Protein 7SHW (pdb70)

Organism: Mycolicibacterium smegmatis (strain ATCC 700084 / mc(2)155) (NCBI:txid246196)

Nearest PDB structures (foldseek):
  7shw-assembly2_B  TM=1.004E+00  e=7.095E-50  Mycolicibacterium smegmatis
  7n3v-assembly2_B  TM=9.682E-01  e=3.057E-43  Mycolicibacterium smegmatis
  7n3v-assembly1_A  TM=9.687E-01  e=3.057E-43  Mycolicibacterium smegmatis
  7shw-assembly1_A  TM=9.792E-01  e=4.813E-43  Mycolicibacterium smegmatis
  2odj-assembly1_A  TM=2.103E-01  e=4.768E-01  Pseudomonas aeruginosa PAO1

Radius of gyration: 28.03 Å; Cα contacts (8 Å, |Δi|>4): 1312; chains: 2; bounding box: 42×74×100 Å

Sequence (513 aa):
IAKIPLDIDTSLVSDGTATAFDPDSLVAERFKIDRDVPVALQQQMSVEAPSNADVVTFQVGTTLRRTDRQQDAGLLLALVDTVTMNRNTAEAVLPHEGLTYRFPFDTEKKTYPFFDPIAQKAFDANYDGEEDVNGLTTYRFVQNVGYDADGKLADPIKYSASVTARAEVWGVPGEPDESITMDRFYAASRTFWVDPVSGTIVKSEEHGYQYYAREALKPEVTYVDFKVTTNEESVESQVAAASSDERDRIALWTRIAKIPLDIDTSLVSDGTTATAFDPDSLVAERFKIDRDVPVALQQQMSVEAPSNADVVTFQVGTTLRRTDRQQDAGLLLALVDTVTMNRNTAEAVNIALPHEGLTYRFPFDTEKKTYPFFDPIAQKAFDANYDGEEDVNGLTTYRFVQNVGYDADGKLADPIKYSADASVTARAEVWGVPGEPDESITMDRFYAASRTFWVDPVSGTIVKSEEHGYQYYAREALKPEVTYVDFKVTTNEESVESQVAAASSDERDRIALWTR

Secondary structure (DSSP, 8-state):
-----S--EEEEEEEEEEEEE-GGGTTSSS--EEEEEEEEEEEEEEEESS-SSSEEEEEEEEEEEESSS-TTS-EEEEEEEEEEEETTT--B-----SBSS-PPSS--SS-EEEEETTTTEEEEEEEEEEEEETTEEEEEEEEEESB-TTS-B-SPEEP---EEEEHHHHTS--STT-EEEEEEEEEEEEEEEE-TTT--EEEEEEEEEEEEESSTTS--EEEEEEEEEE-HHHHHHHHHHHHHHHHHHHTT--/-----TT-EEEEEEEEEEEEE-TTS-TTT---EEEEEEEEEEEEEEEESS-SSSEEEEEEEEEEEETTS-TTS-EEEEEEEEEEEETTT--B----PPP-SBSS-PPSS--SS-EEEEETTTTEEEEEEEEEEEEETTEEEEEEEEEESB-TTS-B-SPEE----SEEEEEHHHHT-SS-TT-EEEEEEEEEEEEEEEE-TTT--EEEEEEEEEEEEESBTTB--EEEEEEEEEE-HHHHHHHHHHHHHHHHHHHHHH-

InterPro domains:
  IPR021424 Porin PorA/Polar growth factor A [PF11271] (11-342)

Foldseek 3Di:
DFFADQFDWDKFKWKWFKFAFAVVCLPPLATDIHGGFIKMKIKTWHWDPPDDPFKTKIKIKIWIAGPVDPPVGGTQDIDIQMFIATGQQCATPVHWGWHEQFGHAQADQAWTFYTDVQLRGTFTFHFDDWDAQPNAIWTKTKTWFQADPVRARHGWRWGPAKDKAFCSHHVHDDDVRHIDIWTKTKIKMKMFTARSHHRHRLKMKIFIWIATDNDRNPGRHTRMTIIIITDPVSSVVRVVVVVVVNVVVVVPDD/DAFADQFDWDKFKWKWFKFAFFPPDDLQVARDTHGRFIKMKIKTWHWDPPDDPFKTKIWIWIWIAGPVDDPVGGTQDIDIDIFIATGAQCFTDVDDQHWGWHEAFGGAQADQAWTFYTDVFVSGTFTFHFDAWDAQPNAIWTKTKGWFQADPVRARHGWDFCDVDQKDWDFCVSQVHDDDRRHIDIWGKTKIKMKMFTARSHHRHRLKMKMWIWIATHNDRNPGDHTHMTIIIMTDPVSSVVRVVVVVVSVVVVVVVVD

GO terms:
  GO:0042597 periplasmic space (C, EXP)
  GO:0051286 cell tip (C, EXP)
  GO:0016020 membrane (C, EXP)
  GO:0030428 cell septum (C, EXP)

Structure (mmCIF, N/CA/C/O backbone):
data_7SHW
#
_entry.id   7SHW
#
_cell.length_a   34.120
_cell.length_b   56.989
_cell.length_c   73.573
_cell.angle_alpha   78.420
_cell.angle_beta   89.210
_cell.angle_gamma   78.920
#
_symmetry.space_group_name_H-M   'P 1'
#
loop_
_entity.id
_entity.type
_entity.pdbx_description
1 polymer LmcA
2 non-polymer XENON
3 non-polymer GLYCEROL
4 water water
#
loop_
_atom_site.group_PDB
_atom_site.id
_atom_site.type_symbol
_atom_site.label_atom_id
_atom_site.label_alt_id
_atom_site.label_comp_id
_atom_site.label_asym_id
_atom_site.label_entity_id
_atom_site.label_seq_id
_atom_site.pdbx_PDB_ins_code
_atom_site.Cartn_x
_atom_site.Cartn_y
_atom_site.Cartn_z
_atom_site.occupancy
_atom_site.B_iso_or_equiv
_atom_site.auth_seq_id
_atom_site.auth_comp_id
_atom_site.auth_asym_id
_atom_site.auth_atom_id
_atom_site.pdbx_PDB_model_num
ATOM 1 N N . ILE A 1 15 ? -9.037 34.951 -46.980 1.00 24.94 36 ILE A N 1
ATOM 2 C CA . ILE A 1 15 ? -7.849 34.971 -46.136 1.00 24.51 36 ILE A CA 1
ATOM 3 C C . ILE A 1 15 ? -6.631 35.444 -46.883 1.00 26.97 36 ILE A C 1
ATOM 4 O O . ILE A 1 15 ? -5.697 35.942 -46.262 1.00 26.89 36 ILE A O 1
ATOM 9 N N . ALA A 1 16 ? -6.595 35.234 -48.222 1.00 23.02 37 ALA A N 1
ATOM 10 C CA . ALA A 1 16 ? -5.407 35.604 -48.980 1.00 22.38 37 ALA A CA 1
ATOM 11 C C . ALA A 1 16 ? -5.707 35.665 -50.454 1.00 24.05 37 ALA A C 1
ATOM 12 O O . ALA A 1 16 ? -6.732 35.164 -50.904 1.00 24.60 37 ALA A O 1
ATOM 14 N N . LYS A 1 17 ? -4.783 36.233 -51.212 1.00 20.04 38 LYS A N 1
ATOM 15 C CA . LYS A 1 17 ? -4.857 36.328 -52.673 1.00 20.58 38 LYS A CA 1
ATOM 16 C C . LYS A 1 17 ? -3.605 35.725 -53.283 1.00 23.73 38 LYS A C 1
ATOM 17 O O . LYS A 1 17 ? -2.515 35.844 -52.719 1.00 23.09 38 LYS A O 1
ATOM 23 N N . ILE A 1 18 ? -3.749 35.086 -54.457 1.00 21.20 39 ILE A N 1
ATOM 24 C CA . ILE A 1 18 ? -2.576 34.585 -55.196 1.00 20.04 39 ILE A CA 1
ATOM 25 C C . ILE A 1 18 ? -1.696 35.816 -55.518 1.00 24.80 39 ILE A C 1
ATOM 26 O O . ILE A 1 18 ? -2.222 36.800 -56.046 1.00 25.52 39 ILE A O 1
ATOM 31 N N . PRO A 1 19 ? -0.371 35.771 -55.191 1.00 25.37 40 PRO A N 1
ATOM 32 C CA . PRO A 1 19 ? 0.512 36.920 -55.497 1.00 26.60 40 PRO A CA 1
ATOM 33 C C . PRO A 1 19 ? 0.655 37.213 -56.997 1.00 31.42 40 PRO A C 1
ATOM 34 O O . PRO A 1 19 ? 0.525 36.296 -57.809 1.00 30.51 40 PRO A O 1
ATOM 38 N N . LEU A 1 20 ? 0.937 38.481 -57.369 1.00 28.01 41 LEU A N 1
ATOM 39 C CA . LEU A 1 20 ? 1.110 38.845 -58.787 1.00 28.08 41 LEU A CA 1
ATOM 40 C C . LEU A 1 20 ? 2.561 38.725 -59.249 1.00 35.50 41 LEU A C 1
ATOM 41 O O . LEU A 1 20 ? 2.881 39.088 -60.391 1.00 36.46 41 LEU A O 1
ATOM 46 N N . ASP A 1 21 ? 3.439 38.242 -58.381 1.00 34.43 42 ASP A N 1
ATOM 47 C CA . ASP A 1 21 ? 4.860 38.156 -58.728 1.00 37.32 42 ASP A CA 1
ATOM 48 C C . ASP A 1 21 ? 5.355 36.717 -58.944 1.00 45.69 42 ASP A C 1
ATOM 49 O O . ASP A 1 21 ? 6.549 36.429 -58.780 1.00 45.73 42 ASP A O 1
ATOM 54 N N . ILE A 1 22 ? 4.453 35.825 -59.364 1.00 44.19 43 ILE A N 1
ATOM 55 C CA . ILE A 1 22 ? 4.840 34.447 -59.672 1.00 45.13 43 ILE A CA 1
ATOM 56 C C . ILE A 1 22 ? 5.564 34.401 -61.027 1.00 49.55 43 ILE A C 1
ATOM 57 O O . ILE A 1 22 ? 5.091 34.938 -62.029 1.00 50.39 43 ILE A O 1
ATOM 62 N N . ASP A 1 23 ? 6.742 33.801 -61.031 1.00 46.62 44 ASP A N 1
ATOM 63 C CA . ASP A 1 23 ? 7.569 33.666 -62.215 1.00 46.24 44 ASP A CA 1
ATOM 64 C C . ASP A 1 23 ? 8.403 32.448 -61.909 1.00 47.16 44 ASP A C 1
ATOM 65 O O . ASP A 1 23 ? 9.419 32.555 -61.221 1.00 49.27 44 ASP A O 1
ATOM 70 N N . THR A 1 24 ? 7.909 31.259 -62.316 1.00 37.04 45 THR A N 1
ATOM 71 C CA . THR A 1 24 ? 8.604 30.014 -62.024 1.00 35.10 45 THR A CA 1
ATOM 72 C C . THR A 1 24 ? 8.992 29.276 -63.303 1.00 33.63 45 THR A C 1
ATOM 73 O O . THR A 1 24 ? 8.360 29.453 -64.344 1.00 31.50 45 THR A O 1
ATOM 77 N N . SER A 1 25 ? 10.034 28.447 -63.209 1.00 30.25 46 SER A N 1
ATOM 78 C CA . SER A 1 25 ? 10.484 27.573 -64.270 1.00 30.12 46 SER A CA 1
ATOM 79 C C . SER A 1 25 ? 10.704 26.253 -63.528 1.00 33.78 46 SER A C 1
ATOM 80 O O . SER A 1 25 ? 11.558 26.169 -62.640 1.00 35.80 46 SER A O 1
ATOM 83 N N . LEU A 1 26 ? 9.878 25.267 -63.822 1.00 27.41 47 LEU A N 1
ATOM 84 C CA . LEU A 1 26 ? 9.898 23.977 -63.152 1.00 26.94 47 LEU A CA 1
ATOM 85 C C . LEU A 1 26 ? 10.212 22.885 -64.145 1.00 28.67 47 LEU A C 1
ATOM 86 O O . LEU A 1 26 ? 9.748 22.939 -65.276 1.00 28.83 47 LEU A O 1
ATOM 91 N N . VAL A 1 27 ? 11.000 21.901 -63.733 1.00 23.91 48 VAL A N 1
ATOM 92 C CA . VAL A 1 27 ? 11.404 20.802 -64.624 1.00 22.86 48 VAL A CA 1
ATOM 93 C C . VAL A 1 27 ? 11.058 19.464 -64.017 1.00 25.06 48 VAL A C 1
ATOM 94 O O . VAL A 1 27 ? 11.350 19.231 -62.844 1.00 26.11 48 VAL A O 1
ATOM 98 N N . SER A 1 28 ? 10.532 18.550 -64.846 1.00 22.58 49 SER A N 1
ATOM 99 C CA . SER A 1 28 ? 10.183 17.187 -64.454 1.00 22.56 49 SER A CA 1
ATOM 100 C C . SER A 1 28 ? 10.946 16.220 -65.358 1.00 29.27 49 SER A C 1
ATOM 101 O O . SER A 1 28 ? 10.866 16.350 -66.575 1.00 30.85 49 SER A O 1
ATOM 104 N N . ASP A 1 29 ? 11.678 15.265 -64.785 1.00 25.37 50 ASP A N 1
ATOM 105 C CA . ASP A 1 29 ? 12.450 14.310 -65.601 1.00 24.44 50 ASP A CA 1
ATOM 106 C C . ASP A 1 29 ? 11.761 12.978 -65.659 1.00 23.94 50 ASP A C 1
ATOM 107 O O . ASP A 1 29 ? 11.054 12.591 -64.727 1.00 21.66 50 ASP A O 1
ATOM 112 N N . GLY A 1 30 ? 12.046 12.220 -66.710 1.00 20.01 51 GLY A N 1
ATOM 113 C CA . GLY A 1 30 ? 11.485 10.889 -66.825 1.00 19.12 51 GLY A CA 1
ATOM 114 C C . GLY A 1 30 ? 11.897 10.192 -68.103 1.00 23.15 51 GLY A C 1
ATOM 115 O O . GLY A 1 30 ? 12.994 10.435 -68.625 1.00 22.19 51 GLY A O 1
ATOM 116 N N . THR A 1 31 ? 11.029 9.293 -68.581 1.00 22.49 52 THR A N 1
ATOM 117 C CA . THR A 1 31 ? 11.320 8.486 -69.783 1.00 22.00 52 THR A CA 1
ATOM 118 C C . THR A 1 31 ? 10.119 8.488 -70.723 1.00 26.98 52 THR A C 1
ATOM 119 O O . THR A 1 31 ? 8.980 8.744 -70.296 1.00 26.10 52 THR A O 1
ATOM 123 N N . ALA A 1 32 ? 10.362 8.205 -72.013 1.00 23.53 53 ALA A N 1
ATOM 124 C CA . ALA A 1 32 ? 9.268 8.184 -72.982 1.00 22.12 53 ALA A CA 1
ATOM 125 C C . ALA A 1 32 ? 9.559 7.203 -74.110 1.00 27.45 53 ALA A C 1
ATOM 126 O O . ALA A 1 32 ? 10.708 6.810 -74.348 1.00 25.59 53 ALA A O 1
ATOM 128 N N . THR A 1 33 ? 8.488 6.800 -74.783 1.00 24.53 54 THR A N 1
ATOM 129 C CA . THR A 1 33 ? 8.520 6.126 -76.069 1.00 23.66 54 THR A CA 1
ATOM 130 C C . THR A 1 33 ? 8.041 7.265 -76.943 1.00 27.11 54 THR A C 1
ATOM 131 O O . THR A 1 33 ? 6.994 7.874 -76.667 1.00 26.49 54 THR A O 1
ATOM 135 N N . ALA A 1 34 ? 8.806 7.608 -77.969 1.00 25.51 55 ALA A N 1
ATOM 136 C CA . ALA A 1 34 ? 8.384 8.745 -78.780 1.00 26.39 55 ALA A CA 1
ATOM 137 C C . ALA A 1 34 ? 8.675 8.614 -80.253 1.00 30.11 55 ALA A C 1
ATOM 138 O O . ALA A 1 34 ? 9.773 8.155 -80.603 1.00 28.87 55 ALA A O 1
ATOM 140 N N . PHE A 1 35 ? 7.733 9.096 -81.103 1.00 26.00 56 PHE A N 1
ATOM 141 C CA . PHE A 1 35 ? 7.885 9.220 -82.561 1.00 26.31 56 PHE A CA 1
ATOM 142 C C . PHE A 1 35 ? 8.964 10.293 -82.784 1.00 28.34 56 PHE A C 1
ATOM 143 O O . PHE A 1 35 ? 9.023 11.282 -82.035 1.00 26.47 56 PHE A O 1
ATOM 151 N N . ASP A 1 36 ? 9.831 10.069 -83.777 1.00 22.90 57 ASP A N 1
ATOM 152 C CA . ASP A 1 36 ? 10.874 11.020 -84.101 1.00 21.63 57 ASP A CA 1
ATOM 153 C C . ASP A 1 36 ? 10.235 11.984 -85.122 1.00 26.55 57 ASP A C 1
ATOM 154 O O . ASP A 1 36 ? 9.951 11.578 -86.261 1.00 26.14 57 ASP A O 1
ATOM 159 N N . PRO A 1 37 ? 9.995 13.262 -84.759 1.00 25.92 58 PRO A N 1
ATOM 160 C CA . PRO A 1 37 ? 9.365 14.183 -85.722 1.00 25.46 58 PRO A CA 1
ATOM 161 C C . PRO A 1 37 ? 10.156 14.364 -87.017 1.00 27.94 58 PRO A C 1
ATOM 162 O O . PRO A 1 37 ? 9.564 14.716 -88.045 1.00 29.54 58 PRO A O 1
ATOM 166 N N . ASP A 1 38 ? 11.482 14.129 -86.983 1.00 24.42 59 ASP A N 1
ATOM 167 C CA . ASP A 1 38 ? 12.308 14.249 -88.182 1.00 24.98 59 ASP A CA 1
ATOM 168 C C . ASP A 1 38 ? 12.135 13.063 -89.153 1.00 30.01 59 ASP A C 1
ATOM 169 O O . ASP A 1 38 ? 12.779 13.046 -90.195 1.00 30.82 59 ASP A O 1
ATOM 174 N N . SER A 1 39 ? 11.224 12.107 -88.862 1.00 25.91 60 SER A N 1
ATOM 175 C CA . SER A 1 39 ? 10.972 10.959 -89.748 1.00 25.06 60 SER A CA 1
ATOM 176 C C . SER A 1 39 ? 9.619 11.119 -90.492 1.00 29.70 60 SER A C 1
ATOM 177 O O . SER A 1 39 ? 9.171 10.201 -91.186 1.00 26.98 60 SER A O 1
ATOM 180 N N . LEU A 1 40 ? 8.982 12.298 -90.357 1.00 28.30 61 LEU A N 1
ATOM 181 C CA . LEU A 1 40 ? 7.692 12.608 -90.980 1.00 29.90 61 LEU A CA 1
ATOM 182 C C . LEU A 1 40 ? 7.655 12.300 -92.481 1.00 32.23 61 LEU A C 1
ATOM 183 O O . LEU A 1 40 ? 6.609 11.880 -92.972 1.00 29.79 61 LEU A O 1
ATOM 188 N N . VAL A 1 41 ? 8.774 12.505 -93.208 1.00 30.27 62 VAL A N 1
ATOM 189 C CA . VAL A 1 41 ? 8.753 12.245 -94.651 1.00 32.53 62 VAL A CA 1
ATOM 190 C C . VAL A 1 41 ? 9.708 11.080 -95.029 1.00 36.15 62 VAL A C 1
ATOM 191 O O . VAL A 1 41 ? 10.050 10.894 -96.206 1.00 39.76 62 VAL A O 1
ATOM 195 N N . ALA A 1 42 ? 10.056 10.236 -94.037 1.00 28.76 63 ALA A N 1
ATOM 196 C CA . ALA A 1 42 ? 10.909 9.080 -94.261 1.00 27.85 63 ALA A CA 1
ATOM 197 C C . ALA A 1 42 ? 10.100 7.873 -94.834 1.00 32.87 63 ALA A C 1
ATOM 198 O O . ALA A 1 42 ? 8.883 7.946 -94.956 1.00 31.95 63 ALA A O 1
ATOM 200 N N . GLU A 1 43 ? 10.792 6.796 -95.235 1.00 30.32 64 GLU A N 1
ATOM 201 C CA . GLU A 1 43 ? 10.180 5.571 -95.782 1.00 30.11 64 GLU A CA 1
ATOM 202 C C . GLU A 1 43 ? 9.396 4.829 -94.680 1.00 29.21 64 GLU A C 1
ATOM 203 O O . GLU A 1 43 ? 8.481 4.054 -94.979 1.00 27.36 64 GLU A O 1
ATOM 209 N N . ARG A 1 44 ? 9.776 5.060 -93.409 1.00 26.30 65 ARG A N 1
ATOM 210 C CA . ARG A 1 44 ? 9.145 4.445 -92.237 1.00 26.06 65 ARG A CA 1
ATOM 211 C C . ARG A 1 44 ? 9.172 5.440 -91.062 1.00 28.18 65 ARG A C 1
ATOM 212 O O . ARG A 1 44 ? 10.234 6.002 -90.756 1.00 26.74 65 ARG A O 1
ATOM 220 N N . PHE A 1 45 ? 8.013 5.640 -90.411 1.00 23.66 66 PHE A N 1
ATOM 221 C CA . PHE A 1 45 ? 7.914 6.459 -89.211 1.00 23.35 66 PHE A CA 1
ATOM 222 C C . PHE A 1 45 ? 8.752 5.773 -88.125 1.00 28.72 66 PHE A C 1
ATOM 223 O O . PHE A 1 45 ? 8.619 4.570 -87.887 1.00 31.09 66 PHE A O 1
ATOM 231 N N . LYS A 1 46 ? 9.671 6.518 -87.531 1.00 24.37 67 LYS A N 1
ATOM 232 C CA . LYS A 1 46 ? 10.618 6.013 -86.534 1.00 23.76 67 LYS A CA 1
ATOM 233 C C . LYS A 1 46 ? 10.100 6.289 -85.120 1.00 28.14 67 LYS A C 1
ATOM 234 O O . LYS A 1 46 ? 9.799 7.435 -84.780 1.00 27.72 67 LYS A O 1
ATOM 240 N N . ILE A 1 47 ? 9.993 5.240 -84.309 1.00 26.38 68 ILE A N 1
ATOM 241 C CA . ILE A 1 47 ? 9.533 5.354 -82.915 1.00 25.83 68 ILE A CA 1
ATOM 242 C C . ILE A 1 47 ? 10.655 4.881 -82.015 1.00 30.07 68 ILE A C 1
ATOM 243 O O . ILE A 1 47 ? 11.104 3.741 -82.127 1.00 31.07 68 ILE A O 1
ATOM 248 N N . ASP A 1 48 ? 11.174 5.777 -81.168 1.00 27.21 69 ASP A N 1
ATOM 249 C CA . ASP A 1 48 ? 12.274 5.426 -80.267 1.00 28.04 69 ASP A CA 1
ATOM 250 C C . ASP A 1 48 ? 11.754 5.071 -78.876 1.00 30.85 69 ASP A C 1
ATOM 251 O O . ASP A 1 48 ? 10.875 5.764 -78.374 1.00 30.06 69 ASP A O 1
ATOM 256 N N . ARG A 1 49 ? 12.242 3.971 -78.295 1.00 30.15 70 ARG A N 1
ATOM 257 C CA . ARG A 1 49 ? 11.821 3.501 -76.964 1.00 31.54 70 ARG A CA 1
ATOM 258 C C . ARG A 1 49 ? 12.838 3.843 -75.875 1.00 37.19 70 ARG A C 1
ATOM 259 O O . ARG A 1 49 ? 14.031 3.965 -76.165 1.00 35.38 70 ARG A O 1
ATOM 267 N N . ASP A 1 50 ? 12.357 3.990 -74.622 1.00 35.30 71 ASP A N 1
ATOM 268 C CA . ASP A 1 50 ? 13.138 4.263 -73.403 1.00 36.83 71 ASP A CA 1
ATOM 269 C C . ASP A 1 50 ? 14.064 5.456 -73.559 1.00 34.83 71 ASP A C 1
ATOM 270 O O . ASP A 1 50 ? 15.258 5.390 -73.259 1.00 36.39 71 ASP A O 1
ATOM 275 N N . VAL A 1 51 ? 13.499 6.550 -74.055 1.00 27.01 72 VAL A N 1
ATOM 276 C CA . VAL A 1 51 ? 14.191 7.817 -74.309 1.00 25.44 72 VAL A CA 1
ATOM 277 C C . VAL A 1 51 ? 14.130 8.707 -73.067 1.00 27.01 72 VAL A C 1
ATOM 278 O O . VAL A 1 51 ? 13.029 8.941 -72.560 1.00 25.84 72 VAL A O 1
ATOM 282 N N . PRO A 1 52 ? 15.275 9.248 -72.574 1.00 21.06 73 PRO A N 1
ATOM 283 C CA . PRO A 1 52 ? 15.203 10.150 -71.423 1.00 19.74 73 PRO A CA 1
ATOM 284 C C . PRO A 1 52 ? 14.610 11.471 -71.877 1.00 21.86 73 PRO A C 1
ATOM 285 O O . PRO A 1 52 ? 14.970 11.984 -72.943 1.00 20.99 73 PRO A O 1
ATOM 289 N N . VAL A 1 53 ? 13.681 12.015 -71.079 1.00 19.77 74 VAL A N 1
ATOM 290 C CA . VAL A 1 53 ? 13.027 13.274 -71.413 1.00 19.04 74 VAL A CA 1
ATOM 291 C C . VAL A 1 53 ? 12.972 14.219 -70.218 1.00 22.48 74 VAL A C 1
ATOM 292 O O . VAL A 1 53 ? 13.111 13.796 -69.063 1.00 19.62 74 VAL A O 1
ATOM 296 N N . ALA A 1 54 ? 12.728 15.495 -70.508 1.00 20.97 75 ALA A N 1
ATOM 297 C CA . ALA A 1 54 ? 12.534 16.532 -69.495 1.00 22.68 75 ALA A CA 1
ATOM 298 C C . ALA A 1 54 ? 11.329 17.359 -69.936 1.00 25.49 75 ALA A C 1
ATOM 299 O O . ALA A 1 54 ? 11.261 17.797 -71.092 1.00 25.38 75 ALA A O 1
ATOM 301 N N . LEU A 1 55 ? 10.388 17.574 -69.007 1.00 22.28 76 LEU A N 1
ATOM 302 C CA . LEU A 1 55 ? 9.208 18.412 -69.258 1.00 22.50 76 LEU A CA 1
ATOM 303 C C . LEU A 1 55 ? 9.460 19.708 -68.484 1.00 27.17 76 LEU A C 1
ATOM 304 O O . LEU A 1 55 ? 9.628 19.674 -67.259 1.00 26.77 76 LEU A O 1
ATOM 309 N N . GLN A 1 56 ? 9.605 20.823 -69.207 1.00 24.34 77 GLN A N 1
ATOM 310 C CA . GLN A 1 56 ? 9.849 22.120 -68.580 1.00 25.08 77 GLN A CA 1
ATOM 311 C C . GLN A 1 56 ? 8.606 22.990 -68.646 1.00 29.90 77 GLN A C 1
ATOM 312 O O . GLN A 1 56 ? 8.039 23.150 -69.718 1.00 29.11 77 GLN A O 1
ATOM 318 N N . GLN A 1 57 ? 8.202 23.568 -67.517 1.00 26.38 78 GLN A N 1
ATOM 319 C CA . GLN A 1 57 ? 7.027 24.440 -67.488 1.00 26.82 78 GLN A CA 1
ATOM 320 C C . GLN A 1 57 ? 7.465 25.811 -67.009 1.00 30.97 78 GLN A C 1
ATOM 321 O O . GLN A 1 57 ? 8.038 25.919 -65.920 1.00 31.29 78 GLN A O 1
ATOM 327 N N . GLN A 1 58 ? 7.253 26.838 -67.831 1.00 27.27 79 GLN A N 1
ATOM 328 C CA . GLN A 1 58 ? 7.595 28.207 -67.477 1.00 27.34 79 GLN A CA 1
ATOM 329 C C . GLN A 1 58 ? 6.280 28.957 -67.296 1.00 31.63 79 GLN A C 1
ATOM 330 O O . GLN A 1 58 ? 5.454 28.967 -68.203 1.00 29.81 79 GLN A O 1
ATOM 336 N N . MET A 1 59 ? 6.101 29.576 -66.139 1.00 30.05 80 MET A N 1
ATOM 337 C CA . MET A 1 59 ? 4.885 30.286 -65.786 1.00 31.29 80 MET A CA 1
ATOM 338 C C . MET A 1 59 ? 5.223 31.739 -65.457 1.00 32.74 80 MET A C 1
ATOM 339 O O . MET A 1 59 ? 6.181 32.003 -64.731 1.00 31.78 80 MET A O 1
ATOM 344 N N . SER A 1 60 ? 4.464 32.675 -66.010 1.00 29.36 81 SER A N 1
ATOM 345 C CA . SER A 1 60 ? 4.679 34.084 -65.706 1.00 30.42 81 SER A CA 1
ATOM 346 C C . SER A 1 60 ? 3.347 34.785 -65.633 1.00 32.11 81 SER A C 1
ATOM 347 O O . SER A 1 60 ? 2.376 34.309 -66.218 1.00 30.44 81 SER A O 1
ATOM 350 N N . VAL A 1 61 ? 3.289 35.873 -64.879 1.00 29.46 82 VAL A N 1
ATOM 351 C CA . VAL A 1 61 ? 2.060 36.651 -64.717 1.00 28.56 82 VAL A CA 1
ATOM 352 C C . VAL A 1 61 ? 2.022 37.678 -65.865 1.00 33.94 82 VAL A C 1
ATOM 353 O O . VAL A 1 61 ? 3.037 38.314 -66.173 1.00 33.80 82 VAL A O 1
ATOM 357 N N . GLU A 1 62 ? 0.851 37.829 -66.488 1.00 29.41 83 GLU A N 1
ATOM 358 C CA . GLU A 1 62 ? 0.606 38.738 -67.605 1.00 30.38 83 GLU A CA 1
ATOM 359 C C . GLU A 1 62 ? -0.681 39.502 -67.348 1.00 33.64 83 GLU A C 1
ATOM 360 O O . GLU A 1 62 ? -1.407 39.179 -66.416 1.00 30.67 83 GLU A O 1
ATOM 366 N N . ALA A 1 63 ? -0.977 40.487 -68.202 1.00 32.23 84 ALA A N 1
ATOM 367 C CA . ALA A 1 63 ? -2.210 41.255 -68.167 1.00 32.23 84 ALA A CA 1
ATOM 368 C C . ALA A 1 63 ? -3.314 40.362 -68.786 1.00 36.77 84 ALA A C 1
ATOM 369 O O . ALA A 1 63 ? -3.021 39.603 -69.716 1.00 37.73 84 ALA A O 1
ATOM 371 N N . PRO A 1 64 ? -4.576 40.407 -68.311 1.00 32.38 85 PRO A N 1
ATOM 372 C CA . PRO A 1 64 ? -5.093 41.219 -67.200 1.00 31.34 85 PRO A CA 1
ATOM 373 C C . PRO A 1 64 ? -4.858 40.603 -65.812 1.00 31.85 85 PRO A C 1
ATOM 374 O O . PRO A 1 64 ? -5.214 39.449 -65.554 1.00 28.66 85 PRO A O 1
ATOM 378 N N . SER A 1 65 ? -4.252 41.385 -64.907 1.00 26.98 86 SER A N 1
ATOM 379 C CA . SER A 1 65 ? -4.079 40.999 -63.506 1.00 25.45 86 SER A CA 1
ATOM 380 C C . SER A 1 65 ? -4.369 42.256 -62.717 1.00 31.51 86 SER A C 1
ATOM 381 O O . SER A 1 65 ? -3.942 43.345 -63.120 1.00 30.92 86 SER A O 1
ATOM 384 N N . ASN A 1 66 ? -5.147 42.131 -61.647 1.00 28.18 87 ASN A N 1
ATOM 385 C CA . ASN A 1 66 ? -5.563 43.281 -60.840 1.00 28.37 87 ASN A CA 1
ATOM 386 C C . ASN A 1 66 ? -5.949 42.797 -59.451 1.00 30.44 87 ASN A C 1
ATOM 387 O O . ASN A 1 66 ? -5.462 41.746 -59.027 1.00 27.40 87 ASN A O 1
ATOM 392 N N . ALA A 1 67 ? -6.802 43.550 -58.725 1.00 28.26 88 ALA A N 1
ATOM 393 C CA . ALA A 1 67 ? -7.192 43.158 -57.366 1.00 28.21 88 ALA A CA 1
ATOM 394 C C . ALA A 1 67 ? -7.980 41.838 -57.326 1.00 28.44 88 ALA A C 1
ATOM 395 O O . ALA A 1 67 ? -7.933 41.122 -56.328 1.00 28.07 88 ALA A O 1
ATOM 397 N N . ASP A 1 68 ? -8.704 41.522 -58.411 1.00 23.79 89 ASP A N 1
ATOM 398 C CA . ASP A 1 68 ? -9.611 40.373 -58.451 1.00 22.83 89 ASP A CA 1
ATOM 399 C C . ASP A 1 68 ? -9.052 39.155 -59.167 1.00 23.54 89 ASP A C 1
ATOM 400 O O . ASP A 1 68 ? -9.359 38.034 -58.757 1.00 21.12 89 ASP A O 1
ATOM 405 N N . VAL A 1 69 ? -8.353 39.378 -60.296 1.00 21.11 90 VAL A N 1
ATOM 406 C CA . VAL A 1 69 ? -7.895 38.291 -61.160 1.00 21.04 90 VAL A CA 1
ATOM 407 C C . VAL A 1 69 ? -6.379 38.284 -61.395 1.00 24.42 90 VAL A C 1
ATOM 408 O O . VAL A 1 69 ? -5.692 39.301 -61.225 1.00 22.00 90 VAL A O 1
ATOM 412 N N . VAL A 1 70 ? -5.867 37.122 -61.808 1.00 20.14 91 VAL A N 1
ATOM 413 C CA . VAL A 1 70 ? -4.457 36.975 -62.162 1.00 20.41 91 VAL A CA 1
ATOM 414 C C . VAL A 1 70 ? -4.384 36.112 -63.419 1.00 22.20 91 VAL A C 1
ATOM 415 O O . VAL A 1 70 ? -5.077 35.089 -63.492 1.00 21.90 91 VAL A O 1
ATOM 419 N N . THR A 1 71 ? -3.585 36.539 -64.401 1.00 20.07 92 THR A N 1
ATOM 420 C CA . THR A 1 71 ? -3.435 35.791 -65.657 1.00 20.77 92 THR A CA 1
ATOM 421 C C . THR A 1 71 ? -2.069 35.160 -65.694 1.00 26.72 92 THR A C 1
ATOM 422 O O . THR A 1 71 ? -1.065 35.843 -65.479 1.00 25.93 92 THR A O 1
ATOM 426 N N . PHE A 1 72 ? -2.024 33.858 -65.982 1.00 25.97 93 PHE A N 1
ATOM 427 C CA . PHE A 1 72 ? -0.749 33.167 -66.142 1.00 26.85 93 PHE A CA 1
ATOM 428 C C . PHE A 1 72 ? -0.591 32.764 -67.585 1.00 29.32 93 PHE A C 1
ATOM 429 O O . PHE A 1 72 ? -1.545 32.287 -68.197 1.00 28.30 93 PHE A O 1
ATOM 437 N N . GLN A 1 73 ? 0.608 32.940 -68.123 1.00 25.94 94 GLN A N 1
ATOM 438 C CA . GLN A 1 73 ? 0.964 32.439 -69.442 1.00 25.68 94 GLN A CA 1
ATOM 439 C C . GLN A 1 73 ? 1.906 31.302 -69.103 1.00 27.32 94 GLN A C 1
ATOM 440 O O . GLN A 1 73 ? 2.847 31.503 -68.332 1.00 26.54 94 GLN A O 1
ATOM 446 N N . VAL A 1 74 ? 1.598 30.090 -69.586 1.00 23.65 95 VAL A N 1
ATOM 447 C CA . VAL A 1 74 ? 2.371 28.898 -69.260 1.00 22.90 95 VAL A CA 1
ATOM 448 C C . VAL A 1 74 ? 2.886 28.265 -70.548 1.00 27.46 95 VAL A C 1
ATOM 449 O O . VAL A 1 74 ? 2.096 27.909 -71.414 1.00 28.70 95 VAL A O 1
ATOM 453 N N . GLY A 1 75 ? 4.201 28.146 -70.642 1.00 23.94 96 GLY A N 1
ATOM 454 C CA . GLY A 1 75 ? 4.843 27.530 -71.796 1.00 24.07 96 GLY A CA 1
ATOM 455 C C . GLY A 1 75 ? 5.420 26.219 -71.339 1.00 28.21 96 GLY A C 1
ATOM 456 O O . GLY A 1 75 ? 6.143 26.185 -70.342 1.00 28.10 96 GLY A O 1
ATOM 457 N N . THR A 1 76 ? 5.050 25.130 -72.022 1.00 24.17 97 THR A N 1
ATOM 458 C CA . THR A 1 76 ? 5.477 23.785 -71.619 1.00 23.41 97 THR A CA 1
ATOM 459 C C . THR A 1 76 ? 6.145 23.112 -72.808 1.00 25.74 97 THR A C 1
ATOM 460 O O . THR A 1 76 ? 5.625 23.198 -73.916 1.00 25.16 97 THR A O 1
ATOM 464 N N . THR A 1 77 ? 7.295 22.465 -72.577 1.00 21.71 98 THR A N 1
ATOM 465 C CA . THR A 1 77 ? 8.002 21.729 -73.620 1.00 20.48 98 THR A CA 1
ATOM 466 C C . THR A 1 77 ? 8.440 20.370 -73.080 1.00 25.07 98 THR A C 1
ATOM 467 O O . THR A 1 77 ? 8.795 20.260 -71.912 1.00 24.69 98 THR A O 1
ATOM 471 N N . LEU A 1 78 ? 8.431 19.343 -73.950 1.00 22.26 99 LEU A N 1
ATOM 472 C CA . LEU A 1 78 ? 8.951 18.029 -73.616 1.00 21.43 99 LEU A CA 1
ATOM 473 C C . LEU A 1 78 ? 10.086 17.808 -74.600 1.00 26.38 99 LEU A C 1
ATOM 474 O O . LEU A 1 78 ? 9.880 17.909 -75.810 1.00 25.37 99 LEU A O 1
ATOM 479 N N . ARG A 1 79 ? 11.279 17.541 -74.093 1.00 25.23 100 ARG A N 1
ATOM 480 C CA . ARG A 1 79 ? 12.420 17.299 -74.967 1.00 26.04 100 ARG A CA 1
ATOM 481 C C . ARG A 1 79 ? 13.224 16.103 -74.552 1.00 27.80 100 ARG A C 1
ATOM 482 O O . ARG A 1 79 ? 13.261 15.773 -73.376 1.00 26.25 100 ARG A O 1
ATOM 490 N N . ARG A 1 80 ? 13.903 15.474 -75.523 1.00 24.04 101 ARG A N 1
ATOM 491 C CA . ARG A 1 80 ? 14.810 14.352 -75.268 1.00 24.54 101 ARG A CA 1
ATOM 492 C C . ARG A 1 80 ? 16.073 14.934 -74.663 1.00 27.90 101 ARG A C 1
ATOM 493 O O . ARG A 1 80 ? 16.601 15.925 -75.166 1.00 30.75 101 ARG A O 1
ATOM 501 N N . THR A 1 81 ? 16.591 14.301 -73.624 1.00 22.88 102 THR A N 1
ATOM 502 C CA . THR A 1 81 ? 17.823 14.776 -72.981 1.00 23.63 102 THR A CA 1
ATOM 503 C C . THR A 1 81 ? 19.068 13.992 -73.461 1.00 26.28 102 THR A C 1
ATOM 504 O O . THR A 1 81 ? 20.126 14.079 -72.842 1.00 27.51 102 THR A O 1
ATOM 508 N N . ASP A 1 82 ? 18.925 13.190 -74.532 1.00 22.79 103 ASP A N 1
ATOM 509 C CA . ASP A 1 82 ? 20.065 12.493 -75.162 1.00 22.38 103 ASP A CA 1
ATOM 510 C C . ASP A 1 82 ? 20.346 13.208 -76.502 1.00 25.60 103 ASP A C 1
ATOM 511 O O . ASP A 1 82 ? 20.894 12.630 -77.444 1.00 24.30 103 ASP A O 1
ATOM 516 N N . ARG A 1 83 ? 19.963 14.494 -76.569 1.00 24.24 104 ARG A N 1
ATOM 517 C CA . ARG A 1 83 ? 20.174 15.332 -77.737 1.00 23.43 104 ARG A CA 1
ATOM 518 C C . ARG A 1 83 ? 20.620 16.677 -77.230 1.00 28.00 104 ARG A C 1
ATOM 519 O O . ARG A 1 83 ? 20.347 17.017 -76.070 1.00 28.12 104 ARG A O 1
ATOM 527 N N . GLN A 1 84 ? 21.295 17.452 -78.098 1.00 23.14 105 GLN A N 1
ATOM 528 C CA . GLN A 1 84 ? 21.701 18.811 -77.767 1.00 22.23 105 GLN A CA 1
ATOM 529 C C . GLN A 1 84 ? 20.458 19.715 -77.923 1.00 28.97 105 GLN A C 1
ATOM 530 O O . GLN A 1 84 ? 19.419 19.224 -78.366 1.00 28.42 105 GLN A O 1
ATOM 536 N N . GLN A 1 85 ? 20.560 21.002 -77.530 1.00 30.41 106 GLN A N 1
ATOM 537 C CA . GLN A 1 85 ? 19.443 21.976 -77.480 1.00 29.69 106 GLN A CA 1
ATOM 538 C C . GLN A 1 85 ? 18.674 22.220 -78.802 1.00 36.73 106 GLN A C 1
ATOM 539 O O . GLN A 1 85 ? 17.484 22.554 -78.739 1.00 37.53 106 GLN A O 1
ATOM 545 N N . ASP A 1 86 ? 19.308 22.038 -79.974 1.00 32.57 107 ASP A N 1
ATOM 546 C CA . ASP A 1 86 ? 18.649 22.258 -81.278 1.00 32.67 107 ASP A CA 1
ATOM 547 C C . ASP A 1 86 ? 17.892 21.018 -81.788 1.00 36.33 107 ASP A C 1
ATOM 548 O O . ASP A 1 86 ? 17.253 21.066 -82.841 1.00 37.47 107 ASP A O 1
ATOM 553 N N . ALA A 1 87 ? 17.998 19.899 -81.067 1.00 31.49 108 ALA A N 1
ATOM 554 C CA . ALA A 1 87 ? 17.356 18.662 -81.459 1.00 30.81 108 ALA A CA 1
ATOM 555 C C . ALA A 1 87 ? 16.547 18.065 -80.304 1.00 37.27 108 ALA A C 1
ATOM 556 O O . ALA A 1 87 ? 16.605 18.544 -79.171 1.00 38.24 108 ALA A O 1
ATOM 558 N N . GLY A 1 88 ? 15.744 17.066 -80.623 1.00 36.00 109 GLY A N 1
ATOM 559 C CA . GLY A 1 88 ? 14.965 16.356 -79.623 1.00 36.16 109 GLY A CA 1
ATOM 560 C C . GLY A 1 88 ? 13.730 17.034 -79.046 1.00 41.09 109 GLY A C 1
ATOM 561 O O . GLY A 1 88 ? 13.237 16.550 -78.034 1.00 41.05 109 GLY A O 1
ATOM 562 N N . LEU A 1 89 ? 13.165 18.102 -79.679 1.00 37.50 110 LEU A N 1
ATOM 563 C CA . LEU A 1 89 ? 11.905 18.684 -79.158 1.00 36.69 110 LEU A CA 1
ATOM 564 C C . LEU A 1 89 ? 10.757 17.758 -79.542 1.00 36.13 110 LEU A C 1
ATOM 565 O O . LEU A 1 89 ? 10.609 17.429 -80.721 1.00 37.83 110 LEU A O 1
ATOM 570 N N . LEU A 1 90 ? 9.974 17.302 -78.563 1.00 27.05 111 LEU A N 1
ATOM 571 C CA . LEU A 1 90 ? 8.890 16.364 -78.844 1.00 25.57 111 LEU A CA 1
ATOM 572 C C . LEU A 1 90 ? 7.516 16.988 -78.807 1.00 31.11 111 LEU A C 1
ATOM 573 O O . LEU A 1 90 ? 6.659 16.601 -79.608 1.00 32.09 111 LEU A O 1
ATOM 578 N N . LEU A 1 91 ? 7.275 17.858 -77.825 1.00 27.65 112 LEU A N 1
ATOM 579 C CA . LEU A 1 91 ? 5.972 18.506 -77.637 1.00 26.87 112 LEU A CA 1
ATOM 580 C C . LEU A 1 91 ? 6.188 19.911 -77.137 1.00 27.35 112 LEU A C 1
ATOM 581 O O . LEU A 1 91 ? 7.115 20.162 -76.369 1.00 25.18 112 LEU A O 1
ATOM 586 N N . ALA A 1 92 ? 5.286 20.818 -77.514 1.00 25.73 113 ALA A N 1
ATOM 587 C CA . ALA A 1 92 ? 5.334 22.194 -77.058 1.00 25.79 113 ALA A CA 1
ATOM 588 C C . ALA A 1 92 ? 3.895 22.712 -76.961 1.00 30.81 113 ALA A C 1
ATOM 589 O O . ALA A 1 92 ? 3.081 22.448 -77.847 1.00 32.16 113 ALA A O 1
ATOM 591 N N . LEU A 1 93 ? 3.573 23.359 -75.842 1.00 26.43 114 LEU A N 1
ATOM 592 C CA . LEU A 1 93 ? 2.228 23.869 -75.607 1.00 26.13 114 LEU A CA 1
ATOM 593 C C . LEU A 1 93 ? 2.329 25.245 -74.957 1.00 28.47 114 LEU A C 1
ATOM 594 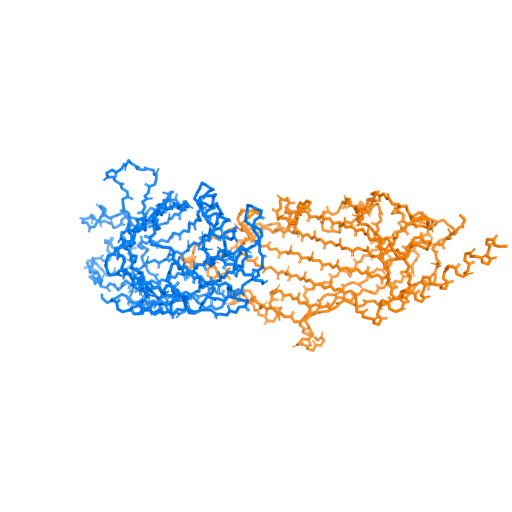O O . LEU A 1 93 ? 3.184 25.452 -74.115 1.00 25.46 114 LEU A O 1
ATOM 599 N N . VAL A 1 94 ? 1.456 26.178 -75.344 1.00 26.27 115 VAL A N 1
ATOM 600 C CA . VAL A 1 94 ? 1.385 27.477 -74.694 1.00 27.33 115 VAL A CA 1
ATOM 601 C C . VAL A 1 94 ? -0.062 27.552 -74.211 1.00 30.28 115 VAL A C 1
ATOM 602 O O . VAL A 1 94 ? -0.973 27.142 -74.936 1.00 29.96 115 VAL A O 1
ATOM 606 N N . ASP A 1 95 ? -0.263 27.946 -72.963 1.00 25.81 116 ASP A N 1
ATOM 607 C CA . ASP A 1 95 ? -1.605 28.064 -72.395 1.00 26.89 116 ASP A CA 1
ATOM 608 C C . ASP A 1 95 ? -1.703 29.418 -71.659 1.00 29.80 116 ASP A C 1
ATOM 609 O O . ASP A 1 95 ? -0.722 29.875 -71.098 1.00 30.61 116 ASP A O 1
ATOM 614 N N . THR A 1 96 ? -2.860 30.065 -71.704 1.00 27.08 117 THR A N 1
ATOM 615 C CA . THR A 1 96 ? -3.056 31.337 -71.001 1.00 26.50 117 THR A CA 1
ATOM 616 C C . THR A 1 96 ? -4.349 31.217 -70.260 1.00 28.69 117 THR A C 1
ATOM 617 O O . THR A 1 96 ? -5.352 30.840 -70.869 1.00 28.75 117 THR A O 1
ATOM 621 N N . VAL A 1 97 ? -4.352 31.512 -68.940 1.00 23.50 118 VAL A N 1
ATOM 622 C CA . VAL A 1 97 ? -5.576 31.416 -68.160 1.00 22.09 118 VAL A CA 1
ATOM 623 C C . VAL A 1 97 ? -5.687 32.576 -67.187 1.00 23.38 118 VAL A C 1
ATOM 624 O O . VAL A 1 97 ? -4.707 32.923 -66.566 1.00 22.74 118 VAL A O 1
ATOM 628 N N . THR A 1 98 ? -6.899 33.118 -67.029 1.00 19.67 119 THR A N 1
ATOM 629 C CA . THR A 1 98 ? -7.163 34.151 -66.022 1.00 19.94 119 THR A CA 1
ATOM 630 C C . THR A 1 98 ? -7.927 33.428 -64.899 1.00 25.07 119 THR A C 1
ATOM 631 O O . THR A 1 98 ? -8.917 32.739 -65.172 1.00 24.91 119 THR A O 1
ATOM 635 N N . MET A 1 99 ? -7.491 33.597 -63.658 1.00 21.39 120 MET A N 1
ATOM 636 C CA . MET A 1 99 ? -8.161 32.956 -62.533 1.00 22.00 120 MET A CA 1
ATOM 637 C C . MET A 1 99 ? -8.474 33.956 -61.429 1.00 25.66 120 MET A C 1
ATOM 638 O O . MET A 1 99 ? -7.796 34.978 -61.305 1.00 23.43 120 MET A O 1
ATOM 643 N N . ASN A 1 100 ? -9.460 33.621 -60.615 1.00 21.96 121 ASN A N 1
ATOM 644 C CA . ASN A 1 100 ? -9.855 34.428 -59.461 1.00 21.23 121 ASN A CA 1
ATOM 645 C C . ASN A 1 100 ? -8.731 34.308 -58.437 1.00 24.04 121 ASN A C 1
ATOM 646 O O . ASN A 1 100 ? -8.288 33.203 -58.115 1.00 20.94 121 ASN A O 1
ATOM 651 N N . ARG A 1 101 ? -8.236 35.459 -57.942 1.00 21.78 122 ARG A N 1
ATOM 652 C CA . ARG A 1 101 ? -7.100 35.456 -57.014 1.00 20.87 122 ARG A CA 1
ATOM 653 C C . ARG A 1 101 ? -7.383 34.852 -55.643 1.00 24.10 122 ARG A C 1
ATOM 654 O O . ARG A 1 101 ? -6.456 34.439 -54.940 1.00 23.73 122 ARG A O 1
ATOM 662 N N . ASN A 1 102 ? -8.673 34.839 -55.245 1.00 22.76 123 ASN A N 1
ATOM 663 C CA . ASN A 1 102 ? -9.079 34.286 -53.953 1.00 22.01 123 ASN A CA 1
ATOM 664 C C . ASN A 1 102 ? -9.341 32.772 -53.996 1.00 27.06 123 ASN A C 1
ATOM 665 O O . ASN A 1 102 ? -9.021 32.100 -53.016 1.00 28.04 123 ASN A O 1
ATOM 670 N N . THR A 1 103 ? -9.938 32.242 -55.101 1.00 23.68 124 THR A N 1
ATOM 671 C CA . THR A 1 103 ? -10.378 30.834 -55.214 1.00 23.13 124 THR A CA 1
ATOM 672 C C . THR A 1 103 ? -9.496 29.921 -56.082 1.00 24.90 124 THR A C 1
ATOM 673 O O . THR A 1 103 ? -9.656 28.707 -56.035 1.00 24.61 124 THR A O 1
ATOM 677 N N . ALA A 1 104 ? -8.656 30.533 -56.944 1.00 23.47 125 ALA A N 1
ATOM 678 C CA . ALA A 1 104 ? -7.799 29.877 -57.967 1.00 23.82 125 ALA A CA 1
ATOM 679 C C . ALA A 1 104 ? -8.609 29.295 -59.126 1.00 25.61 125 ALA A C 1
ATOM 680 O O . ALA A 1 104 ? -8.027 28.630 -59.993 1.00 23.30 125 ALA A O 1
ATOM 682 N N . GLU A 1 105 ? -9.941 29.559 -59.159 1.00 24.04 126 GLU A N 1
ATOM 683 C CA . GLU A 1 105 ? -10.808 29.013 -60.226 1.00 23.97 126 GLU A CA 1
ATOM 684 C C . GLU A 1 105 ? -10.732 29.872 -61.473 1.00 25.61 126 GLU A C 1
ATOM 685 O O . GLU A 1 105 ? -10.677 31.099 -61.367 1.00 25.04 126 GLU A O 1
ATOM 691 N N . ALA A 1 106 ? -10.742 29.246 -62.666 1.00 21.72 127 ALA A N 1
ATOM 692 C CA . ALA A 1 106 ? -10.668 29.978 -63.925 1.00 21.00 127 ALA A CA 1
ATOM 693 C C . ALA A 1 106 ? -11.885 30.893 -64.083 1.00 23.92 127 ALA A C 1
ATOM 694 O O . ALA A 1 106 ? -12.990 30.531 -63.679 1.00 22.55 127 ALA A O 1
ATOM 696 N N . VAL A 1 107 ? -11.672 32.078 -64.658 1.00 21.93 128 VAL A N 1
ATOM 697 C CA . VAL A 1 107 ? -12.787 33.013 -64.868 1.00 37.10 128 VAL A CA 1
ATOM 698 C C . VAL A 1 107 ? -12.882 33.459 -66.326 1.00 75.28 128 VAL A C 1
ATOM 699 O O . VAL A 1 107 ? -12.057 33.070 -67.148 1.00 44.13 128 VAL A O 1
ATOM 703 N N . LEU A 1 134 ? -9.928 27.827 -75.653 1.00 49.03 155 LEU A N 1
ATOM 704 C CA . LEU A 1 134 ? -9.565 29.003 -74.864 1.00 47.59 155 LEU A CA 1
ATOM 705 C C . LEU A 1 134 ? -10.357 29.119 -73.539 1.00 47.82 155 LEU A C 1
ATOM 706 O O . LEU A 1 134 ? -9.713 29.430 -72.553 1.00 47.09 155 LEU A O 1
ATOM 711 N N . PRO A 1 135 ? -11.696 28.912 -73.426 1.00 43.27 156 PRO A N 1
ATOM 712 C CA . PRO A 1 135 ? -12.325 29.031 -72.096 1.00 41.37 156 PRO A CA 1
ATOM 713 C C . PRO A 1 135 ? -11.923 27.871 -71.176 1.00 40.04 156 PRO A C 1
ATOM 714 O O . PRO A 1 135 ? -12.089 26.691 -71.512 1.00 39.48 156 PRO A O 1
ATOM 718 N N . HIS A 1 136 ? -11.372 28.223 -70.019 1.00 30.96 157 HIS A N 1
ATOM 719 C CA . HIS A 1 136 ? -10.901 27.264 -69.020 1.00 27.99 157 HIS A CA 1
ATOM 720 C C . HIS A 1 136 ? -11.963 27.122 -67.962 1.00 30.20 157 HIS A C 1
ATOM 721 O O . HIS A 1 136 ? -12.831 27.976 -67.864 1.00 30.50 157 HIS A O 1
ATOM 728 N N . GLU A 1 137 ? -11.896 26.064 -67.167 1.00 25.51 158 GLU A N 1
ATOM 729 C CA . GLU A 1 137 ? -12.824 25.842 -66.066 1.00 25.86 158 GLU A CA 1
ATOM 730 C C . GLU A 1 137 ? -12.129 25.106 -64.938 1.00 29.64 158 GLU A C 1
ATOM 731 O O . GLU A 1 137 ? -11.261 24.257 -65.173 1.00 29.91 158 GLU A O 1
ATOM 737 N N . GLY A 1 138 ? -12.481 25.490 -63.715 1.00 23.72 159 GLY A N 1
ATOM 738 C CA . GLY A 1 138 ? -11.932 24.873 -62.516 1.00 21.93 159 GLY A CA 1
ATOM 739 C C . GLY A 1 138 ? -10.492 25.285 -62.254 1.00 21.87 159 GLY A C 1
ATOM 740 O O . GLY A 1 138 ? -10.032 26.339 -62.717 1.00 20.49 159 GLY A O 1
ATOM 741 N N . LEU A 1 139 ? -9.780 24.449 -61.506 1.00 20.87 160 LEU A N 1
ATOM 742 C CA . LEU A 1 139 ? -8.363 24.683 -61.200 1.00 20.32 160 LEU A CA 1
ATOM 743 C C . LEU A 1 139 ? -7.500 24.402 -62.418 1.00 23.60 160 LEU A C 1
ATOM 744 O O . LEU A 1 139 ? -7.868 23.567 -63.238 1.00 22.77 160 LEU A O 1
ATOM 749 N N . THR A 1 140 ? -6.359 25.104 -62.538 1.00 19.95 161 THR A N 1
ATOM 750 C CA . THR A 1 140 ? -5.457 24.932 -63.675 1.00 19.20 161 THR A CA 1
ATOM 751 C C . THR A 1 140 ? -4.014 24.733 -63.254 1.00 22.96 161 THR A C 1
ATOM 752 O O . THR A 1 140 ? -3.356 23.824 -63.775 1.00 22.41 161 THR A O 1
ATOM 756 N N . TYR A 1 141 ? -3.493 25.606 -62.360 1.00 20.31 162 TYR A N 1
ATOM 757 C CA . TYR A 1 141 ? -2.071 25.549 -61.963 1.00 20.37 162 TYR A CA 1
ATOM 758 C C . TYR A 1 141 ? -1.832 25.697 -60.479 1.00 24.47 162 TYR A C 1
ATOM 759 O O . TYR A 1 141 ? -0.675 25.735 -60.044 1.00 23.77 162 TYR A O 1
ATOM 768 N N . ARG A 1 142 ? -2.930 25.811 -59.697 1.00 22.09 163 ARG A N 1
ATOM 769 C CA . ARG A 1 142 ? -2.843 25.997 -58.260 1.00 21.53 163 ARG A CA 1
ATOM 770 C C . ARG A 1 142 ? -4.133 25.541 -57.612 1.00 24.20 163 ARG A C 1
ATOM 771 O O . ARG A 1 142 ? -5.188 25.590 -58.243 1.00 24.85 163 ARG A O 1
ATOM 779 N N . PHE A 1 143 ? -4.061 25.124 -56.351 1.00 19.95 164 PHE A N 1
ATOM 780 C CA . PHE A 1 143 ? -5.275 24.738 -55.626 1.00 18.72 164 PHE A CA 1
ATOM 781 C C . PHE A 1 143 ? -5.698 25.957 -54.784 1.00 22.60 164 PHE A C 1
ATOM 782 O O . PHE A 1 143 ? -4.896 26.867 -54.629 1.00 21.00 164 PHE A O 1
ATOM 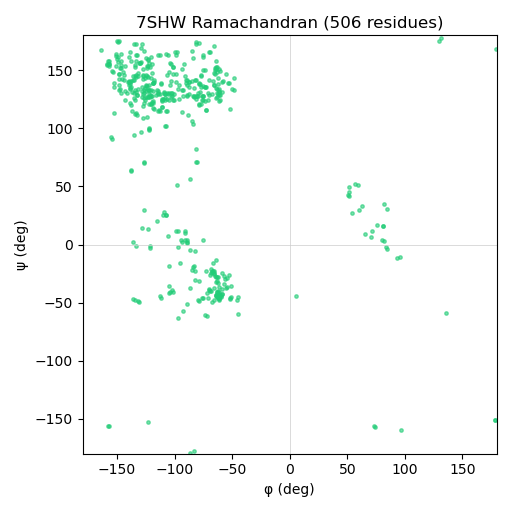790 N N . PRO A 1 144 ? -6.933 26.016 -54.240 1.00 21.86 165 PRO A N 1
ATOM 791 C CA . PRO A 1 144 ? -7.316 27.200 -53.435 1.00 21.68 165 PRO A CA 1
ATOM 792 C C . PRO A 1 144 ? -6.581 27.271 -52.102 1.00 25.35 165 PRO A C 1
ATOM 793 O O . PRO A 1 144 ? -6.019 26.279 -51.635 1.00 22.11 165 PRO A O 1
ATOM 797 N N . PHE A 1 145 ? -6.632 28.434 -51.438 1.00 22.45 166 PHE A N 1
ATOM 798 C CA . PHE A 1 145 ? -6.072 28.536 -50.092 1.00 21.97 166 PHE A CA 1
ATOM 799 C C . PHE A 1 145 ? -6.930 27.647 -49.196 1.00 25.24 166 PHE A C 1
ATOM 800 O O . PHE A 1 145 ? -8.138 27.524 -49.426 1.00 25.77 166 PHE A O 1
ATOM 808 N N . ASP A 1 146 ? -6.319 27.032 -48.167 1.00 22.64 167 ASP A N 1
ATOM 809 C CA . ASP A 1 146 ? -7.043 26.148 -47.236 1.00 23.07 167 ASP A CA 1
ATOM 810 C C . ASP A 1 146 ? -7.741 25.003 -48.009 1.00 26.87 167 ASP A C 1
ATOM 811 O O . ASP A 1 146 ? -8.962 24.806 -47.915 1.00 26.20 167 ASP A O 1
ATOM 816 N N . THR A 1 147 ? -6.955 24.304 -48.847 1.00 23.91 168 THR A N 1
ATOM 817 C CA . THR A 1 147 ? -7.427 23.173 -49.653 1.00 23.88 168 THR A CA 1
ATOM 818 C C . THR A 1 147 ? -7.990 22.123 -48.695 1.00 29.14 168 THR A C 1
ATOM 819 O O . THR A 1 147 ? -7.438 21.918 -47.612 1.00 29.37 168 THR A O 1
ATOM 823 N N . GLU A 1 148 ? -9.097 21.496 -49.094 1.00 26.59 169 GLU A N 1
ATOM 824 C CA . GLU A 1 148 ? -9.794 20.473 -48.300 1.00 27.05 169 GLU A CA 1
ATOM 825 C C . GLU A 1 148 ? -9.547 19.079 -48.863 1.00 33.59 169 GLU A C 1
ATOM 826 O O . GLU A 1 148 ? -9.150 18.931 -50.029 1.00 31.92 169 GLU A O 1
ATOM 832 N N . LYS A 1 149 ? -9.832 18.052 -48.049 1.00 30.34 170 LYS A N 1
ATOM 833 C CA . LYS A 1 149 ? -9.722 16.656 -48.456 1.00 31.10 170 LYS A CA 1
ATOM 834 C C . LYS A 1 149 ? -10.979 16.261 -49.249 1.00 34.36 170 LYS A C 1
ATOM 835 O O . LYS A 1 149 ? -11.832 15.515 -48.764 1.00 34.61 170 LYS A O 1
ATOM 841 N N . LYS A 1 150 ? -11.098 16.784 -50.475 1.00 29.59 171 LYS A N 1
ATOM 842 C CA . LYS A 1 150 ? -12.262 16.529 -51.320 1.00 29.00 171 LYS A CA 1
ATOM 843 C C . LYS A 1 150 ? -11.860 16.575 -52.794 1.00 33.22 171 LYS A C 1
ATOM 844 O O . LYS A 1 150 ? -10.722 16.937 -53.115 1.00 32.93 171 LYS A O 1
ATOM 850 N N . THR A 1 151 ? -12.799 16.255 -53.678 1.00 28.71 172 THR A N 1
ATOM 851 C CA . THR A 1 151 ? -12.576 16.287 -55.127 1.00 27.46 172 THR A CA 1
ATOM 852 C C . THR A 1 151 ? -12.640 17.714 -55.618 1.00 28.61 172 THR A C 1
ATOM 853 O O . THR A 1 151 ? -13.522 18.472 -55.196 1.00 29.31 172 THR A O 1
ATOM 857 N N . TYR A 1 152 ? -11.716 18.088 -56.527 1.00 23.15 173 TYR A N 1
ATOM 858 C CA . TYR A 1 152 ? -11.723 19.398 -57.170 1.00 22.26 173 TYR A CA 1
ATOM 859 C C . TYR A 1 152 ? -11.760 19.225 -58.686 1.00 26.54 173 TYR A C 1
ATOM 860 O O . TYR A 1 152 ? -11.082 18.326 -59.192 1.00 25.64 173 TYR A O 1
ATOM 869 N N . PRO A 1 153 ? -12.453 20.115 -59.435 1.00 26.46 174 PRO A N 1
ATOM 870 C CA . PRO A 1 153 ? -12.388 20.035 -60.914 1.00 25.96 174 PRO A CA 1
ATOM 871 C C . PRO A 1 153 ? -11.039 20.593 -61.347 1.00 26.76 174 PRO A C 1
ATOM 872 O O . PRO A 1 153 ? -10.658 21.702 -60.928 1.00 24.96 174 PRO A O 1
ATOM 876 N N . PHE A 1 154 ? -10.298 19.824 -62.152 1.00 20.28 175 PHE A N 1
ATOM 877 C CA . PHE A 1 154 ? -8.967 20.264 -62.567 1.00 20.69 175 PHE A CA 1
ATOM 878 C C . PHE A 1 154 ? -8.874 20.193 -64.092 1.00 22.73 175 PHE A C 1
ATOM 879 O O . PHE A 1 154 ? -9.097 19.146 -64.699 1.00 23.78 175 PHE A O 1
ATOM 887 N N . PHE A 1 155 ? -8.628 21.341 -64.715 1.00 19.92 176 PHE A N 1
ATOM 888 C CA . PHE A 1 155 ? -8.613 21.490 -66.159 1.00 19.93 176 PHE A CA 1
ATOM 889 C C . PHE A 1 155 ? -7.498 20.738 -66.840 1.00 24.30 176 PHE A C 1
ATOM 890 O O . PHE A 1 155 ? -6.356 20.743 -66.361 1.00 23.93 176 PHE A O 1
ATOM 898 N N . ASP A 1 156 ? -7.820 20.085 -67.952 1.00 22.22 177 ASP A N 1
ATOM 899 C CA . ASP A 1 156 ? -6.813 19.425 -68.795 1.00 22.72 177 ASP A CA 1
ATOM 900 C C . ASP A 1 156 ? -6.818 20.238 -70.108 1.00 26.61 177 ASP A C 1
ATOM 901 O O . ASP A 1 156 ? -7.843 20.271 -70.781 1.00 26.28 177 ASP A O 1
ATOM 906 N N . PRO A 1 157 ? -5.708 20.933 -70.442 1.00 24.76 178 PRO A N 1
ATOM 907 C CA . PRO A 1 157 ? -5.721 21.821 -71.624 1.00 26.28 178 PRO A CA 1
ATOM 908 C C . PRO A 1 157 ? -5.823 21.103 -72.975 1.00 30.80 178 PRO A C 1
ATOM 909 O O . PRO A 1 157 ? -6.284 21.744 -73.929 1.00 30.65 178 PRO A O 1
ATOM 913 N N . ILE A 1 158 ? -5.461 19.805 -73.061 1.00 28.15 179 ILE A N 1
ATOM 914 C CA . ILE A 1 158 ? -5.625 19.081 -74.327 1.00 27.99 179 ILE A CA 1
ATOM 915 C C . ILE A 1 158 ? -7.074 18.682 -74.483 1.00 31.3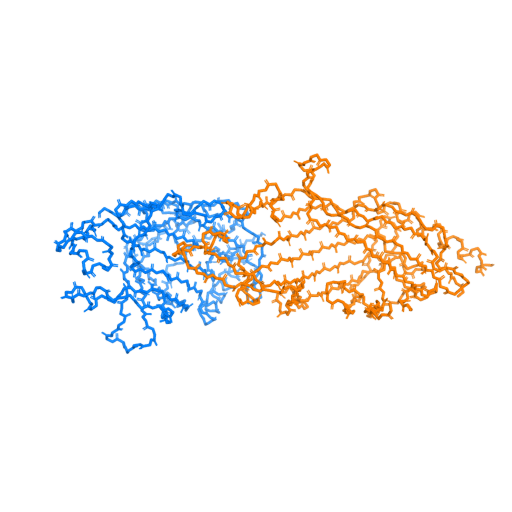1 179 ILE A C 1
ATOM 916 O O . ILE A 1 158 ? -7.651 18.970 -75.527 1.00 31.37 179 ILE A O 1
ATOM 921 N N . ALA A 1 159 ? -7.688 18.084 -73.423 1.00 28.38 180 ALA A N 1
ATOM 922 C CA . ALA A 1 159 ? -9.094 17.686 -73.431 1.00 28.80 180 ALA A CA 1
ATOM 923 C C . ALA A 1 159 ? -9.991 18.920 -73.509 1.00 33.50 180 ALA A C 1
ATOM 924 O O . ALA A 1 159 ? -11.117 18.813 -73.981 1.00 32.61 180 ALA A O 1
ATOM 926 N N . GLN A 1 160 ? -9.490 20.087 -73.040 1.00 30.72 181 GLN A N 1
ATOM 927 C CA . GLN A 1 160 ? -10.243 21.353 -73.007 1.00 29.78 181 GLN A CA 1
ATOM 928 C C . GLN A 1 160 ? -11.482 21.237 -72.088 1.00 32.20 181 GLN A C 1
ATOM 929 O O . GLN A 1 160 ? -12.508 21.889 -72.310 1.00 33.14 181 GLN A O 1
ATOM 935 N N . LYS A 1 161 ? -11.343 20.440 -71.021 1.00 27.04 182 LYS A N 1
ATOM 936 C CA . LYS A 1 161 ? -12.391 20.158 -70.048 1.00 26.17 182 LYS A CA 1
ATOM 937 C C . LYS A 1 161 ? -11.757 19.870 -68.667 1.00 29.13 182 LYS A C 1
ATOM 938 O O . LYS A 1 161 ? -10.602 19.389 -68.601 1.00 26.89 182 LYS A O 1
ATOM 944 N N . ALA A 1 162 ? -12.519 20.137 -67.565 1.00 25.27 183 ALA A N 1
ATOM 945 C CA . ALA A 1 162 ? -12.052 19.771 -66.218 1.00 24.52 183 ALA A CA 1
ATOM 946 C C . ALA A 1 162 ? -12.412 18.333 -65.955 1.00 29.30 183 ALA A C 1
ATOM 947 O O . ALA A 1 162 ? -13.487 17.882 -66.354 1.00 30.17 183 ALA A O 1
ATOM 949 N N . PHE A 1 163 ? -11.503 17.615 -65.296 1.00 22.59 184 PHE A N 1
ATOM 950 C CA . PHE A 1 163 ? -11.675 16.227 -64.857 1.00 23.16 184 PHE A CA 1
ATOM 951 C C . PHE A 1 163 ? -11.433 16.205 -63.370 1.00 28.26 184 PHE A C 1
ATOM 952 O O . PHE A 1 163 ? -10.728 17.070 -62.847 1.00 26.99 184 PHE A O 1
ATOM 960 N N . ASP A 1 164 ? -12.032 15.250 -62.666 1.00 25.79 185 ASP A N 1
ATOM 961 C CA . ASP A 1 164 ? -11.888 15.166 -61.217 1.00 26.47 185 ASP A CA 1
ATOM 962 C C . ASP A 1 164 ? -10.458 14.949 -60.754 1.00 27.08 185 ASP A C 1
ATOM 963 O O . ASP A 1 164 ? -9.811 14.016 -61.213 1.00 26.58 185 ASP A O 1
ATOM 968 N N . ALA A 1 165 ? -9.998 15.749 -59.775 1.00 22.52 186 ALA A N 1
ATOM 969 C CA . ALA A 1 165 ? -8.726 15.513 -59.107 1.00 23.06 186 ALA A CA 1
ATOM 970 C C . ALA A 1 165 ? -9.170 15.040 -57.708 1.00 27.86 186 ALA A C 1
ATOM 971 O O . ALA A 1 165 ? -9.643 15.848 -56.895 1.00 26.79 186 ALA A O 1
ATOM 973 N N . ASN A 1 166 ? -9.110 13.725 -57.469 1.00 23.76 187 ASN A N 1
ATOM 974 C CA . ASN A 1 166 ? -9.596 13.126 -56.231 1.00 23.77 187 ASN A CA 1
ATOM 975 C C . ASN A 1 166 ? -8.557 13.101 -55.150 1.00 25.90 187 ASN A C 1
ATOM 976 O O . ASN A 1 166 ? -7.405 12.760 -55.403 1.00 25.11 187 ASN A O 1
ATOM 981 N N . TYR A 1 167 ? -8.986 13.390 -53.909 1.00 23.19 188 TYR A N 1
ATOM 982 C CA . TYR A 1 167 ? -8.118 13.323 -52.755 1.00 24.01 188 TYR A CA 1
ATOM 983 C C . TYR A 1 167 ? -7.615 11.895 -52.542 1.00 30.75 188 TYR A C 1
ATOM 984 O O . TYR A 1 167 ? -8.405 10.951 -52.505 1.00 32.32 188 TYR A O 1
ATOM 993 N N . ASP A 1 168 ? -6.311 11.741 -52.384 1.00 28.49 189 ASP A N 1
ATOM 994 C CA . ASP A 1 168 ? -5.691 10.417 -52.290 1.00 29.75 189 ASP A CA 1
ATOM 995 C C . ASP A 1 168 ? -4.892 10.127 -51.001 1.00 38.37 189 ASP A C 1
ATOM 996 O O . ASP A 1 168 ? -4.353 9.022 -50.858 1.00 40.52 189 ASP A O 1
ATOM 1001 N N . GLY A 1 169 ? -4.800 11.093 -50.093 1.00 34.16 190 GLY A N 1
ATOM 1002 C CA . GLY A 1 169 ? -4.073 10.918 -48.838 1.00 34.10 190 GLY A CA 1
ATOM 1003 C C . GLY A 1 169 ? -3.078 12.023 -48.552 1.00 36.57 190 GLY A C 1
ATOM 1004 O O . GLY A 1 169 ? -2.897 12.922 -49.377 1.00 32.57 190 GLY A O 1
ATOM 1005 N N . GLU A 1 170 ? -2.441 11.967 -47.360 1.00 33.79 191 GLU A N 1
ATOM 1006 C CA . GLU A 1 170 ? -1.436 12.931 -46.924 1.00 32.85 191 GLU A CA 1
ATOM 1007 C C . GLU A 1 170 ? -0.058 12.350 -47.158 1.00 37.24 191 GLU A C 1
ATOM 1008 O O . GLU A 1 170 ? 0.134 11.142 -46.992 1.00 37.49 191 GLU A O 1
ATOM 1014 N N . GLU A 1 171 ? 0.916 13.206 -47.486 1.00 33.25 192 GLU A N 1
ATOM 1015 C CA . GLU A 1 171 ? 2.288 12.763 -47.693 1.00 33.52 192 GLU A CA 1
ATOM 1016 C C . GLU A 1 171 ? 3.254 13.881 -47.392 1.00 36.78 192 GLU A C 1
ATOM 1017 O O . GLU A 1 171 ? 3.012 15.016 -47.797 1.00 35.93 192 GLU A O 1
ATOM 1023 N N . ASP A 1 172 ? 4.376 13.560 -46.720 1.00 33.29 193 ASP A N 1
ATOM 1024 C CA . ASP A 1 172 ? 5.402 14.557 -46.432 1.00 34.55 193 ASP A CA 1
ATOM 1025 C C . ASP A 1 172 ? 6.232 14.790 -47.689 1.00 36.74 193 ASP A C 1
ATOM 1026 O O . ASP A 1 172 ? 6.659 13.837 -48.344 1.00 36.50 193 ASP A O 1
ATOM 1031 N N . VAL A 1 173 ? 6.439 16.053 -48.043 1.00 31.80 194 VAL A N 1
ATOM 1032 C CA . VAL A 1 173 ? 7.278 16.410 -49.185 1.00 30.15 194 VAL A CA 1
ATOM 1033 C C . VAL A 1 173 ? 8.281 17.410 -48.633 1.00 35.37 194 VAL A C 1
ATOM 1034 O O . VAL A 1 173 ? 7.899 18.523 -48.273 1.00 35.25 194 VAL A O 1
ATOM 1038 N N . ASN A 1 174 ? 9.555 17.003 -48.506 1.00 33.03 195 ASN A N 1
ATOM 1039 C CA . ASN A 1 174 ? 10.618 17.861 -47.975 1.00 33.53 195 ASN A CA 1
ATOM 1040 C C . ASN A 1 174 ? 10.275 18.526 -46.624 1.00 39.06 195 ASN A C 1
ATOM 1041 O O . ASN A 1 174 ? 10.499 19.720 -46.449 1.00 39.74 195 ASN A O 1
ATOM 1046 N N . GLY A 1 175 ? 9.665 17.767 -45.723 1.00 37.74 196 GLY A N 1
ATOM 1047 C CA . GLY A 1 175 ? 9.271 18.260 -44.405 1.00 37.92 196 GLY A CA 1
ATOM 1048 C C . GLY A 1 175 ? 7.936 18.972 -44.323 1.00 42.31 196 GLY A C 1
ATOM 1049 O O . GLY A 1 175 ? 7.504 19.336 -43.227 1.00 43.53 196 GLY A O 1
ATOM 1050 N N . LEU A 1 176 ? 7.254 19.160 -45.469 1.00 37.08 197 LEU A N 1
ATOM 1051 C CA . LEU A 1 176 ? 5.952 19.817 -45.537 1.00 34.94 197 LEU A CA 1
ATOM 1052 C C . LEU A 1 176 ? 4.857 18.747 -45.702 1.00 35.83 197 LEU A C 1
ATOM 1053 O O . LEU A 1 176 ? 4.956 17.924 -46.612 1.00 34.43 197 LEU A O 1
ATOM 1058 N N . THR A 1 177 ? 3.815 18.748 -44.846 1.00 30.26 198 THR A N 1
ATOM 1059 C CA . THR A 1 177 ? 2.734 17.774 -45.012 1.00 29.73 198 THR A CA 1
ATOM 1060 C C . THR A 1 177 ? 1.849 18.257 -46.158 1.00 32.77 198 THR A C 1
ATOM 1061 O O . THR A 1 177 ? 1.320 19.367 -46.109 1.00 31.33 198 THR A O 1
ATOM 1065 N N . THR A 1 178 ? 1.722 17.435 -47.194 1.00 27.58 199 THR A N 1
ATOM 1066 C CA . THR A 1 178 ? 0.929 17.806 -48.370 1.00 26.46 199 THR A CA 1
ATOM 1067 C C . THR A 1 178 ? -0.284 16.923 -48.527 1.00 29.28 199 THR A C 1
ATOM 1068 O O . THR A 1 178 ? -0.331 15.842 -47.935 1.00 30.43 199 THR A O 1
ATOM 1072 N N . TYR A 1 179 ? -1.265 17.370 -49.340 1.00 24.02 200 TYR A N 1
ATOM 1073 C CA . TYR A 1 179 ? -2.418 16.540 -49.700 1.00 22.76 200 TYR A CA 1
ATOM 1074 C C . TYR A 1 179 ? -2.147 16.052 -51.128 1.00 26.52 200 TYR A C 1
ATOM 1075 O O . TYR A 1 179 ? -1.815 16.851 -52.017 1.00 23.14 200 TYR A O 1
ATOM 1084 N N . ARG A 1 180 ? -2.291 14.755 -51.337 1.00 22.64 201 ARG A N 1
ATOM 1085 C CA . ARG A 1 180 ? -2.068 14.139 -52.647 1.00 23.68 201 ARG A CA 1
ATOM 1086 C C . ARG A 1 180 ? -3.415 14.062 -53.384 1.00 25.56 201 ARG A C 1
ATOM 1087 O O . ARG A 1 180 ? -4.411 13.680 -52.781 1.00 26.58 201 ARG A O 1
ATOM 1095 N N . PHE A 1 181 ? -3.462 14.470 -54.669 1.00 21.61 202 PHE A N 1
ATOM 1096 C CA . PHE A 1 181 ? -4.662 14.381 -55.516 1.00 18.66 202 PHE A CA 1
ATOM 1097 C C . PHE A 1 181 ? -4.328 13.628 -56.802 1.00 23.94 202 PHE A C 1
ATOM 1098 O O . PHE A 1 181 ? -3.219 13.776 -57.306 1.00 20.98 202 PHE A O 1
ATOM 1106 N N . VAL A 1 182 ? -5.266 12.825 -57.302 1.00 21.76 203 VAL A N 1
ATOM 1107 C CA . VAL A 1 182 ? -5.079 12.017 -58.520 1.00 23.03 203 VAL A CA 1
ATOM 1108 C C . VAL A 1 182 ? -6.141 12.360 -59.551 1.00 26.74 203 VAL A C 1
ATOM 1109 O O . VAL A 1 182 ? -7.339 12.352 -59.247 1.00 27.56 203 VAL A O 1
ATOM 1113 N N . GLN A 1 183 ? -5.702 12.642 -60.788 1.00 20.98 204 GLN A N 1
ATOM 1114 C CA . GLN A 1 183 ? -6.585 13.005 -61.892 1.00 21.27 204 GLN A CA 1
ATOM 1115 C C . GLN A 1 183 ? -6.349 12.014 -63.039 1.00 26.33 204 GLN A C 1
ATOM 1116 O O . GLN A 1 183 ? -5.203 11.845 -63.471 1.00 24.75 204 GLN A O 1
ATOM 1122 N N . ASN A 1 184 ? -7.422 11.379 -63.536 1.00 22.44 205 ASN A N 1
ATOM 1123 C CA . ASN A 1 184 ? -7.367 10.493 -64.725 1.00 22.47 205 ASN A CA 1
ATOM 1124 C C . ASN A 1 184 ? -8.133 11.123 -65.868 1.00 24.20 205 ASN A C 1
ATOM 1125 O O . ASN A 1 184 ? -9.287 11.524 -65.688 1.00 22.55 205 ASN A O 1
ATOM 1130 N N . VAL A 1 185 ? -7.509 11.202 -67.047 1.00 19.06 206 VAL A N 1
ATOM 1131 C CA . VAL A 1 185 ? -8.122 11.786 -68.236 1.00 19.84 206 VAL A CA 1
ATOM 1132 C C . VAL A 1 185 ? -8.130 10.720 -69.345 1.00 24.90 206 VAL A C 1
ATOM 1133 O O . VAL A 1 185 ? -7.089 10.433 -69.948 1.00 22.62 206 VAL A O 1
ATOM 1137 N N . GLY A 1 186 ? -9.272 10.066 -69.543 1.00 22.83 207 GLY A N 1
ATOM 1138 C CA . GLY A 1 186 ? -9.375 9.036 -70.560 1.00 22.61 207 GLY A CA 1
ATOM 1139 C C . GLY A 1 186 ? -9.164 7.639 -70.016 1.00 29.47 207 GLY A C 1
ATOM 1140 O O . GLY A 1 186 ? -9.367 6.677 -70.754 1.00 30.78 207 GLY A O 1
ATOM 1141 N N . TYR A 1 187 ? -8.689 7.516 -68.751 1.00 25.88 208 TYR A N 1
ATOM 1142 C CA . TYR A 1 187 ? -8.503 6.229 -68.074 1.00 25.09 208 TYR A CA 1
ATOM 1143 C C . TYR A 1 187 ? -9.590 6.101 -67.038 1.00 28.98 208 TYR A C 1
ATOM 1144 O O . TYR A 1 187 ? -9.964 7.107 -66.417 1.00 26.89 208 TYR A O 1
ATOM 1153 N N . ASP A 1 188 ? -10.073 4.876 -66.810 1.00 28.06 209 ASP A N 1
ATOM 1154 C CA . ASP A 1 188 ? -11.073 4.670 -65.755 1.00 29.72 209 ASP A CA 1
ATOM 1155 C C . ASP A 1 188 ? -10.399 4.513 -64.371 1.00 34.93 209 ASP A C 1
ATOM 1156 O O . ASP A 1 188 ? -9.162 4.535 -64.279 1.00 33.45 209 ASP A O 1
ATOM 1161 N N . ALA A 1 189 ? -11.221 4.271 -63.306 1.00 33.63 210 ALA A N 1
ATOM 1162 C CA . ALA A 1 189 ? -10.745 4.092 -61.925 1.00 34.24 210 ALA A CA 1
ATOM 1163 C C . ALA A 1 189 ? -9.708 2.963 -61.785 1.00 38.83 210 ALA A C 1
ATOM 1164 O O . ALA A 1 189 ? -8.835 3.061 -60.925 1.00 40.53 210 ALA A O 1
ATOM 1166 N N . ASP A 1 190 ? -9.782 1.923 -62.646 1.00 35.04 211 ASP A N 1
ATOM 1167 C CA . ASP A 1 190 ? -8.838 0.792 -62.649 1.00 34.93 211 ASP A CA 1
ATOM 1168 C C . ASP A 1 190 ? -7.604 1.007 -63.544 1.00 37.92 211 ASP A C 1
ATOM 1169 O O . ASP A 1 190 ? -6.741 0.122 -63.635 1.00 36.50 211 ASP A O 1
ATOM 1171 N N . GLY A 1 191 ? -7.513 2.180 -64.165 1.00 34.87 212 GLY A N 1
ATOM 1172 C CA . GLY A 1 191 ? -6.391 2.540 -65.021 1.00 33.49 212 GLY A CA 1
ATOM 1173 C C . GLY A 1 191 ? -6.474 1.979 -66.427 1.00 35.32 212 GLY A C 1
ATOM 1174 O O . GLY A 1 191 ? -5.470 1.956 -67.134 1.00 35.16 212 GLY A O 1
ATOM 1175 N N . LYS A 1 192 ? -7.657 1.521 -66.849 1.00 29.69 213 LYS A N 1
ATOM 1176 C CA . LYS A 1 192 ? -7.815 0.992 -68.201 1.00 29.09 213 LYS A CA 1
ATOM 1177 C C . LYS A 1 192 ? -8.202 2.120 -69.158 1.00 28.44 213 LYS A C 1
ATOM 1178 O O . LYS A 1 192 ? -8.982 3.004 -68.793 1.00 25.78 213 LYS A O 1
ATOM 1180 N N . LEU A 1 193 ? -7.655 2.091 -70.372 1.00 25.94 214 LEU A N 1
ATOM 1181 C CA . LEU A 1 193 ? -7.956 3.091 -71.406 1.00 25.85 214 LEU A CA 1
ATOM 1182 C C . LEU A 1 193 ? -9.462 2.962 -71.679 1.00 31.01 214 LEU A C 1
ATOM 1183 O O . LEU A 1 193 ? -9.945 1.841 -71.907 1.00 32.86 214 LEU A O 1
ATOM 1188 N N . ALA A 1 194 ? -10.222 4.067 -71.531 1.00 26.91 215 ALA A N 1
ATOM 1189 C CA . ALA A 1 194 ? -11.677 3.966 -71.641 1.00 27.07 215 ALA A CA 1
ATOM 1190 C C . ALA A 1 194 ? -12.312 5.046 -72.488 1.00 32.56 215 ALA A C 1
ATOM 1191 O O . ALA A 1 194 ? -13.151 4.756 -73.354 1.00 33.24 215 ALA A O 1
ATOM 1193 N N . ASP A 1 195 ? -11.938 6.293 -72.255 1.00 27.01 216 ASP A N 1
ATOM 1194 C CA . ASP A 1 195 ? -12.537 7.369 -73.049 1.00 25.95 216 ASP A CA 1
ATOM 1195 C C . ASP A 1 195 ? -11.474 8.378 -73.464 1.00 25.34 216 ASP A C 1
ATOM 1196 O O . ASP A 1 195 ? -11.529 9.543 -73.044 1.00 22.50 216 ASP A O 1
ATOM 1201 N N . PRO A 1 196 ? -10.466 7.943 -74.275 1.00 21.98 217 PRO A N 1
ATOM 1202 C CA . PRO A 1 196 ? -9.426 8.890 -74.705 1.00 20.46 217 PRO A CA 1
ATOM 1203 C C . PRO A 1 196 ? -10.019 10.022 -75.511 1.00 22.83 217 PRO A C 1
ATOM 1204 O O . PRO A 1 196 ? -11.030 9.856 -76.194 1.00 23.36 217 PRO A O 1
ATOM 1208 N N . ILE A 1 197 ? -9.374 11.166 -75.441 1.00 17.96 218 ILE A N 1
ATOM 1209 C CA . ILE A 1 197 ? -9.827 12.343 -76.154 1.00 17.24 218 ILE A CA 1
ATOM 1210 C C . ILE A 1 197 ? -9.390 12.231 -77.603 1.00 22.21 218 ILE A C 1
ATOM 1211 O O . ILE A 1 197 ? -8.203 12.055 -77.857 1.00 22.72 218 ILE A O 1
ATOM 1216 N N . LYS A 1 198 ? -10.305 12.439 -78.540 1.00 19.09 219 LYS A N 1
ATOM 1217 C CA . LYS A 1 198 ? -9.947 12.458 -79.951 1.00 18.66 219 LYS A CA 1
ATOM 1218 C C . LYS A 1 198 ? -9.580 13.891 -80.310 1.00 24.00 219 LYS A C 1
ATOM 1219 O O . LYS A 1 198 ? -10.369 14.814 -80.043 1.00 23.49 219 LYS A O 1
ATOM 1225 N N . TYR A 1 199 ? -8.412 14.105 -80.921 1.00 20.31 220 TYR A N 1
ATOM 1226 C CA . TYR A 1 199 ? -8.036 15.489 -81.297 1.00 21.53 220 TYR A CA 1
ATOM 1227 C C . TYR A 1 199 ? -8.899 16.017 -82.455 1.00 27.15 220 TYR A C 1
ATOM 1228 O O . TYR A 1 199 ? -9.161 15.277 -83.409 1.00 25.23 220 TYR A O 1
ATOM 1237 N N . SER A 1 200 ? -9.275 17.309 -82.409 1.00 24.48 221 SER A N 1
ATOM 1238 C CA . SER A 1 200 ? -10.004 17.929 -83.525 1.00 32.10 221 SER A CA 1
ATOM 1239 C C . SER A 1 200 ? -9.010 18.447 -84.555 1.00 54.05 221 SER A C 1
ATOM 1240 O O . SER A 1 200 ? -8.100 19.198 -84.187 1.00 40.14 221 SER A O 1
ATOM 1243 N N . ALA A 1 209 ? -5.407 17.374 -87.435 1.00 42.82 230 ALA A N 1
ATOM 1244 C CA . ALA A 1 209 ? -5.070 16.366 -86.432 1.00 41.36 230 ALA A CA 1
ATOM 1245 C C . ALA A 1 209 ? -4.723 15.035 -87.111 1.00 42.88 230 ALA A C 1
ATOM 1246 O O . ALA A 1 209 ? -3.597 14.540 -86.907 1.00 41.90 230 ALA A O 1
ATOM 1248 N N . SER A 1 210 ? -5.703 14.466 -87.905 1.00 36.29 231 SER A N 1
ATOM 1249 C CA . SER A 1 210 ? -5.653 13.246 -88.722 1.00 35.96 231 SER A CA 1
ATOM 1250 C C . SER A 1 210 ? -4.392 13.226 -89.579 1.00 40.80 231 SER A C 1
ATOM 1251 O O . SER A 1 210 ? -3.944 14.274 -90.071 1.00 40.40 231 SER A O 1
ATOM 1254 N N . VAL A 1 211 ? -3.813 12.027 -89.765 1.00 34.74 232 VAL A N 1
ATOM 1255 C CA . VAL A 1 211 ? -2.598 11.841 -90.566 1.00 32.52 232 VAL A CA 1
ATOM 1256 C C . VAL A 1 211 ? -2.893 10.724 -91.568 1.00 34.04 232 VAL A C 1
ATOM 1257 O O . VAL A 1 211 ? -3.486 9.710 -91.192 1.00 31.77 232 VAL A O 1
ATOM 1261 N N . THR A 1 212 ? -2.491 10.916 -92.840 1.00 30.07 233 THR A N 1
ATOM 1262 C CA . THR A 1 212 ? -2.663 9.911 -93.888 1.00 28.41 233 THR A CA 1
ATOM 1263 C C . THR A 1 212 ? -1.273 9.491 -94.357 1.00 30.79 233 THR A C 1
ATOM 1264 O O . THR A 1 212 ? -0.430 10.342 -94.657 1.00 30.05 233 THR A O 1
ATOM 1268 N N . ALA A 1 213 ? -1.019 8.172 -94.389 1.00 25.25 234 ALA A N 1
ATOM 1269 C CA . ALA A 1 213 ? 0.265 7.641 -94.848 1.00 23.96 234 ALA A CA 1
ATOM 1270 C C . ALA A 1 213 ? 0.064 6.205 -95.316 1.00 26.58 234 ALA A C 1
ATOM 1271 O O . ALA A 1 213 ? -0.901 5.561 -94.912 1.00 25.23 234 ALA A O 1
ATOM 1273 N N . ARG A 1 214 ? 0.965 5.708 -96.175 1.00 25.95 235 ARG A N 1
ATOM 1274 C CA . ARG A 1 214 ? 0.879 4.325 -96.643 1.00 24.72 235 ARG A CA 1
ATOM 1275 C C . ARG A 1 214 ? 1.080 3.377 -95.440 1.00 25.64 235 ARG A C 1
ATOM 1276 O O . ARG A 1 214 ? 1.785 3.719 -94.497 1.00 24.15 235 ARG A O 1
ATOM 1284 N N . ALA A 1 215 ? 0.491 2.201 -95.487 1.00 24.04 236 ALA A N 1
ATOM 1285 C CA . ALA A 1 215 ? 0.648 1.224 -94.413 1.00 23.46 236 ALA A CA 1
ATOM 1286 C C . ALA A 1 215 ? 2.141 0.922 -94.136 1.00 25.90 236 ALA A C 1
ATOM 1287 O O . ALA A 1 215 ? 2.531 0.831 -92.970 1.00 26.43 236 ALA A O 1
ATOM 1289 N N . GLU A 1 216 ? 2.975 0.879 -95.195 1.00 22.51 237 GLU A N 1
ATOM 1290 C CA . GLU A 1 216 ? 4.433 0.623 -95.098 1.00 23.00 237 GLU A CA 1
ATOM 1291 C C . GLU A 1 216 ? 5.149 1.719 -94.291 1.00 26.49 237 GLU A C 1
ATOM 1292 O O . GLU A 1 216 ? 6.126 1.435 -93.603 1.00 25.58 237 GLU A O 1
ATOM 1298 N N . VAL A 1 217 ? 4.658 2.968 -94.388 1.00 23.20 238 VAL A N 1
ATOM 1299 C CA . VAL A 1 217 ? 5.222 4.118 -93.680 1.00 21.73 238 VAL A CA 1
ATOM 1300 C C . VAL A 1 217 ? 4.805 4.068 -92.204 1.00 22.44 238 VAL A C 1
ATOM 1301 O O . VAL A 1 217 ? 5.669 4.204 -91.338 1.00 22.65 238 VAL A O 1
ATOM 1305 N N . TRP A 1 218 ? 3.506 3.803 -91.907 1.00 21.71 239 TRP A N 1
ATOM 1306 C CA . TRP A 1 218 ? 3.035 3.666 -90.521 1.00 21.06 239 TRP A CA 1
ATOM 1307 C C . TRP A 1 218 ? 3.705 2.478 -89.816 1.00 26.04 239 TRP A C 1
ATOM 1308 O O . TRP A 1 218 ? 3.880 2.518 -88.598 1.00 25.02 239 TRP A O 1
ATOM 1319 N N . GLY A 1 219 ? 4.024 1.431 -90.591 1.00 23.01 240 GLY A N 1
ATOM 1320 C CA . GLY A 1 219 ? 4.586 0.178 -90.091 1.00 22.74 240 GLY A CA 1
ATOM 1321 C C . GLY A 1 219 ? 3.497 -0.724 -89.553 1.00 26.17 240 GLY A C 1
ATOM 1322 O O . GLY A 1 219 ? 3.700 -1.457 -88.572 1.00 26.32 240 GLY A O 1
ATOM 1323 N N . VAL A 1 220 ? 2.325 -0.683 -90.189 1.00 21.08 241 VAL A N 1
ATOM 1324 C CA . VAL A 1 220 ? 1.193 -1.527 -89.765 1.00 20.04 241 VAL A CA 1
ATOM 1325 C C . VAL A 1 220 ? 0.769 -2.453 -90.938 1.00 23.03 241 VAL A C 1
ATOM 1326 O O . VAL A 1 220 ? 1.031 -2.108 -92.095 1.00 22.59 241 VAL A O 1
ATOM 1330 N N . PRO A 1 221 ? 0.026 -3.556 -90.691 1.00 21.22 242 PRO A N 1
ATOM 1331 C CA . PRO A 1 221 ? -0.395 -4.403 -91.818 1.00 21.87 242 PRO A CA 1
ATOM 1332 C C . PRO A 1 221 ? -1.316 -3.673 -92.794 1.00 26.73 242 PRO A C 1
ATOM 1333 O O . PRO A 1 221 ? -2.094 -2.785 -92.424 1.00 25.89 242 PRO A O 1
ATOM 1337 N N . GLY A 1 222 ? -1.222 -4.050 -94.053 1.00 23.70 243 GLY A N 1
ATOM 1338 C CA . GLY A 1 222 ? -2.106 -3.475 -95.048 1.00 24.21 243 GLY A CA 1
ATOM 1339 C C . GLY A 1 222 ? -1.848 -4.014 -96.429 1.00 30.44 243 GLY A C 1
ATOM 1340 O O . GLY A 1 222 ? -0.814 -4.643 -96.658 1.00 28.16 243 GLY A O 1
ATOM 1341 N N . GLU A 1 223 ? -2.775 -3.721 -97.365 1.00 31.33 244 GLU A N 1
ATOM 1342 C CA . GLU A 1 223 ? -2.656 -4.083 -98.786 1.00 33.78 244 GLU A CA 1
ATOM 1343 C C . GLU A 1 223 ? -1.456 -3.337 -99.362 1.00 37.80 244 GLU A C 1
ATOM 1344 O O . GLU A 1 223 ? -1.054 -2.327 -98.774 1.00 35.83 244 GLU A O 1
ATOM 1350 N N . PRO A 1 224 ? -0.830 -3.777 -100.486 1.00 36.48 245 PRO A N 1
ATOM 1351 C CA . PRO A 1 224 ? 0.344 -3.032 -100.983 1.00 36.52 245 PRO A CA 1
ATOM 1352 C C . PRO A 1 224 ? 0.006 -1.580 -101.298 1.00 39.23 245 PRO A C 1
ATOM 1353 O O . PRO A 1 224 ? -1.042 -1.313 -101.892 1.00 38.33 245 PRO A O 1
ATOM 1357 N N . ASP A 1 225 ? 0.835 -0.652 -100.797 1.00 37.32 246 ASP A N 1
ATOM 1358 C CA . ASP A 1 225 ? 0.655 0.809 -100.913 1.00 38.35 246 ASP A CA 1
ATOM 1359 C C . ASP A 1 225 ? -0.732 1.284 -100.411 1.00 38.99 246 ASP A C 1
ATOM 1360 O O . ASP A 1 225 ? -1.220 2.318 -100.868 1.00 38.06 246 ASP A O 1
ATOM 1365 N N . GLU A 1 226 ? -1.363 0.534 -99.463 1.00 33.52 247 GLU A N 1
ATOM 1366 C CA . GLU A 1 226 ? -2.668 0.917 -98.914 1.00 32.93 247 GLU A CA 1
ATOM 1367 C C . GLU A 1 226 ? -2.494 2.233 -98.169 1.00 35.32 247 GLU A C 1
ATOM 1368 O O . GLU A 1 226 ? -1.528 2.396 -97.442 1.00 33.34 247 GLU A O 1
ATOM 1374 N N . SER A 1 227 ? -3.410 3.167 -98.391 1.00 30.86 248 SER A N 1
ATOM 1375 C CA . SER A 1 227 ? -3.381 4.466 -97.755 1.00 31.00 248 SER A CA 1
ATOM 1376 C C . SER A 1 227 ? -4.236 4.350 -96.495 1.00 32.95 248 SER A C 1
ATOM 1377 O O . SER A 1 227 ? -5.353 3.818 -96.558 1.00 32.38 248 SER A O 1
ATOM 1380 N N . ILE A 1 228 ? -3.680 4.757 -95.333 1.00 28.21 249 ILE A N 1
ATOM 1381 C CA . ILE A 1 228 ? -4.423 4.665 -94.066 1.00 26.50 249 ILE A CA 1
ATOM 1382 C C . ILE A 1 228 ? -4.463 6.030 -93.407 1.00 27.73 249 ILE A C 1
ATOM 1383 O O . ILE A 1 228 ? -3.413 6.635 -93.190 1.00 26.54 249 ILE A O 1
ATOM 1388 N N . THR A 1 229 ? -5.673 6.490 -93.057 1.00 25.83 250 THR A N 1
ATOM 1389 C CA . THR A 1 229 ? -5.874 7.731 -92.305 1.00 25.69 250 THR A CA 1
ATOM 1390 C C . THR A 1 229 ? -6.139 7.337 -90.837 1.00 26.35 250 THR A C 1
ATOM 1391 O O . THR A 1 229 ? -7.023 6.515 -90.549 1.00 26.36 250 THR A O 1
ATOM 1395 N N . MET A 1 230 ? -5.331 7.880 -89.937 1.00 22.22 251 MET A N 1
ATOM 1396 C CA . MET A 1 230 ? -5.494 7.626 -88.496 1.00 20.23 251 MET A CA 1
ATOM 1397 C C . MET A 1 230 ? -5.728 8.940 -87.778 1.00 24.59 251 MET A C 1
ATOM 1398 O O . MET A 1 230 ? -5.127 9.968 -88.133 1.00 24.37 251 MET A O 1
ATOM 1403 N N . ASP A 1 231 ? -6.591 8.901 -86.748 1.00 22.24 252 ASP A N 1
ATOM 1404 C CA . ASP A 1 231 ? -6.866 10.083 -85.908 1.00 21.81 252 ASP A CA 1
ATOM 1405 C C . ASP A 1 231 ? -5.918 10.080 -84.712 1.00 25.14 252 ASP A C 1
ATOM 1406 O O . ASP A 1 231 ? -5.442 9.014 -84.340 1.00 23.21 252 ASP A O 1
ATOM 1411 N N . ARG A 1 232 ? -5.630 11.253 -84.113 1.00 19.58 253 ARG A N 1
ATOM 1412 C CA . ARG A 1 232 ? -4.765 11.332 -82.947 1.00 18.57 253 ARG A CA 1
ATOM 1413 C C . ARG A 1 232 ? -5.646 11.346 -81.723 1.00 20.53 253 ARG A C 1
ATOM 1414 O O . ARG A 1 232 ? -6.695 12.031 -81.724 1.00 19.14 253 ARG A O 1
ATOM 1422 N N . PHE A 1 233 ? -5.234 10.583 -80.688 1.00 17.48 254 PHE A N 1
ATOM 1423 C CA . PHE A 1 233 ? -5.963 10.484 -79.417 1.00 17.43 254 PHE A CA 1
ATOM 1424 C C . PHE A 1 233 ? -5.052 10.825 -78.274 1.00 19.80 254 PHE A C 1
ATOM 1425 O O . PHE A 1 233 ? -3.824 10.746 -78.400 1.00 19.95 254 PHE A O 1
ATOM 1433 N N . TYR A 1 234 ? -5.638 11.167 -77.134 1.00 18.24 255 TYR A N 1
ATOM 1434 C CA . TYR A 1 234 ? -4.876 11.546 -75.955 1.00 18.24 255 TYR A CA 1
ATOM 1435 C C . TYR A 1 234 ? -5.490 10.982 -74.675 1.00 20.62 255 TYR A C 1
ATOM 1436 O O . TYR A 1 234 ? -6.712 11.017 -74.480 1.00 19.75 255 TYR A O 1
ATOM 1445 N N . ALA A 1 235 ? -4.637 10.536 -73.789 1.00 17.97 256 ALA A N 1
ATOM 1446 C CA . ALA A 1 235 ? -5.060 10.099 -72.448 1.00 18.37 256 ALA A CA 1
ATOM 1447 C C . ALA A 1 235 ? -3.932 10.409 -71.471 1.00 23.82 256 ALA A C 1
ATOM 1448 O O . ALA A 1 235 ? -2.756 10.384 -71.851 1.00 21.97 256 ALA A O 1
ATOM 1450 N N . ALA A 1 236 ? -4.274 10.736 -70.229 1.00 20.85 257 ALA A N 1
ATOM 14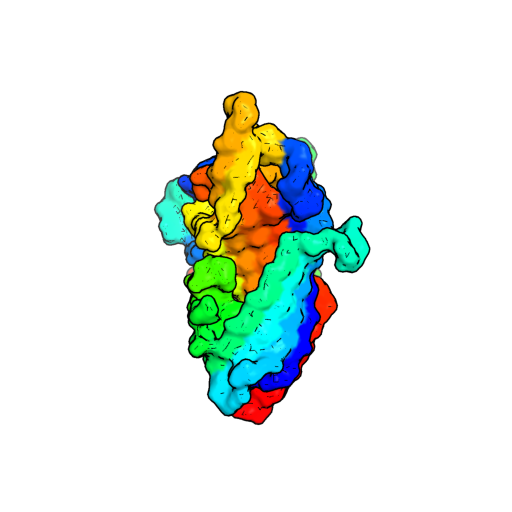51 C CA . ALA A 1 236 ? -3.250 11.105 -69.244 1.00 20.86 257 ALA A CA 1
ATOM 1452 C C . ALA A 1 236 ? -3.684 10.746 -67.834 1.00 24.06 257 ALA A C 1
ATOM 1453 O O . ALA A 1 236 ? -4.867 10.520 -67.569 1.00 21.75 257 ALA A O 1
ATOM 1455 N N . SER A 1 237 ? -2.707 10.693 -66.932 1.00 21.65 258 SER A N 1
ATOM 1456 C CA . SER A 1 237 ? -2.952 10.474 -65.506 1.00 22.61 258 SER A CA 1
ATOM 1457 C C . SER A 1 237 ? -1.926 11.351 -64.775 1.00 28.36 258 SER A C 1
ATOM 1458 O O . SER A 1 237 ? -0.743 11.357 -65.150 1.00 28.23 258 SER A O 1
ATOM 1461 N N . ARG A 1 238 ? -2.380 12.122 -63.783 1.00 24.38 259 ARG A N 1
ATOM 1462 C CA . ARG A 1 238 ? -1.499 13.048 -63.046 1.00 23.16 259 ARG A CA 1
ATOM 1463 C C . ARG A 1 238 ? -1.714 12.880 -61.559 1.00 25.10 259 ARG A C 1
ATOM 1464 O O . ARG A 1 238 ? -2.836 12.590 -61.136 1.00 24.00 259 ARG A O 1
ATOM 1472 N N . THR A 1 239 ? -0.644 13.089 -60.775 1.00 20.55 260 THR A N 1
ATOM 1473 C CA . THR A 1 239 ? -0.710 13.126 -59.306 1.00 20.61 260 THR A CA 1
ATOM 1474 C C . THR A 1 239 ? -0.141 14.477 -58.911 1.00 23.31 260 THR A C 1
ATOM 1475 O O . THR A 1 239 ? 0.910 14.860 -59.422 1.00 22.21 260 THR A O 1
ATOM 1479 N N . PHE A 1 240 ? -0.828 15.196 -58.008 1.00 18.91 261 PHE A N 1
ATOM 1480 C CA . PHE A 1 240 ? -0.370 16.488 -57.508 1.00 18.95 261 PHE A CA 1
ATOM 1481 C C . PHE A 1 240 ? -0.154 16.377 -56.007 1.00 23.93 261 PHE A C 1
ATOM 1482 O O . PHE A 1 240 ? -0.979 15.754 -55.319 1.00 23.59 261 PHE A O 1
ATOM 1490 N N . TRP A 1 241 ? 0.920 16.983 -55.499 1.00 21.95 262 TRP A N 1
ATOM 1491 C CA . TRP A 1 241 ? 1.173 17.075 -54.050 1.00 22.13 262 TRP A CA 1
ATOM 1492 C C . TRP A 1 241 ? 0.982 18.551 -53.746 1.00 22.88 262 TRP A C 1
ATOM 1493 O O . TRP A 1 241 ? 1.663 19.408 -54.337 1.00 22.40 262 TRP A O 1
ATOM 1504 N N . VAL A 1 242 ? -0.002 18.861 -52.883 1.00 20.99 263 VAL A N 1
ATOM 1505 C CA . VAL A 1 242 ? -0.454 20.229 -52.635 1.00 19.49 263 VAL A CA 1
ATOM 1506 C C . VAL A 1 242 ? -0.190 20.715 -51.210 1.00 22.09 263 VAL A C 1
ATOM 1507 O O . VAL A 1 242 ? -0.561 20.015 -50.260 1.00 22.49 263 VAL A O 1
ATOM 1511 N N . ASP A 1 243 ? 0.365 21.936 -51.058 1.00 19.74 264 ASP A N 1
ATOM 1512 C CA . ASP A 1 243 ? 0.475 22.539 -49.715 1.00 18.63 264 ASP A CA 1
ATOM 1513 C C . ASP A 1 243 ? -0.980 22.946 -49.357 1.00 24.29 264 ASP A C 1
ATOM 1514 O O . ASP A 1 243 ? -1.532 23.787 -50.049 1.00 24.30 264 ASP A O 1
ATOM 1519 N N . PRO A 1 244 ? -1.627 22.361 -48.323 1.00 23.50 265 PRO A N 1
ATOM 1520 C CA . PRO A 1 244 ? -3.041 22.717 -48.053 1.00 23.99 265 PRO A CA 1
ATOM 1521 C C . PRO A 1 244 ? -3.291 24.173 -47.684 1.00 28.92 265 PRO A C 1
ATOM 1522 O O . PRO A 1 244 ? -4.377 24.688 -47.947 1.00 30.20 265 PRO A O 1
ATOM 1526 N N . VAL A 1 245 ? -2.304 24.841 -47.093 1.00 23.76 266 VAL A N 1
ATOM 1527 C CA . VAL A 1 245 ? -2.482 26.241 -46.684 1.00 23.65 266 VAL A CA 1
ATOM 1528 C C . VAL A 1 245 ? -2.484 27.199 -47.887 1.00 24.52 266 VAL A C 1
ATOM 1529 O O . VAL A 1 245 ? -3.445 27.930 -48.096 1.00 22.11 266 VAL A O 1
ATOM 1533 N N . SER A 1 246 ? -1.381 27.233 -48.654 1.00 20.91 267 SER A N 1
ATOM 1534 C CA . SER A 1 246 ? -1.288 28.171 -49.773 1.00 19.74 267 SER A CA 1
ATOM 1535 C C . SER A 1 246 ? -1.940 27.651 -51.064 1.00 23.11 267 SER A C 1
ATOM 1536 O O . SER A 1 246 ? -2.197 28.435 -51.973 1.00 22.47 267 SER A O 1
ATOM 1539 N N . GLY A 1 247 ? -2.142 26.339 -51.157 1.00 19.46 268 GLY A N 1
ATOM 1540 C CA . GLY A 1 247 ? -2.662 25.731 -52.374 1.00 20.94 268 GLY A CA 1
ATOM 1541 C C . GLY A 1 247 ? -1.588 25.502 -53.431 1.00 23.05 268 GLY A C 1
ATOM 1542 O O . GLY A 1 247 ? -1.893 25.027 -54.528 1.00 21.47 268 GLY A O 1
ATOM 1543 N N . THR A 1 248 ? -0.300 25.818 -53.125 1.00 21.29 269 THR A N 1
ATOM 1544 C CA . THR A 1 248 ? 0.787 25.599 -54.090 1.00 21.21 269 THR A CA 1
ATOM 1545 C C . THR A 1 248 ? 0.926 24.089 -54.447 1.00 22.67 269 THR A C 1
ATOM 1546 O O . THR A 1 248 ? 0.982 23.263 -53.551 1.00 21.40 269 THR A O 1
ATOM 1550 N N . ILE A 1 249 ? 1.054 23.752 -55.744 1.00 19.22 270 ILE A N 1
ATOM 1551 C CA . ILE A 1 249 ? 1.360 22.362 -56.156 1.00 18.75 270 ILE A CA 1
ATOM 1552 C C . ILE A 1 249 ? 2.894 22.256 -56.081 1.00 21.64 270 ILE A C 1
ATOM 1553 O O . ILE A 1 249 ? 3.611 22.849 -56.891 1.00 22.69 270 ILE A O 1
ATOM 1558 N N . VAL A 1 250 ? 3.386 21.568 -55.079 1.00 20.30 271 VAL A N 1
ATOM 1559 C CA . VAL A 1 250 ? 4.830 21.505 -54.833 1.00 20.11 271 VAL A CA 1
ATOM 1560 C C . VAL A 1 250 ? 5.526 20.413 -55.653 1.00 25.43 271 VAL A C 1
ATOM 1561 O O . VAL A 1 250 ? 6.738 20.480 -55.847 1.00 26.22 271 VAL A O 1
ATOM 1565 N N . LYS A 1 251 ? 4.779 19.408 -56.099 1.00 20.98 272 LYS A N 1
ATOM 1566 C CA . LYS A 1 251 ? 5.337 18.284 -56.860 1.00 20.22 272 LYS A CA 1
ATOM 1567 C C . LYS A 1 251 ? 4.220 17.720 -57.699 1.00 21.94 272 LYS A C 1
ATOM 1568 O O . LYS A 1 251 ? 3.050 17.765 -57.306 1.00 20.76 272 LYS A O 1
ATOM 1574 N N . SER A 1 252 ? 4.572 17.167 -58.862 1.00 18.02 273 SER A N 1
ATOM 1575 C CA . SER A 1 252 ? 3.584 16.515 -59.700 1.00 19.77 273 SER A CA 1
ATOM 1576 C C . SER A 1 252 ? 4.228 15.346 -60.465 1.00 25.05 273 SER A C 1
ATOM 1577 O O . SER A 1 252 ? 5.448 15.303 -60.659 1.00 24.96 273 SER A O 1
ATOM 1580 N N . GLU A 1 253 ? 3.420 14.355 -60.780 1.00 23.73 274 GLU A N 1
ATOM 1581 C CA . GLU A 1 253 ? 3.839 13.212 -61.572 1.00 24.71 274 GLU A CA 1
ATOM 1582 C C . GLU A 1 253 ? 2.847 13.167 -62.728 1.00 28.94 274 GLU A C 1
ATOM 1583 O O . GLU A 1 253 ? 1.640 13.324 -62.511 1.00 26.64 274 GLU A O 1
ATOM 1589 N N . GLU A 1 254 ? 3.344 13.032 -63.962 1.00 23.96 275 GLU A N 1
ATOM 1590 C CA . GLU A 1 254 ? 2.428 13.049 -65.098 1.00 23.35 275 GLU A CA 1
ATOM 1591 C C . GLU A 1 254 ? 2.758 11.915 -66.062 1.00 28.03 275 GLU A C 1
ATOM 1592 O O . GLU A 1 254 ? 3.931 11.736 -66.392 1.00 26.72 275 GLU A O 1
ATOM 1598 N N . HIS A 1 255 ? 1.742 11.160 -66.504 1.00 25.81 276 HIS A N 1
ATOM 1599 C CA . HIS A 1 255 ? 1.912 10.059 -67.465 1.00 26.88 276 HIS A CA 1
ATOM 1600 C C . HIS A 1 255 ? 1.003 10.409 -68.648 1.00 33.39 276 HIS A C 1
ATOM 1601 O O . HIS A 1 255 ? -0.215 10.286 -68.504 1.00 34.50 276 HIS A O 1
ATOM 1608 N N . GLY A 1 256 ? 1.588 10.951 -69.739 1.00 26.05 277 GLY A N 1
ATOM 1609 C CA . GLY A 1 256 ? 0.861 11.404 -70.919 1.00 23.69 277 GLY A CA 1
ATOM 1610 C C . GLY A 1 256 ? 1.002 10.407 -72.055 1.00 25.65 277 GLY A C 1
ATOM 1611 O O . GLY A 1 256 ? 2.072 9.800 -72.225 1.00 23.78 277 GLY A O 1
ATOM 1612 N N . TYR A 1 257 ? -0.092 10.184 -72.800 1.00 20.21 278 TYR A N 1
ATOM 1613 C CA . TYR A 1 257 ? -0.064 9.229 -73.906 1.00 19.44 278 TYR A CA 1
ATOM 1614 C C . TYR A 1 257 ? -0.826 9.801 -75.084 1.00 22.15 278 TYR A C 1
ATOM 1615 O O . TYR A 1 257 ? -1.995 10.194 -74.948 1.00 20.78 278 TYR A O 1
ATOM 1624 N N . GLN A 1 258 ? -0.130 9.928 -76.227 1.00 18.06 279 GLN A N 1
ATOM 1625 C CA . GLN A 1 258 ? -0.723 10.398 -77.474 1.00 17.99 279 GLN A CA 1
ATOM 1626 C C . GLN A 1 258 ? -0.371 9.389 -78.528 1.00 19.72 279 GLN A C 1
ATOM 1627 O O . GLN A 1 258 ? 0.783 8.931 -78.589 1.00 19.84 279 GLN A O 1
ATOM 1633 N N . TYR A 1 259 ? -1.370 8.985 -79.305 1.00 16.70 280 TYR A N 1
ATOM 1634 C CA . TYR A 1 259 ? -1.191 7.948 -80.319 1.00 15.78 280 TYR A CA 1
ATOM 1635 C C . TYR A 1 259 ? -2.151 8.127 -81.498 1.00 19.07 280 TYR A C 1
ATOM 1636 O O . TYR A 1 259 ? -3.163 8.838 -81.392 1.00 19.48 280 TYR A O 1
ATOM 1645 N N . TYR A 1 260 ? -1.844 7.446 -82.609 1.00 16.71 281 TYR A N 1
ATOM 1646 C CA . TYR A 1 260 ? -2.659 7.397 -83.797 1.00 18.08 281 TYR A CA 1
ATOM 1647 C C . TYR A 1 260 ? -3.365 6.059 -83.872 1.00 20.05 281 TYR A C 1
ATOM 1648 O O . TYR A 1 260 ? -2.782 5.019 -83.508 1.00 17.45 281 TYR A O 1
ATOM 1657 N N . ALA A 1 261 ? -4.637 6.113 -84.237 1.00 17.73 282 ALA A N 1
ATOM 1658 C CA . ALA A 1 261 ? -5.447 4.908 -84.372 1.00 19.09 282 ALA A CA 1
ATOM 1659 C C . ALA A 1 261 ? -6.632 5.158 -85.303 1.00 24.19 282 ALA A C 1
ATOM 1660 O O . ALA A 1 261 ? -7.117 6.292 -85.434 1.00 21.98 282 ALA A O 1
ATOM 1662 N N . ARG A 1 262 ? -7.133 4.087 -85.908 1.00 22.43 283 ARG A N 1
ATOM 1663 C CA . ARG A 1 262 ? -8.385 4.170 -86.666 1.00 22.19 283 ARG A CA 1
ATOM 1664 C C . ARG A 1 262 ? -9.537 4.046 -85.638 1.00 29.41 283 ARG A C 1
ATOM 1665 O O . ARG A 1 262 ? -10.603 4.634 -85.829 1.00 30.47 283 ARG A O 1
ATOM 1673 N N . GLU A 1 263 ? -9.304 3.305 -84.518 1.00 26.58 284 GLU A N 1
ATOM 1674 C CA . GLU A 1 263 ? -10.284 3.131 -83.442 1.00 26.56 284 GLU A CA 1
ATOM 1675 C C . GLU A 1 263 ? -9.653 3.515 -82.105 1.00 27.13 284 GLU A C 1
ATOM 1676 O O . GLU A 1 263 ? -8.583 3.013 -81.765 1.00 24.14 284 GLU A O 1
ATOM 1682 N N . ALA A 1 264 ? -10.346 4.366 -81.328 1.00 23.84 285 ALA A N 1
ATOM 1683 C CA . ALA A 1 264 ? -9.884 4.875 -80.034 1.00 23.03 285 ALA A CA 1
ATOM 1684 C C . ALA A 1 264 ? -9.299 3.845 -79.110 1.00 25.22 285 ALA A C 1
ATOM 1685 O O . ALA A 1 264 ? -8.229 4.082 -78.562 1.00 23.15 285 ALA A O 1
ATOM 1687 N N . LEU A 1 265 ? -9.984 2.691 -78.920 1.00 21.40 286 LEU A N 1
ATOM 1688 C CA . LEU A 1 265 ? -9.513 1.690 -77.965 1.00 22.63 286 LEU A CA 1
ATOM 1689 C C . LEU A 1 265 ? -8.585 0.648 -78.560 1.00 26.86 286 LEU A C 1
ATOM 1690 O O . LEU A 1 265 ? -8.218 -0.308 -77.877 1.00 26.63 286 LEU A O 1
ATOM 1695 N N . LYS A 1 266 ? -8.113 0.876 -79.791 1.00 23.45 287 LYS A N 1
ATOM 1696 C CA . LYS A 1 266 ? -7.134 -0.013 -80.422 1.00 22.50 287 LYS A CA 1
ATOM 1697 C C . LYS A 1 266 ? -5.945 0.837 -80.884 1.00 22.72 287 LYS A C 1
ATOM 1698 O O . LYS A 1 266 ? -5.825 1.071 -82.083 1.00 23.45 287 LYS A O 1
ATOM 1704 N N . PRO A 1 267 ? -5.110 1.394 -79.957 1.00 20.07 288 PRO A N 1
ATOM 1705 C CA . PRO A 1 267 ? -3.977 2.235 -80.395 1.00 19.15 288 PRO A CA 1
ATOM 1706 C C . PRO A 1 267 ? -3.121 1.507 -81.410 1.00 21.48 288 PRO A C 1
ATOM 1707 O O . PRO A 1 267 ? -2.851 0.302 -81.244 1.00 21.06 288 PRO A O 1
ATOM 1711 N N . GLU A 1 268 ? -2.674 2.219 -82.444 1.00 18.22 289 GLU A N 1
ATOM 1712 C CA . GLU A 1 268 ? -1.850 1.581 -83.479 1.00 18.27 289 GLU A CA 1
ATOM 1713 C C . GLU A 1 268 ? -0.416 2.055 -83.494 1.00 22.87 289 GLU A C 1
ATOM 1714 O O . GLU A 1 268 ? 0.506 1.230 -83.611 1.00 21.24 289 GLU A O 1
ATOM 1720 N N . VAL A 1 269 ? -0.206 3.389 -83.421 1.00 18.15 290 VAL A N 1
ATOM 1721 C CA . VAL A 1 269 ? 1.157 3.925 -83.500 1.00 17.66 290 VAL A CA 1
ATOM 1722 C C . VAL A 1 269 ? 1.329 4.984 -82.416 1.00 19.40 290 VAL A C 1
ATOM 1723 O O . VAL A 1 269 ? 0.557 5.945 -82.386 1.00 17.63 290 VAL A O 1
ATOM 1727 N N . THR A 1 270 ? 2.332 4.852 -81.594 1.00 16.73 291 THR A N 1
ATOM 1728 C CA . THR A 1 270 ? 2.583 5.849 -80.574 1.00 16.46 291 THR A CA 1
ATOM 1729 C C . THR A 1 270 ? 3.171 7.163 -81.101 1.00 21.89 291 THR A C 1
ATOM 1730 O O . THR A 1 270 ? 4.058 7.117 -81.866 1.00 22.33 291 THR A O 1
ATOM 1734 N N . TYR A 1 271 ? 2.657 8.306 -80.632 1.00 20.86 292 TYR A N 1
ATOM 1735 C CA . TYR A 1 271 ? 3.256 9.585 -80.912 1.00 22.35 292 TYR A CA 1
ATOM 1736 C C . TYR A 1 271 ? 4.223 9.852 -79.712 1.00 27.62 292 TYR A C 1
ATOM 1737 O O . TYR A 1 271 ? 5.389 10.035 -79.894 1.00 27.32 292 TYR A O 1
ATOM 1746 N N . VAL A 1 272 ? 3.681 9.838 -78.490 1.00 24.19 293 VAL A N 1
ATOM 1747 C CA . VAL A 1 272 ? 4.423 9.970 -77.258 1.00 24.50 293 VAL A CA 1
ATOM 1748 C C . VAL A 1 272 ? 3.759 9.175 -76.103 1.00 26.92 293 VAL A C 1
ATOM 1749 O O . VAL A 1 272 ? 2.599 9.172 -75.961 1.00 26.96 293 VAL A O 1
ATOM 1753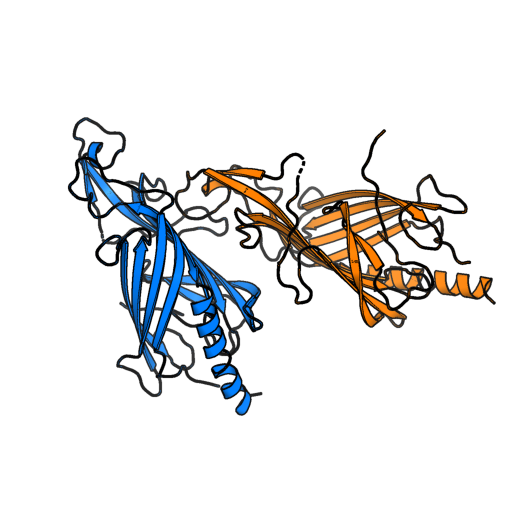 N N . ASP A 1 273 ? 4.532 8.498 -75.318 1.00 23.10 294 ASP A N 1
ATOM 1754 C CA . ASP A 1 273 ? 4.092 7.778 -74.121 1.00 23.75 294 ASP A CA 1
ATOM 1755 C C . ASP A 1 273 ? 5.151 8.150 -73.057 1.00 25.17 294 ASP A C 1
ATOM 1756 O O . ASP A 1 273 ? 6.202 7.517 -73.006 1.00 23.61 294 ASP A O 1
ATOM 1761 N N . PHE A 1 274 ? 4.886 9.183 -72.250 1.00 20.90 295 PHE A N 1
ATOM 1762 C CA . PHE A 1 274 ? 5.921 9.654 -71.296 1.00 20.16 295 PHE A CA 1
ATOM 1763 C C . PHE A 1 274 ? 5.465 9.609 -69.855 1.00 24.28 295 PHE A C 1
ATOM 1764 O O . PHE A 1 274 ? 4.271 9.766 -69.587 1.00 24.18 295 PHE A O 1
ATOM 1772 N N . LYS A 1 275 ? 6.419 9.468 -68.916 1.00 21.05 296 LYS A N 1
ATOM 1773 C CA . LYS A 1 275 ? 6.090 9.520 -67.495 1.00 21.46 296 LYS A CA 1
ATOM 1774 C C . LYS A 1 275 ? 7.215 10.358 -66.886 1.00 27.98 296 LYS A C 1
ATOM 1775 O O . LYS A 1 275 ? 8.402 10.030 -67.068 1.00 26.34 296 LYS A O 1
ATOM 1781 N N . VAL A 1 276 ? 6.845 11.486 -66.264 1.00 22.22 297 VAL A N 1
ATOM 1782 C CA . VAL A 1 276 ? 7.825 12.416 -65.667 1.00 20.72 297 VAL A CA 1
ATOM 1783 C C . VAL A 1 276 ? 7.407 12.763 -64.215 1.00 25.47 297 VAL A C 1
ATOM 1784 O O . VAL A 1 276 ? 6.218 12.689 -63.884 1.00 22.70 297 VAL A O 1
ATOM 1788 N N . THR A 1 277 ? 8.379 13.175 -63.385 1.00 22.08 298 THR A N 1
ATOM 1789 C CA . THR A 1 277 ? 8.102 13.640 -62.005 1.00 21.14 298 THR A CA 1
ATOM 1790 C C . THR A 1 277 ? 8.936 14.890 -61.792 1.00 23.17 298 THR A C 1
ATOM 1791 O O . THR A 1 277 ? 10.074 14.919 -62.255 1.00 22.38 298 THR A O 1
ATOM 1795 N N . THR A 1 278 ? 8.390 15.926 -61.079 1.00 19.43 299 THR A N 1
ATOM 1796 C CA . THR A 1 278 ? 9.128 17.159 -60.771 1.00 19.03 299 THR A CA 1
ATOM 1797 C C . THR A 1 278 ? 10.481 16.802 -60.173 1.00 22.69 299 THR A C 1
ATOM 1798 O O . THR A 1 278 ? 10.544 15.941 -59.300 1.00 23.84 299 THR A O 1
ATOM 1802 N N . ASN A 1 279 ? 11.558 17.441 -60.652 1.00 21.09 300 ASN A N 1
ATOM 1803 C CA . ASN A 1 279 ? 12.883 17.114 -60.115 1.00 23.68 300 ASN A CA 1
ATOM 1804 C C . ASN A 1 279 ? 13.076 17.727 -58.734 1.00 28.52 300 ASN A C 1
ATOM 1805 O O . ASN A 1 279 ? 12.335 18.643 -58.341 1.00 25.41 300 ASN A O 1
ATOM 1810 N N . GLU A 1 280 ? 14.058 17.209 -57.982 1.00 27.35 301 GLU A N 1
ATOM 1811 C CA . GLU A 1 280 ? 14.357 17.647 -56.608 1.00 27.67 301 GLU A CA 1
ATOM 1812 C C . GLU A 1 280 ? 14.507 19.135 -56.455 1.00 30.75 301 GLU A C 1
ATOM 1813 O O . GLU A 1 280 ? 13.912 19.698 -55.534 1.00 29.32 301 GLU A O 1
ATOM 1819 N N . GLU A 1 281 ? 15.246 19.787 -57.365 1.00 29.13 302 GLU A N 1
ATOM 1820 C CA . GLU A 1 281 ? 15.478 21.229 -57.341 1.00 29.67 302 GLU A CA 1
ATOM 1821 C C . GLU A 1 281 ? 14.174 22.018 -57.462 1.00 31.06 302 GLU A C 1
ATOM 1822 O O . GLU A 1 281 ? 13.990 23.021 -56.758 1.00 30.54 302 GLU A O 1
ATOM 1824 N N . SER A 1 282 ? 13.285 21.575 -58.371 1.00 23.64 303 SER A N 1
ATOM 1825 C CA . SER A 1 282 ? 11.999 22.241 -58.598 1.00 23.17 303 SER A CA 1
ATOM 1826 C C . SER A 1 282 ? 11.064 22.044 -57.405 1.00 26.35 303 SER A C 1
ATOM 1827 O O . SER A 1 282 ? 10.361 22.989 -57.009 1.00 25.12 303 SER A O 1
ATOM 1830 N N . VAL A 1 283 ? 11.077 20.833 -56.810 1.00 22.59 304 VAL A N 1
ATOM 1831 C CA . VAL A 1 283 ? 10.286 20.560 -55.603 1.00 23.11 304 VAL A CA 1
ATOM 1832 C C . VAL A 1 283 ? 10.779 21.501 -54.479 1.00 28.54 304 VAL A C 1
ATOM 1833 O O . VAL A 1 283 ? 9.962 22.156 -53.821 1.00 26.61 304 VAL A O 1
ATOM 1837 N N . GLU A 1 284 ? 12.115 21.591 -54.295 1.00 26.89 305 GLU A N 1
ATOM 1838 C CA . GLU A 1 284 ? 12.705 22.453 -53.244 1.00 26.11 305 GLU A CA 1
ATOM 1839 C C . GLU A 1 284 ? 12.289 23.910 -53.431 1.00 28.48 305 GLU A C 1
ATOM 1840 O O . GLU A 1 284 ? 11.896 24.563 -52.458 1.00 27.43 305 GLU A O 1
ATOM 1846 N N . SER A 1 285 ? 12.301 24.389 -54.679 1.00 25.44 306 SER A N 1
ATOM 1847 C CA . SER A 1 285 ? 11.901 25.752 -55.020 1.00 25.49 306 SER A CA 1
ATOM 1848 C C . SER A 1 285 ? 10.407 25.992 -54.638 1.00 25.92 306 SER A C 1
ATOM 1849 O O . SER A 1 285 ? 10.076 27.005 -54.016 1.00 25.09 306 SER A O 1
ATOM 1852 N N . GLN A 1 286 ? 9.529 25.042 -54.987 1.00 22.91 307 GLN A N 1
ATOM 1853 C CA . GLN A 1 286 ? 8.076 25.174 -54.684 1.00 21.95 307 GLN A CA 1
ATOM 1854 C C . GLN A 1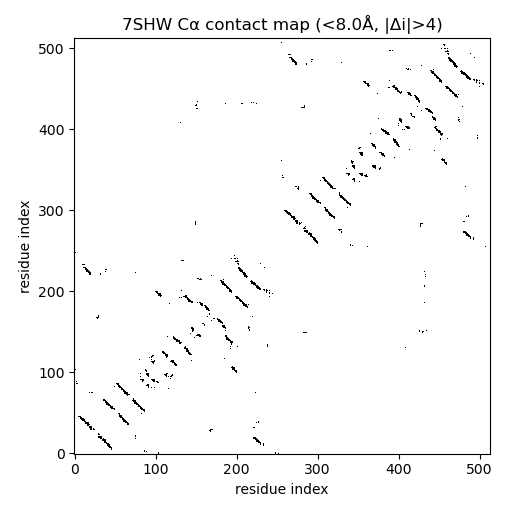 286 ? 7.778 25.084 -53.183 1.00 26.47 307 GLN A C 1
ATOM 1855 O O . GLN A 1 286 ? 6.879 25.780 -52.702 1.00 25.39 307 GLN A O 1
ATOM 1861 N N . VAL A 1 287 ? 8.470 24.182 -52.468 1.00 23.76 308 VAL A N 1
ATOM 1862 C CA . VAL A 1 287 ? 8.288 24.021 -51.010 1.00 24.94 308 VAL A CA 1
ATOM 1863 C C . VAL A 1 287 ? 8.714 25.329 -50.320 1.00 28.88 308 VAL A C 1
ATOM 1864 O O . VAL A 1 287 ? 8.006 25.802 -49.426 1.00 27.92 308 VAL A O 1
ATOM 1868 N N . ALA A 1 288 ? 9.819 25.957 -50.788 1.00 28.78 309 ALA A N 1
ATOM 1869 C CA . ALA A 1 288 ? 10.293 27.237 -50.249 1.00 29.91 309 ALA A CA 1
ATOM 1870 C C . ALA A 1 288 ? 9.258 28.336 -50.483 1.00 34.02 309 ALA A C 1
ATOM 1871 O O . ALA A 1 288 ? 8.958 29.098 -49.553 1.00 34.02 309 ALA A O 1
ATOM 1873 N N . ALA A 1 289 ? 8.693 28.411 -51.714 1.00 28.96 310 ALA A N 1
ATOM 1874 C CA . ALA A 1 289 ? 7.672 29.409 -52.040 1.00 28.66 310 ALA A CA 1
ATOM 1875 C C . ALA A 1 289 ? 6.422 29.209 -51.170 1.00 29.68 310 ALA A C 1
ATOM 1876 O O . ALA A 1 289 ? 5.877 30.178 -50.617 1.00 29.00 310 ALA A O 1
ATOM 1878 N N . ALA A 1 290 ? 5.974 27.952 -51.046 1.00 25.70 311 ALA A N 1
ATOM 1879 C CA . ALA A 1 290 ? 4.796 27.641 -50.225 1.00 25.59 311 ALA A CA 1
ATOM 1880 C C . ALA A 1 290 ? 5.040 28.019 -48.751 1.00 29.55 311 ALA A C 1
ATOM 1881 O O . ALA A 1 290 ? 4.148 28.606 -48.112 1.00 28.56 311 ALA A O 1
ATOM 1883 N N . SER A 1 291 ? 6.252 27.681 -48.223 1.00 27.20 312 SER A N 1
ATOM 1884 C CA A SER A 1 291 ? 6.633 27.969 -46.838 0.61 28.20 312 SER A CA 1
ATOM 1885 C CA B SER A 1 291 ? 6.653 27.964 -46.842 0.39 28.07 312 SER A CA 1
ATOM 1886 C C . SER A 1 291 ? 6.615 29.466 -46.552 1.00 32.29 312 SER A C 1
ATOM 1887 O O . SER A 1 291 ? 6.117 29.872 -45.497 1.00 33.22 312 SER A O 1
ATOM 1892 N N . ASP A 1 292 ? 7.124 30.284 -47.492 1.00 30.50 313 ASP A N 1
ATOM 1893 C CA . ASP A 1 292 ? 7.133 31.742 -47.353 1.00 29.61 313 ASP A CA 1
ATOM 1894 C C . ASP A 1 292 ? 5.704 32.270 -47.282 1.00 29.57 313 ASP A C 1
ATOM 1895 O O . ASP A 1 292 ? 5.395 33.082 -46.397 1.00 28.70 313 ASP A O 1
ATOM 1900 N N . GLU A 1 293 ? 4.819 31.761 -48.189 1.00 24.75 314 GLU A N 1
ATOM 1901 C CA . GLU A 1 293 ? 3.415 32.149 -48.216 1.00 25.00 314 GLU A CA 1
ATOM 1902 C C . GLU A 1 293 ? 2.717 31.784 -46.896 1.00 28.85 314 GLU A C 1
ATOM 1903 O O . GLU A 1 293 ? 1.987 32.602 -46.352 1.00 28.97 314 GLU A O 1
ATOM 1909 N N . ARG A 1 294 ? 2.952 30.568 -46.388 1.00 25.85 315 ARG A N 1
ATOM 1910 C CA . ARG A 1 294 ? 2.383 30.089 -45.120 1.00 26.77 315 ARG A CA 1
ATOM 1911 C C . ARG A 1 294 ? 2.796 30.965 -43.941 1.00 30.14 315 ARG A C 1
ATOM 1912 O O . ARG A 1 294 ? 1.940 31.277 -43.105 1.00 28.77 315 ARG A O 1
ATOM 1920 N N . ASP A 1 295 ? 4.099 31.327 -43.856 1.00 27.50 316 ASP A N 1
ATOM 1921 C CA . ASP A 1 295 ? 4.619 32.202 -42.802 1.00 29.35 316 ASP A CA 1
ATOM 1922 C C . ASP A 1 295 ? 3.920 33.563 -42.819 1.00 32.58 316 ASP A C 1
ATOM 1923 O O . ASP A 1 295 ? 3.616 34.108 -41.735 1.00 33.68 316 ASP A O 1
ATOM 1928 N N . ARG A 1 296 ? 3.638 34.092 -44.035 1.00 27.68 317 ARG A N 1
ATOM 1929 C CA . ARG A 1 296 ? 2.967 35.389 -44.169 1.00 27.05 317 ARG A CA 1
ATOM 1930 C C . ARG A 1 296 ? 1.502 35.265 -43.735 1.00 26.57 317 ARG A C 1
ATOM 1931 O O . ARG A 1 296 ? 1.022 36.064 -42.924 1.00 25.03 317 ARG A O 1
ATOM 1939 N N . ILE A 1 297 ? 0.815 34.213 -44.203 1.00 21.96 318 ILE A N 1
ATOM 1940 C CA . ILE A 1 297 ? -0.614 33.999 -43.869 1.00 21.57 318 ILE A CA 1
ATOM 1941 C C . ILE A 1 297 ? -0.821 33.817 -42.373 1.00 24.87 318 ILE A C 1
ATOM 1942 O O . ILE A 1 297 ? -1.793 34.368 -41.819 1.00 25.42 318 ILE A O 1
ATOM 1947 N N . ALA A 1 298 ? 0.085 33.068 -41.714 1.00 23.99 319 ALA A N 1
ATOM 1948 C CA . ALA A 1 298 ? 0.020 32.823 -40.270 1.00 25.05 319 ALA A CA 1
ATOM 1949 C C . ALA A 1 298 ? -0.087 34.122 -39.446 1.00 27.13 319 ALA A C 1
ATOM 1950 O O . ALA A 1 298 ? -0.670 34.120 -38.370 1.00 27.69 319 ALA A O 1
ATOM 1952 N N . LEU A 1 299 ? 0.408 35.230 -39.967 1.00 23.84 320 LEU A N 1
ATOM 1953 C CA . LEU A 1 299 ? 0.434 36.518 -39.246 1.00 23.05 320 LEU A CA 1
ATOM 1954 C C . LEU A 1 299 ? -0.924 37.219 -39.100 1.00 25.99 320 LEU A C 1
ATOM 1955 O O . LEU A 1 299 ? -1.076 38.053 -38.193 1.00 26.09 320 LEU A O 1
ATOM 1960 N N . TRP A 1 300 ? -1.894 36.912 -39.979 1.00 21.49 321 TRP A N 1
ATOM 1961 C CA . TRP A 1 300 ? -3.198 37.603 -39.875 1.00 21.46 321 TRP A CA 1
ATOM 1962 C C . TRP A 1 300 ? -4.381 36.633 -39.850 1.00 25.88 321 TRP A C 1
ATOM 1963 O O . TRP A 1 300 ? -5.537 37.044 -40.000 1.00 25.16 321 TRP A O 1
ATOM 1974 N N . THR A 1 301 ? -4.104 35.344 -39.631 1.00 22.89 322 THR A N 1
ATOM 1975 C CA . THR A 1 301 ? -5.158 34.344 -39.591 1.00 22.75 322 THR A CA 1
ATOM 1976 C C . THR A 1 301 ? -5.096 33.527 -38.312 1.00 26.96 322 THR A C 1
ATOM 1977 O O . THR A 1 301 ? -4.095 33.557 -37.590 1.00 28.13 322 THR A O 1
ATOM 1981 N N . ARG A 1 302 ? -6.162 32.778 -38.051 1.00 23.61 323 ARG A N 1
ATOM 1982 C CA . ARG A 1 302 ? -6.264 31.850 -36.919 1.00 29.62 323 ARG A CA 1
ATOM 1983 C C . ARG A 1 302 ? -6.743 30.492 -37.464 1.00 43.05 323 ARG A C 1
ATOM 1984 O O . ARG A 1 302 ? -6.216 29.448 -37.051 1.00 40.23 323 ARG A O 1
ATOM 1986 N N . ILE B 1 15 ? 9.768 -13.858 -11.714 1.00 47.39 36 ILE B N 1
ATOM 1987 C CA . ILE B 1 15 ? 8.871 -14.699 -10.925 1.00 46.18 36 ILE B CA 1
ATOM 1988 C C . ILE B 1 15 ? 7.574 -14.993 -11.705 1.00 44.93 36 ILE B C 1
ATOM 1989 O O . ILE B 1 15 ? 7.199 -16.166 -11.807 1.00 47.72 36 ILE B O 1
ATOM 1994 N N . ALA B 1 16 ? 6.905 -13.948 -12.258 1.00 33.35 37 ALA B N 1
ATOM 1995 C CA . ALA B 1 16 ? 5.657 -14.099 -13.015 1.00 31.19 37 ALA B CA 1
ATOM 1996 C C . ALA B 1 16 ? 5.862 -14.898 -14.309 1.00 29.86 37 ALA B C 1
ATOM 1997 O O . ALA B 1 16 ? 6.934 -14.830 -14.908 1.00 28.86 37 ALA B O 1
ATOM 1999 N N . LYS B 1 17 ? 4.832 -15.623 -14.756 1.00 24.96 38 LYS B N 1
ATOM 2000 C CA . LYS B 1 17 ? 4.902 -16.415 -15.996 1.00 24.01 38 LYS B CA 1
ATOM 2001 C C . LYS B 1 17 ? 3.658 -16.188 -16.854 1.00 26.57 38 LYS B C 1
ATOM 2002 O O . LYS B 1 17 ? 2.550 -16.002 -16.322 1.00 25.57 38 LYS B O 1
ATOM 2008 N N . ILE B 1 18 ? 3.825 -16.216 -18.194 1.00 22.53 39 ILE B N 1
ATOM 2009 C CA . ILE B 1 18 ? 2.683 -16.105 -19.099 1.00 21.81 39 ILE B CA 1
ATOM 2010 C C . ILE B 1 18 ? 1.777 -17.326 -18.784 1.00 25.18 39 ILE B C 1
ATOM 2011 O O . ILE B 1 18 ? 2.285 -18.442 -18.737 1.00 24.77 39 ILE B O 1
ATOM 2016 N N . PRO B 1 19 ? 0.470 -17.118 -18.537 1.00 23.53 40 PRO B N 1
ATOM 2017 C CA . PRO B 1 19 ? -0.439 -18.247 -18.222 1.00 24.68 40 PRO B CA 1
ATOM 2018 C C . PRO B 1 19 ? -0.585 -19.237 -19.380 1.00 29.25 40 PRO B C 1
ATOM 2019 O O . PRO B 1 19 ? -0.443 -18.834 -20.533 1.00 28.17 40 PRO B O 1
ATOM 2023 N N . LEU B 1 20 ? -0.880 -20.520 -19.084 1.00 24.28 41 LEU B N 1
ATOM 2024 C CA . LEU B 1 20 ? -1.060 -21.513 -20.147 1.00 24.52 41 LEU B CA 1
ATOM 2025 C C . LEU B 1 20 ? -2.509 -21.595 -20.644 1.00 31.25 41 LEU B C 1
ATOM 2026 O O . LEU B 1 20 ? -2.820 -22.435 -21.497 1.00 31.64 41 LEU B O 1
ATOM 2031 N N . ASP B 1 21 ? -3.393 -20.736 -20.130 1.00 30.46 42 ASP B N 1
ATOM 2032 C CA . ASP B 1 21 ? -4.801 -20.811 -20.515 1.00 31.91 42 ASP B CA 1
ATOM 2033 C C . ASP B 1 21 ? -5.272 -19.626 -21.383 1.00 36.98 42 ASP B C 1
ATOM 2034 O O . ASP B 1 21 ? -6.468 -19.337 -21.420 1.00 37.10 42 ASP B O 1
ATOM 2039 N N . ILE B 1 22 ? -4.350 -18.978 -22.111 1.00 33.08 43 ILE B N 1
ATOM 2040 C CA . ILE B 1 22 ? -4.712 -17.861 -22.987 1.00 32.14 43 ILE B CA 1
ATOM 2041 C C . ILE B 1 22 ? -5.485 -18.382 -24.189 1.00 32.29 43 ILE B C 1
ATOM 2042 O O . ILE B 1 22 ? -5.051 -19.324 -24.851 1.00 30.00 43 ILE B O 1
ATOM 2047 N N . ASP B 1 23 ? -6.616 -17.755 -24.470 1.00 29.11 44 ASP B N 1
ATOM 2048 C CA . ASP B 1 23 ? -7.477 -18.084 -25.602 1.00 29.90 44 ASP B CA 1
ATOM 2049 C C . ASP B 1 23 ? -8.229 -16.798 -25.880 1.00 34.21 44 ASP B C 1
ATOM 2050 O O . ASP B 1 23 ? -9.196 -16.477 -25.190 1.00 35.28 44 ASP B O 1
ATOM 2055 N N . THR B 1 24 ? -7.691 -15.986 -26.786 1.00 29.27 45 THR B N 1
ATOM 2056 C CA . THR B 1 24 ? -8.280 -14.669 -27.073 1.00 28.71 45 THR B CA 1
ATOM 2057 C C . THR B 1 24 ? -8.632 -14.521 -28.555 1.00 27.83 45 THR B C 1
ATOM 2058 O O . THR B 1 24 ? -8.056 -15.186 -29.404 1.00 25.94 45 THR B O 1
ATOM 2062 N N . SER B 1 25 ? -9.615 -13.669 -28.846 1.00 24.46 46 SER B N 1
ATOM 2063 C CA . SER B 1 25 ? -10.024 -13.308 -30.198 1.00 24.19 46 SER B CA 1
ATOM 2064 C C . SER B 1 25 ? -10.120 -11.789 -30.148 1.00 26.47 46 SER B C 1
ATOM 2065 O O . SER B 1 25 ? -10.933 -11.240 -29.391 1.00 24.52 46 SER B O 1
ATOM 2068 N N . LEU B 1 26 ? -9.212 -11.113 -30.855 1.00 23.07 47 LEU B N 1
ATOM 2069 C CA . LEU B 1 26 ? -9.127 -9.643 -30.834 1.00 22.93 47 LEU B CA 1
ATOM 2070 C C . LEU B 1 26 ? -9.369 -9.090 -32.202 1.00 22.92 47 LEU B C 1
ATOM 2071 O O . LEU B 1 26 ? -8.884 -9.650 -33.169 1.00 22.30 47 LEU B O 1
ATOM 2076 N N . VAL B 1 27 ? -10.115 -7.982 -32.286 1.00 19.10 48 VAL B N 1
ATOM 2077 C CA . VAL B 1 27 ? -10.482 -7.398 -33.576 1.00 19.07 48 VAL B CA 1
ATOM 2078 C C . VAL B 1 27 ? -10.052 -5.940 -33.650 1.00 22.05 48 VAL B C 1
ATOM 2079 O O . VAL B 1 27 ? -10.327 -5.165 -32.726 1.00 21.04 48 VAL B O 1
ATOM 2083 N N . SER B 1 28 ? -9.474 -5.552 -34.794 1.00 18.08 49 SER B N 1
ATOM 2084 C CA . SER B 1 28 ? -9.049 -4.181 -35.061 1.00 17.73 49 SER B CA 1
ATOM 2085 C C . SER B 1 28 ? -9.780 -3.709 -36.307 1.00 21.22 49 SER B C 1
ATOM 2086 O O . SER B 1 28 ? -9.725 -4.396 -37.312 1.00 22.26 49 SER B O 1
ATOM 2089 N N . ASP B 1 29 ? -10.461 -2.566 -36.246 1.00 19.35 50 ASP B N 1
ATOM 2090 C CA . ASP B 1 29 ? -11.203 -2.059 -37.396 1.00 19.14 50 ASP B CA 1
ATOM 2091 C C . ASP B 1 29 ? -10.462 -0.919 -38.033 1.00 22.00 50 ASP B C 1
ATOM 2092 O O . ASP B 1 29 ? -9.702 -0.223 -37.366 1.00 19.57 50 ASP B O 1
ATOM 2097 N N . GLY B 1 30 ? -10.733 -0.700 -39.306 1.00 19.38 51 GLY B N 1
ATOM 2098 C CA . GLY B 1 30 ? -10.128 0.423 -40.004 1.00 20.31 51 GLY B CA 1
ATOM 2099 C C . GLY B 1 30 ? -10.538 0.478 -41.446 1.00 22.34 51 GLY B C 1
ATOM 2100 O O . GLY B 1 30 ? -11.636 0.050 -41.808 1.00 20.29 51 GLY B O 1
ATOM 2101 N N . THR B 1 31 ? -9.642 1.029 -42.260 1.00 20.06 52 THR B N 1
ATOM 2102 C CA A THR B 1 31 ? -9.879 1.184 -43.691 0.44 19.69 52 THR B CA 1
ATOM 2103 C CA B THR B 1 31 ? -9.862 1.256 -43.677 0.56 20.16 52 THR B CA 1
ATOM 2104 C C . THR B 1 31 ? -8.686 0.717 -44.488 1.00 23.35 52 THR B C 1
ATOM 2105 O O . THR B 1 31 ? -7.551 0.643 -43.977 1.00 21.30 52 THR B O 1
ATOM 2112 N N . ALA B 1 32 ? -8.934 0.386 -45.744 1.00 20.40 53 ALA B N 1
ATOM 2113 C CA . ALA B 1 32 ? -7.872 -0.057 -46.626 1.00 21.26 53 ALA B CA 1
ATOM 2114 C C . ALA B 1 32 ? -8.134 0.381 -48.045 1.00 26.72 53 ALA B C 1
ATOM 2115 O O . ALA B 1 32 ? -9.288 0.668 -48.432 1.00 26.23 53 ALA B O 1
ATOM 2117 N N . THR B 1 33 ? -7.043 0.444 -48.817 1.00 24.41 54 THR B N 1
ATOM 2118 C CA . THR B 1 33 ? -7.082 0.509 -50.261 1.00 23.70 54 THR B CA 1
ATOM 2119 C C . THR B 1 33 ? -6.657 -0.910 -50.586 1.00 27.22 54 THR B C 1
ATOM 2120 O O . THR B 1 33 ? -5.607 -1.370 -50.096 1.00 25.92 54 THR B O 1
ATOM 2124 N N . ALA B 1 34 ? -7.439 -1.661 -51.356 1.00 23.41 55 ALA B N 1
ATOM 2125 C CA . ALA B 1 34 ? -7.014 -3.044 -51.587 1.00 24.46 55 ALA B CA 1
ATOM 2126 C C . ALA B 1 34 ? -7.557 -3.669 -52.824 1.00 27.84 55 ALA B C 1
ATOM 2127 O O . ALA B 1 34 ? -8.665 -3.323 -53.230 1.00 27.35 55 ALA B O 1
ATOM 2129 N N . PHE B 1 35 ? -6.835 -4.686 -53.357 1.00 27.24 56 PHE B N 1
ATOM 2130 C CA . PHE B 1 35 ? -7.285 -5.504 -54.491 1.00 27.99 56 PHE B CA 1
ATOM 2131 C C . PHE B 1 35 ? -8.655 -6.108 -54.156 1.00 31.27 56 PHE B C 1
ATOM 2132 O O . PHE B 1 35 ? -8.906 -6.416 -52.989 1.00 30.02 56 PHE B O 1
ATOM 2140 N N . ASP B 1 36 ? -9.530 -6.285 -55.165 1.00 27.02 57 ASP B N 1
ATOM 2141 C CA . ASP B 1 36 ? -10.817 -6.932 -54.926 1.00 27.06 57 ASP B CA 1
ATOM 2142 C C . ASP B 1 36 ? -10.608 -8.411 -55.249 1.00 31.40 57 ASP B C 1
ATOM 2143 O O . ASP B 1 36 ? -10.412 -8.738 -56.418 1.00 30.44 57 ASP B O 1
ATOM 2148 N N . PRO B 1 37 ? -10.707 -9.310 -54.229 1.00 30.05 58 PRO B N 1
ATOM 2149 C CA . PRO B 1 37 ? -10.492 -10.754 -54.475 1.00 30.98 58 PRO B CA 1
ATOM 2150 C C . PRO B 1 37 ? -11.510 -11.413 -55.400 1.00 36.73 58 PRO B C 1
ATOM 2151 O O . PRO B 1 37 ? -11.283 -12.528 -55.848 1.00 38.34 58 PRO B O 1
ATOM 2155 N N . ASP B 1 38 ? -12.629 -10.726 -55.684 1.00 32.54 59 ASP B N 1
ATOM 2156 C CA . ASP B 1 38 ? -13.676 -11.232 -56.578 1.00 32.30 59 ASP B CA 1
ATOM 2157 C C . ASP B 1 38 ? -13.513 -10.745 -58.025 1.00 36.55 59 ASP B C 1
ATOM 2158 O O . ASP B 1 38 ? -14.377 -10.997 -58.871 1.00 36.82 59 ASP B O 1
ATOM 2163 N N . SER B 1 39 ? -12.427 -10.015 -58.305 1.00 31.99 60 SER B N 1
ATOM 2164 C CA . SER B 1 39 ? -12.187 -9.540 -59.664 1.00 31.42 60 SER B CA 1
ATOM 2165 C C . SER B 1 39 ? -11.000 -10.321 -60.224 1.00 39.25 60 SER B C 1
ATOM 2166 O O . SER B 1 39 ? -9.986 -10.468 -59.533 1.00 40.46 60 SER B O 1
ATOM 2169 N N . LEU B 1 40 ? -11.143 -10.870 -61.449 1.00 36.65 61 LEU B N 1
ATOM 2170 C CA . LEU B 1 40 ? -10.066 -11.638 -62.080 1.00 36.93 61 LEU B CA 1
ATOM 2171 C C . LEU B 1 40 ? -8.973 -10.669 -62.535 1.00 43.83 61 LEU B C 1
ATOM 2172 O O . LEU B 1 40 ? -9.266 -9.741 -63.297 1.00 43.62 61 LEU B O 1
ATOM 2177 N N . VAL B 1 41 ? -7.727 -10.878 -62.058 1.00 42.78 62 VAL B N 1
ATOM 2178 C CA . VAL B 1 41 ? -6.561 -10.031 -62.374 1.00 44.48 62 VAL B CA 1
ATOM 2179 C C . VAL B 1 41 ? -6.392 -9.832 -63.896 1.00 49.41 62 VAL B C 1
ATOM 2180 O O . VAL B 1 41 ? -6.243 -8.690 -64.334 1.00 49.35 62 VAL B O 1
ATOM 2184 N N . ALA B 1 42 ? -6.474 -10.931 -64.690 1.00 46.29 63 ALA B N 1
ATOM 2185 C CA . ALA B 1 42 ? -6.346 -10.905 -66.157 1.00 45.58 63 ALA B CA 1
ATOM 2186 C C . ALA B 1 42 ? -7.361 -9.989 -66.861 1.00 48.65 63 ALA B C 1
ATOM 2187 O O . ALA B 1 42 ? -7.031 -9.395 -67.889 1.00 49.75 63 ALA B O 1
ATOM 2189 N N . GLU B 1 43 ? -8.579 -9.878 -66.314 1.00 42.82 64 GLU B N 1
ATOM 2190 C CA . GLU B 1 43 ? -9.649 -9.056 -66.864 1.00 42.46 64 GLU B CA 1
ATOM 2191 C C . GLU B 1 43 ? -9.597 -7.637 -66.313 1.00 45.69 64 GLU B C 1
ATOM 2192 O O . GLU B 1 43 ? -9.631 -6.686 -67.093 1.00 45.38 64 GLU B O 1
ATOM 2194 N N . ARG B 1 44 ? -9.526 -7.492 -64.965 1.00 40.40 65 ARG B N 1
ATOM 2195 C CA . ARG B 1 44 ? -9.493 -6.196 -64.287 1.00 39.27 65 ARG B CA 1
ATOM 2196 C C . ARG B 1 44 ? -8.769 -6.301 -62.940 1.00 42.21 65 ARG B C 1
ATOM 2197 O O . ARG B 1 44 ? -9.274 -6.950 -62.018 1.00 39.89 65 ARG B O 1
ATOM 2205 N N . PHE B 1 45 ? -7.587 -5.656 -62.812 1.00 38.43 66 PHE B N 1
ATOM 2206 C CA . PHE B 1 45 ? -6.907 -5.652 -61.520 1.00 37.85 66 PHE B CA 1
ATOM 2207 C C . PHE B 1 45 ? -7.611 -4.540 -60.750 1.00 38.63 66 PHE B C 1
ATOM 2208 O O . PHE B 1 45 ? -7.190 -3.377 -60.789 1.00 39.24 66 PHE B O 1
ATOM 2216 N N . LYS B 1 46 ? -8.773 -4.889 -60.160 1.00 31.87 67 LYS B N 1
ATOM 2217 C CA . LYS B 1 46 ? -9.629 -3.932 -59.481 1.00 30.03 67 LYS B CA 1
ATOM 2218 C C . LYS B 1 46 ? -9.097 -3.598 -58.095 1.00 31.86 67 LYS B C 1
ATOM 2219 O O . LYS B 1 46 ? -8.980 -4.481 -57.248 1.00 32.30 67 LYS B O 1
ATOM 2225 N N . ILE B 1 47 ? -8.795 -2.319 -57.876 1.00 28.79 68 ILE B N 1
ATOM 2226 C CA . ILE B 1 47 ? -8.305 -1.821 -56.594 1.00 29.54 68 ILE B CA 1
ATOM 2227 C C . ILE B 1 47 ? -9.312 -0.805 -56.050 1.00 35.10 68 ILE B C 1
ATOM 2228 O O . ILE B 1 47 ? -9.550 0.243 -56.662 1.00 36.23 68 ILE B O 1
ATOM 2233 N N . ASP B 1 48 ? -9.919 -1.128 -54.908 1.00 30.34 69 ASP B N 1
ATOM 2234 C CA . ASP B 1 48 ? -10.925 -0.263 -54.301 1.00 30.51 69 ASP B CA 1
ATOM 2235 C C . ASP B 1 48 ? -10.336 0.577 -53.194 1.00 35.44 69 ASP B C 1
ATOM 2236 O O . ASP B 1 48 ? -9.494 0.084 -52.446 1.00 34.45 69 ASP B O 1
ATOM 2241 N N . ARG B 1 49 ? -10.738 1.846 -53.114 1.00 31.50 70 ARG B N 1
ATOM 2242 C CA . ARG B 1 49 ? -10.254 2.782 -52.105 1.00 31.96 70 ARG B CA 1
ATOM 2243 C C . ARG B 1 49 ? -11.267 2.977 -50.969 1.00 34.54 70 ARG B C 1
ATOM 2244 O O . ARG B 1 49 ? -12.476 2.828 -51.178 1.00 31.38 70 ARG B O 1
ATOM 2252 N N . ASP B 1 50 ? -10.749 3.316 -49.761 1.00 31.52 71 ASP B N 1
ATOM 2253 C CA . ASP B 1 50 ? -11.508 3.598 -48.543 1.00 31.02 71 ASP B CA 1
ATOM 2254 C C . ASP B 1 50 ? -12.512 2.487 -48.213 1.00 32.29 71 ASP B C 1
ATOM 2255 O O . ASP B 1 50 ? -13.675 2.750 -47.903 1.00 32.47 71 ASP B O 1
ATOM 2260 N N . VAL B 1 51 ? -12.049 1.242 -48.320 1.00 24.89 72 VAL B N 1
ATOM 2261 C CA . VAL B 1 51 ? -12.835 0.040 -48.038 1.00 24.90 72 VAL B CA 1
ATOM 2262 C C . VAL B 1 51 ? -12.809 -0.231 -46.514 1.00 25.76 72 VAL B C 1
ATOM 2263 O O . VAL B 1 51 ? -11.709 -0.243 -45.940 1.00 21.82 72 VAL B O 1
ATOM 2267 N N . PRO B 1 52 ? -13.958 -0.548 -45.848 1.00 21.98 73 PRO B N 1
ATOM 2268 C CA . PRO B 1 52 ? -13.905 -0.849 -44.411 1.00 21.26 73 PRO B CA 1
ATOM 2269 C C . PRO B 1 52 ? -13.367 -2.266 -44.235 1.00 21.06 73 PRO B C 1
ATOM 2270 O O . PRO B 1 52 ? -13.759 -3.180 -44.956 1.00 17.89 73 PRO B O 1
ATOM 2274 N N . VAL B 1 53 ? -12.435 -2.426 -43.283 1.00 18.83 74 VAL B N 1
ATOM 2275 C CA . VAL B 1 53 ? -11.819 -3.723 -43.033 1.00 17.73 74 VAL B CA 1
ATOM 2276 C C . VAL B 1 53 ? -11.803 -4.041 -41.536 1.00 20.58 74 VAL B C 1
ATOM 2277 O O . VAL B 1 53 ? -11.926 -3.149 -40.690 1.00 19.93 74 VAL B O 1
ATOM 2281 N N . ALA B 1 54 ? -11.601 -5.323 -41.229 1.00 18.95 75 ALA B N 1
ATOM 2282 C CA . ALA B 1 54 ? -11.451 -5.801 -39.856 1.00 18.84 75 ALA B CA 1
ATOM 2283 C C . ALA B 1 54 ? -10.302 -6.794 -39.857 1.00 20.96 75 ALA B C 1
ATOM 2284 O O . ALA B 1 54 ? -10.279 -7.708 -40.685 1.00 18.43 75 ALA B O 1
ATOM 2286 N N . LEU B 1 55 ? -9.373 -6.625 -38.913 1.00 19.28 76 LEU B N 1
ATOM 2287 C CA . LEU B 1 55 ? -8.227 -7.535 -38.736 1.00 18.23 76 LEU B CA 1
ATOM 2288 C C . LEU B 1 55 ? -8.542 -8.320 -37.468 1.00 23.27 76 LEU B C 1
ATOM 2289 O O . LEU B 1 55 ? -8.724 -7.717 -36.411 1.00 25.33 76 LEU B O 1
ATOM 2294 N N . GLN B 1 56 ? -8.747 -9.626 -37.590 1.00 18.80 77 GLN B N 1
ATOM 2295 C CA . GLN B 1 56 ? -9.058 -10.472 -36.448 1.00 17.65 77 GLN B CA 1
ATOM 2296 C C . GLN B 1 56 ? -7.883 -11.372 -36.113 1.00 22.29 77 GLN B C 1
ATOM 2297 O O . GLN B 1 56 ? -7.360 -12.042 -36.993 1.00 22.07 77 GLN B O 1
ATOM 2303 N N . GLN B 1 57 ? -7.479 -11.406 -34.844 1.00 19.94 78 GLN B N 1
ATOM 2304 C CA . GLN B 1 57 ? -6.385 -12.269 -34.423 1.00 19.36 78 GLN B CA 1
ATOM 2305 C C . GLN B 1 57 ? -6.905 -13.234 -33.370 1.00 20.74 78 GLN B C 1
ATOM 2306 O O . GLN B 1 57 ? -7.458 -12.791 -32.362 1.00 22.29 78 GLN B O 1
ATOM 2312 N N . GLN B 1 58 ? -6.804 -14.535 -33.646 1.00 17.65 79 GLN B N 1
ATOM 2313 C CA . GLN B 1 58 ? -7.260 -15.581 -32.716 1.00 18.24 79 GLN B CA 1
ATOM 2314 C C . GLN B 1 58 ? -6.004 -16.273 -32.203 1.00 23.85 79 GLN B C 1
ATOM 2315 O O . GLN B 1 58 ? -5.208 -16.741 -32.991 1.00 23.64 79 GLN B O 1
ATOM 2321 N N . MET B 1 59 ? -5.833 -16.313 -30.887 1.00 25.44 80 MET B N 1
ATOM 2322 C CA . MET B 1 59 ? -4.642 -16.853 -30.249 1.00 26.92 80 MET B CA 1
ATOM 2323 C C . MET B 1 59 ? -5.031 -17.966 -29.301 1.00 27.29 80 MET B C 1
ATOM 2324 O O . MET B 1 59 ? -6.014 -17.828 -28.560 1.00 26.66 80 MET B O 1
ATOM 2329 N N . SER B 1 60 ? -4.272 -19.070 -29.311 1.00 22.44 81 SER B N 1
ATOM 2330 C CA . SER B 1 60 ? -4.542 -20.175 -28.377 1.00 22.03 81 SER B CA 1
ATOM 2331 C C . SER B 1 60 ? -3.225 -20.826 -27.999 1.00 27.17 81 SER B C 1
ATOM 2332 O O . SER B 1 60 ? -2.264 -20.717 -28.736 1.00 24.95 81 SER B O 1
ATOM 2335 N N . VAL B 1 61 ? -3.175 -21.444 -26.834 1.00 25.59 82 VAL B N 1
ATOM 2336 C CA . VAL B 1 61 ? -1.951 -22.111 -26.341 1.00 24.53 82 VAL B CA 1
ATOM 2337 C C . VAL B 1 61 ? -1.980 -23.544 -26.832 1.00 28.09 82 VAL B C 1
ATOM 2338 O O . VAL B 1 61 ? -3.032 -24.187 -26.799 1.00 28.07 82 VAL B O 1
ATOM 2342 N N . GLU B 1 62 ? -0.831 -24.037 -27.296 1.00 24.18 83 GLU B N 1
ATOM 2343 C CA . GLU B 1 62 ? -0.646 -25.381 -27.843 1.00 26.44 83 GLU B CA 1
ATOM 2344 C C . GLU B 1 62 ? 0.641 -25.976 -27.250 1.00 29.69 83 GLU B C 1
ATOM 2345 O O . GLU B 1 62 ? 1.407 -25.275 -26.601 1.00 28.31 83 GLU B O 1
ATOM 2351 N N . ALA B 1 63 ? 0.876 -27.245 -27.524 1.00 28.67 84 ALA B N 1
ATOM 2352 C CA . ALA B 1 63 ? 2.108 -27.951 -27.145 1.00 30.06 84 ALA B CA 1
ATOM 2353 C C . ALA B 1 63 ? 3.207 -27.502 -28.137 1.00 33.36 84 ALA B C 1
ATOM 2354 O O . ALA B 1 63 ? 2.877 -27.274 -29.300 1.00 33.58 84 ALA B O 1
ATOM 2356 N N . PRO B 1 64 ? 4.499 -27.373 -27.740 1.00 29.05 85 PRO B N 1
ATOM 2357 C CA . PRO B 1 64 ? 5.048 -27.582 -26.387 1.00 28.54 85 PRO B CA 1
ATOM 2358 C C . PRO B 1 64 ? 4.897 -26.374 -25.451 1.00 28.21 85 PRO B C 1
ATOM 2359 O O . PRO B 1 64 ? 5.290 -25.257 -25.780 1.00 28.10 85 PRO B O 1
ATOM 2363 N N . SER B 1 65 ? 4.331 -26.611 -24.270 1.00 23.98 86 SER B N 1
ATOM 2364 C CA . SER B 1 65 ? 4.214 -25.598 -23.225 1.00 23.17 86 SER B CA 1
ATOM 2365 C C . SER B 1 65 ? 4.512 -26.343 -21.927 1.00 26.18 86 SER B C 1
ATOM 2366 O O . SER B 1 65 ? 4.084 -27.490 -21.779 1.00 25.88 86 SER B O 1
ATOM 2369 N N . ASN B 1 66 ? 5.291 -25.729 -21.044 1.00 22.30 87 ASN B N 1
ATOM 2370 C CA . ASN B 1 66 ? 5.707 -26.352 -19.780 1.00 22.13 87 ASN B CA 1
ATOM 2371 C C . ASN B 1 66 ? 6.073 -25.273 -18.789 1.00 27.36 87 ASN B C 1
ATOM 2372 O O . ASN B 1 66 ? 5.589 -24.145 -18.937 1.00 27.35 87 ASN B O 1
ATOM 2377 N N . ALA B 1 67 ? 6.914 -25.584 -17.773 1.00 25.61 88 ALA B N 1
ATOM 2378 C CA . ALA B 1 67 ? 7.269 -24.589 -16.751 1.00 27.41 88 ALA B CA 1
ATOM 2379 C C . ALA B 1 67 ? 8.064 -23.405 -17.328 1.00 30.30 88 ALA B C 1
ATOM 2380 O O . ALA B 1 67 ? 7.990 -22.313 -16.773 1.00 30.80 88 ALA B O 1
ATOM 2382 N N . ASP B 1 68 ? 8.807 -23.626 -18.429 1.00 26.47 89 ASP B N 1
ATOM 2383 C CA . ASP B 1 68 ? 9.714 -22.629 -19.003 1.00 25.62 89 ASP B CA 1
ATOM 2384 C C . ASP B 1 68 ? 9.178 -21.915 -20.233 1.00 25.93 89 ASP B C 1
ATOM 2385 O O . ASP B 1 68 ? 9.489 -20.738 -20.417 1.00 23.77 89 ASP B O 1
ATOM 2390 N N . VAL B 1 69 ? 8.488 -22.653 -21.114 1.00 22.40 90 VAL B N 1
ATOM 2391 C CA . VAL B 1 69 ? 8.047 -22.126 -22.423 1.00 21.17 90 VAL B CA 1
ATOM 2392 C C . VAL B 1 69 ? 6.544 -22.227 -22.646 1.00 23.13 90 VAL B C 1
ATOM 2393 O O . VAL B 1 69 ? 5.864 -23.046 -22.024 1.00 22.41 90 VAL B O 1
ATOM 2397 N N . VAL B 1 70 ? 6.031 -21.395 -23.571 1.00 19.22 91 VAL B N 1
ATOM 2398 C CA . VAL B 1 70 ? 4.623 -21.436 -23.953 1.00 18.63 91 VAL B CA 1
ATOM 2399 C C . VAL B 1 70 ? 4.561 -21.287 -25.483 1.00 21.11 91 VAL B C 1
ATOM 2400 O O . VAL B 1 70 ? 5.280 -20.440 -26.042 1.00 20.84 91 VAL B O 1
ATOM 2404 N N . THR B 1 71 ? 3.734 -22.103 -26.138 1.00 18.80 92 THR B N 1
ATOM 2405 C CA . THR B 1 71 ? 3.559 -22.034 -27.604 1.00 18.15 92 THR B CA 1
ATOM 2406 C C . THR B 1 71 ? 2.203 -21.449 -27.919 1.00 24.18 92 THR B C 1
ATOM 2407 O O . THR B 1 71 ? 1.190 -21.903 -27.381 1.00 22.58 92 THR B O 1
ATOM 2411 N N . PHE B 1 72 ? 2.180 -20.433 -28.790 1.00 22.30 93 PHE B N 1
ATOM 2412 C CA . PHE B 1 72 ? 0.922 -19.859 -29.247 1.00 23.17 93 PHE B CA 1
ATOM 2413 C C . PHE B 1 72 ? 0.728 -20.184 -30.695 1.00 24.08 93 PHE B C 1
ATOM 2414 O O . PHE B 1 72 ? 1.678 -20.116 -31.465 1.00 24.50 93 PHE B O 1
ATOM 2422 N N . GLN B 1 73 ? -0.498 -20.535 -31.067 1.00 22.94 94 GLN B N 1
ATOM 2423 C CA . GLN B 1 73 ? -0.898 -20.698 -32.458 1.00 22.94 94 GLN B CA 1
ATOM 2424 C C . GLN B 1 73 ? -1.788 -19.489 -32.691 1.00 25.61 94 GLN B C 1
ATOM 2425 O O . GLN B 1 73 ? -2.690 -19.222 -31.895 1.00 23.98 94 GLN B O 1
ATOM 2431 N N . VAL B 1 74 ? -1.479 -18.700 -33.718 1.00 22.74 95 VAL B N 1
ATOM 2432 C CA . VAL B 1 74 ? -2.183 -17.453 -33.969 1.00 21.84 95 VAL B CA 1
ATOM 2433 C C . VAL B 1 74 ? -2.716 -17.465 -35.393 1.00 27.20 95 VAL B C 1
ATOM 2434 O O . VAL B 1 74 ? -1.949 -17.646 -36.334 1.00 29.84 95 VAL B O 1
ATOM 2438 N N . GLY B 1 75 ? -4.012 -17.271 -35.535 1.00 22.32 96 GLY B N 1
ATOM 2439 C CA . GLY B 1 75 ? -4.659 -17.203 -36.846 1.00 21.41 96 GLY B CA 1
ATOM 2440 C C . GLY B 1 75 ? -5.101 -15.769 -37.042 1.00 25.08 96 GLY B C 1
ATOM 2441 O O . GLY B 1 75 ? -5.802 -15.223 -36.180 1.00 23.93 96 GLY B O 1
ATOM 2442 N N . THR B 1 76 ? -4.647 -15.128 -38.127 1.00 22.86 97 THR B N 1
ATOM 2443 C CA . THR B 1 76 ? -4.947 -13.723 -38.378 1.00 22.37 97 THR B CA 1
ATOM 2444 C C . THR B 1 76 ? -5.598 -13.606 -39.729 1.00 23.95 97 THR B C 1
ATOM 2445 O O . THR B 1 76 ? -5.129 -14.228 -40.676 1.00 23.39 97 THR B O 1
ATOM 2449 N N . THR B 1 77 ? -6.667 -12.801 -39.819 1.00 19.97 98 THR B N 1
ATOM 2450 C CA . THR B 1 77 ? -7.333 -12.547 -41.099 1.00 19.08 98 THR B CA 1
ATOM 2451 C C . THR B 1 77 ? -7.640 -11.063 -41.223 1.00 19.05 98 THR B C 1
ATOM 2452 O O . THR B 1 77 ? -7.960 -10.409 -40.226 1.00 20.01 98 THR B O 1
ATOM 2456 N N . LEU B 1 78 ? -7.555 -10.541 -42.447 1.00 17.81 99 LEU B N 1
ATOM 2457 C CA . LEU B 1 78 ? -7.973 -9.177 -42.759 1.00 17.46 99 LEU B CA 1
ATOM 2458 C C . LEU B 1 78 ? -9.082 -9.339 -43.774 1.00 18.58 99 LEU B C 1
ATOM 2459 O O . LEU B 1 78 ? -8.870 -9.956 -44.799 1.00 17.98 99 LEU B O 1
ATOM 2464 N N . ARG B 1 79 ? -10.271 -8.822 -43.475 1.00 17.46 100 ARG B N 1
ATOM 2465 C CA . ARG B 1 79 ? -11.365 -8.937 -44.404 1.00 19.26 100 ARG B CA 1
ATOM 2466 C C . ARG B 1 79 ? -12.120 -7.646 -44.578 1.00 21.08 100 ARG B C 1
ATOM 2467 O O . ARG B 1 79 ? -12.164 -6.836 -43.668 1.00 20.65 100 ARG B O 1
ATOM 2475 N N . ARG B 1 80 ? -12.754 -7.492 -45.740 1.00 20.72 101 ARG B N 1
ATOM 2476 C CA . ARG B 1 80 ? -13.625 -6.339 -46.019 1.00 19.89 101 ARG B CA 1
ATOM 2477 C C . ARG B 1 80 ? -14.904 -6.558 -45.227 1.00 23.48 101 ARG B C 1
ATOM 2478 O O . ARG B 1 80 ? -15.449 -7.661 -45.234 1.00 24.71 101 ARG B O 1
ATOM 2486 N N . THR B 1 81 ? -15.413 -5.524 -44.567 1.00 19.09 102 THR B N 1
ATOM 2487 C CA . THR B 1 81 ? -16.654 -5.653 -43.800 1.00 19.88 102 THR B CA 1
ATOM 2488 C C . THR B 1 81 ? -17.874 -5.162 -44.601 1.00 24.12 102 THR B C 1
ATOM 2489 O O . THR B 1 81 ? -18.939 -4.983 -44.031 1.00 26.07 102 THR B O 1
ATOM 2493 N N . ASP B 1 82 ? -17.707 -4.922 -45.912 1.00 21.79 103 ASP B N 1
ATOM 2494 C CA . ASP B 1 82 ? -18.816 -4.571 -46.806 1.00 20.80 103 ASP B CA 1
ATOM 2495 C C . ASP B 1 82 ? -19.079 -5.800 -47.700 1.00 22.17 103 ASP B C 1
ATOM 2496 O O . ASP B 1 82 ? -19.574 -5.689 -48.817 1.00 21.12 103 ASP B O 1
ATOM 2501 N N . ARG B 1 83 ? -18.715 -6.994 -47.187 1.00 19.41 104 ARG B N 1
ATOM 2502 C CA . ARG B 1 83 ? -18.908 -8.254 -47.891 1.00 19.26 104 ARG B CA 1
ATOM 2503 C C . ARG B 1 83 ? -19.369 -9.269 -46.878 1.00 22.99 104 ARG B C 1
ATOM 2504 O O . ARG B 1 83 ? -19.155 -9.077 -45.678 1.00 23.06 104 ARG B O 1
ATOM 2512 N N . GLN B 1 84 ? -19.970 -10.370 -47.352 1.00 18.53 105 GLN B N 1
ATOM 2513 C CA . GLN B 1 84 ? -20.374 -11.478 -46.491 1.00 18.20 105 GLN B CA 1
ATOM 2514 C C . GLN B 1 84 ? -19.111 -12.341 -46.234 1.00 21.81 105 GLN B C 1
ATOM 2515 O O . GLN B 1 84 ? -18.073 -12.080 -46.821 1.00 21.56 105 GLN B O 1
ATOM 2521 N N . GLN B 1 85 ? -19.185 -13.359 -45.386 1.00 22.26 106 GLN B N 1
ATOM 2522 C CA . GLN B 1 85 ? -17.983 -14.127 -44.984 1.00 23.68 106 GLN B CA 1
ATOM 2523 C C . GLN B 1 85 ? -17.294 -14.941 -46.058 1.00 32.23 106 GLN B C 1
ATOM 2524 O O . GLN B 1 85 ? -16.094 -15.203 -45.927 1.00 35.35 106 GLN B O 1
ATOM 2530 N N . ASP B 1 86 ? -18.013 -15.344 -47.113 1.00 25.79 107 ASP B N 1
ATOM 2531 C CA . ASP B 1 86 ? -17.412 -16.154 -48.176 1.00 26.52 107 ASP B CA 1
ATOM 2532 C C . ASP B 1 86 ? -16.672 -15.291 -49.166 1.00 32.56 107 ASP B C 1
ATOM 2533 O O . ASP B 1 86 ? -16.038 -15.795 -50.092 1.00 34.65 107 ASP B O 1
ATOM 2538 N N . ALA B 1 87 ? -16.775 -13.968 -48.985 1.00 28.60 108 ALA B N 1
ATOM 2539 C CA . ALA B 1 87 ? -16.149 -13.004 -49.865 1.00 27.78 108 ALA B CA 1
ATOM 2540 C C . ALA B 1 87 ? -15.319 -11.987 -49.044 1.00 31.80 108 ALA B C 1
ATOM 2541 O O . ALA B 1 87 ? -15.389 -11.959 -47.823 1.00 31.43 108 ALA B O 1
ATOM 2543 N N . GLY B 1 88 ? -14.568 -11.145 -49.725 1.00 28.41 109 GLY B N 1
ATOM 2544 C CA . GLY B 1 88 ? -13.822 -10.073 -49.056 1.00 26.90 109 GLY B CA 1
ATOM 2545 C C . GLY B 1 88 ? -12.624 -10.449 -48.217 1.00 28.55 109 GLY B C 1
ATOM 2546 O O . GLY B 1 88 ? -12.134 -9.588 -47.506 1.00 26.16 109 GLY B O 1
ATOM 2547 N N . LEU B 1 89 ? -12.129 -11.706 -48.285 1.00 24.27 110 LEU B N 1
ATOM 2548 C CA . LEU B 1 89 ? -10.913 -12.062 -47.511 1.00 22.14 110 LEU B CA 1
ATOM 2549 C C . LEU B 1 89 ? -9.709 -11.456 -48.236 1.00 24.46 110 LEU B C 1
ATOM 2550 O O . LEU B 1 89 ? -9.509 -11.706 -49.426 1.00 26.72 110 LEU B O 1
ATOM 2555 N N . LEU B 1 90 ? -8.913 -10.649 -47.527 1.00 18.88 111 LEU B N 1
ATOM 2556 C CA . LEU B 1 90 ? -7.764 -10.010 -48.153 1.00 19.13 111 LEU B CA 1
ATOM 2557 C C . LEU B 1 90 ? -6.436 -10.647 -47.799 1.00 24.94 111 LEU B C 1
ATOM 2558 O O . LEU B 1 90 ? -5.541 -10.689 -48.655 1.00 23.75 111 LEU B O 1
ATOM 2563 N N . LEU B 1 91 ? -6.269 -11.017 -46.521 1.00 23.11 112 LEU B N 1
ATOM 2564 C CA . LEU B 1 91 ? -5.024 -11.612 -46.013 1.00 25.02 112 LEU B CA 1
ATOM 2565 C C . LEU B 1 91 ? -5.363 -12.646 -44.971 1.00 26.74 112 LEU B C 1
ATOM 2566 O O . LEU B 1 91 ? -6.312 -12.476 -44.203 1.00 23.23 112 LEU B O 1
ATOM 2571 N N . ALA B 1 92 ? -4.559 -13.721 -44.917 1.00 25.21 113 ALA B N 1
ATOM 2572 C CA . ALA B 1 92 ? -4.739 -14.750 -43.889 1.00 25.80 113 ALA B CA 1
ATOM 2573 C C . ALA B 1 92 ? -3.376 -15.305 -43.556 1.00 31.89 113 ALA B C 1
ATOM 2574 O O . ALA B 1 92 ? -2.536 -15.501 -44.450 1.00 32.28 113 ALA B O 1
ATOM 2576 N N . LEU B 1 93 ? -3.096 -15.427 -42.261 1.00 28.42 114 LEU B N 1
ATOM 2577 C CA . LEU B 1 93 ? -1.782 -15.900 -41.803 1.00 29.18 114 LEU B CA 1
ATOM 2578 C C . LEU B 1 93 ? -2.034 -16.852 -40.634 1.00 29.22 114 LEU B C 1
ATOM 2579 O O . LEU B 1 93 ? -2.917 -16.590 -39.811 1.00 26.99 114 LEU B O 1
ATOM 2584 N N . VAL B 1 94 ? -1.310 -17.977 -40.580 1.00 25.50 115 VAL B N 1
ATOM 2585 C CA . VAL B 1 94 ? -1.360 -18.870 -39.419 1.00 24.64 115 VAL B CA 1
ATOM 2586 C C . VAL B 1 94 ? 0.102 -18.888 -38.958 1.00 28.35 115 VAL B C 1
ATOM 2587 O O . VAL B 1 94 ? 1.002 -19.029 -39.786 1.00 30.09 115 VAL B O 1
ATOM 2591 N N . ASP B 1 95 ? 0.342 -18.604 -37.676 1.00 23.22 116 ASP B N 1
ATOM 2592 C CA . ASP B 1 95 ? 1.701 -18.501 -37.151 1.00 22.82 116 ASP B CA 1
ATOM 2593 C C . ASP B 1 95 ? 1.788 -19.325 -35.871 1.00 27.05 116 ASP B C 1
ATOM 2594 O O . ASP B 1 95 ? 0.810 -19.400 -35.140 1.00 27.04 116 ASP B O 1
ATOM 2599 N N . THR B 1 96 ? 2.939 -19.950 -35.614 1.00 23.85 117 THR B N 1
ATOM 2600 C CA . THR B 1 96 ? 3.139 -20.709 -34.384 1.00 22.18 117 THR B CA 1
ATOM 2601 C C . THR B 1 96 ? 4.476 -20.277 -33.831 1.00 23.79 117 THR B C 1
ATOM 2602 O O . THR B 1 96 ? 5.465 -20.278 -34.566 1.00 23.01 117 THR B O 1
ATOM 2606 N N . VAL B 1 97 ? 4.498 -19.887 -32.546 1.00 20.97 118 VAL B N 1
ATOM 2607 C CA . VAL B 1 97 ? 5.751 -19.446 -31.926 1.00 20.86 118 VAL B CA 1
ATOM 2608 C C . VAL B 1 97 ? 5.845 -20.005 -30.507 1.00 22.76 118 VAL B C 1
ATOM 2609 O O . VAL B 1 97 ? 4.867 -19.963 -29.774 1.00 23.28 118 VAL B O 1
ATOM 2613 N N . THR B 1 98 ? 7.049 -20.434 -30.111 1.00 18.63 119 THR B N 1
ATOM 2614 C CA . THR B 1 98 ? 7.301 -20.872 -28.729 1.00 18.43 119 THR B CA 1
ATOM 2615 C C . THR B 1 98 ? 8.109 -19.746 -28.098 1.00 22.52 119 THR B C 1
ATOM 2616 O O . THR B 1 98 ? 9.100 -19.298 -28.686 1.00 22.92 119 THR B O 1
ATOM 2620 N N . MET B 1 99 ? 7.682 -19.270 -26.937 1.00 19.17 120 MET B N 1
ATOM 2621 C CA . MET B 1 99 ? 8.382 -18.198 -26.264 1.00 19.65 120 MET B CA 1
ATOM 2622 C C . MET B 1 99 ? 8.674 -18.509 -24.798 1.00 22.82 120 MET B C 1
ATOM 2623 O O . MET B 1 99 ? 7.977 -19.299 -24.169 1.00 21.82 120 MET B O 1
ATOM 2628 N N . ASN B 1 100 ? 9.690 -17.850 -24.250 1.00 21.88 121 ASN B N 1
ATOM 2629 C CA . ASN B 1 100 ? 10.047 -17.963 -22.827 1.00 21.19 121 ASN B CA 1
ATOM 2630 C C . ASN B 1 100 ? 8.928 -17.343 -22.002 1.00 24.09 121 ASN B C 1
ATOM 2631 O O . ASN B 1 100 ? 8.466 -16.241 -22.313 1.00 22.84 121 ASN B O 1
ATOM 2636 N N . ARG B 1 101 ? 8.429 -18.073 -20.978 1.00 20.98 122 ARG B N 1
ATOM 2637 C CA . ARG B 1 101 ? 7.268 -17.640 -20.194 1.00 21.47 122 ARG B CA 1
ATOM 2638 C C . ARG B 1 101 ? 7.487 -16.378 -19.342 1.00 25.04 122 ARG B C 1
ATOM 2639 O O . ARG B 1 101 ? 6.505 -15.789 -18.951 1.00 26.35 122 ARG B O 1
ATOM 2647 N N . ASN B 1 102 ? 8.704 -15.933 -19.082 1.00 22.36 123 ASN B N 1
ATOM 2648 C CA . ASN B 1 102 ? 8.889 -14.707 -18.307 1.00 23.25 123 ASN B CA 1
ATOM 2649 C C . ASN B 1 102 ? 9.306 -13.548 -19.180 1.00 26.59 123 ASN B C 1
ATOM 2650 O O . ASN B 1 102 ? 8.909 -12.415 -18.903 1.00 28.43 123 ASN B O 1
ATOM 2655 N N . THR B 1 103 ? 10.116 -13.813 -20.208 1.00 21.14 124 THR B N 1
ATOM 2656 C CA . THR B 1 103 ? 10.626 -12.712 -21.038 1.00 20.71 124 THR B CA 1
ATOM 2657 C C . THR B 1 103 ? 9.809 -12.450 -22.290 1.00 23.11 124 THR B C 1
ATOM 2658 O O . THR B 1 103 ? 10.008 -11.398 -22.927 1.00 21.67 124 THR B O 1
ATOM 2662 N N . ALA B 1 104 ? 8.942 -13.405 -22.685 1.00 18.62 125 ALA B N 1
ATOM 2663 C CA . ALA B 1 104 ? 8.131 -13.363 -23.911 1.00 18.83 125 ALA B CA 1
ATOM 2664 C C . ALA B 1 104 ? 8.967 -13.418 -25.205 1.00 22.23 125 ALA B C 1
ATOM 2665 O O . ALA B 1 104 ? 8.422 -13.246 -26.298 1.00 21.78 125 ALA B O 1
ATOM 2667 N N . GLU B 1 105 ? 10.291 -13.693 -25.090 1.00 19.59 126 GLU B N 1
ATOM 2668 C CA . GLU B 1 105 ? 11.167 -13.762 -26.256 1.00 21.19 126 GLU B CA 1
ATOM 2669 C C . GLU B 1 105 ? 11.038 -15.109 -26.921 1.00 23.34 126 GLU B C 1
ATOM 2670 O O . GLU B 1 105 ? 10.944 -16.110 -26.221 1.00 22.01 126 GLU B O 1
ATOM 2676 N N . ALA B 1 106 ? 11.057 -15.144 -28.280 1.00 20.83 127 ALA B N 1
ATOM 2677 C CA . ALA B 1 106 ? 10.941 -16.390 -29.040 1.00 21.08 127 ALA B CA 1
ATOM 2678 C C . ALA B 1 106 ? 12.141 -17.302 -28.715 1.00 25.05 127 ALA B C 1
ATOM 2679 O O . ALA B 1 106 ? 13.260 -16.820 -28.563 1.00 25.89 127 ALA B O 1
ATOM 2681 N N . VAL B 1 107 ? 11.893 -18.590 -28.540 1.00 21.35 128 VAL B N 1
ATOM 2682 C CA . VAL B 1 107 ? 12.981 -19.539 -28.244 1.00 34.47 128 VAL B CA 1
ATOM 2683 C C . VAL B 1 107 ? 13.036 -20.666 -29.283 1.00 83.92 128 VAL B C 1
ATOM 2684 O O . VAL B 1 107 ? 12.214 -20.700 -30.200 1.00 57.42 128 VAL B O 1
ATOM 2688 N N . ASN B 1 131 ? 12.053 -30.234 -40.729 1.00 44.16 152 ASN B N 1
ATOM 2689 C CA . ASN B 1 131 ? 13.481 -30.526 -40.657 1.00 43.43 152 ASN B CA 1
ATOM 2690 C C . ASN B 1 131 ? 14.344 -29.263 -40.496 1.00 42.91 152 ASN B C 1
ATOM 2691 O O . ASN B 1 131 ? 15.083 -29.188 -39.519 1.00 43.99 152 ASN B O 1
ATOM 2693 N N . ILE B 1 132 ? 14.277 -28.300 -41.454 1.00 33.34 153 ILE B N 1
ATOM 2694 C CA . ILE B 1 132 ? 15.044 -27.035 -41.416 1.00 30.74 153 ILE B CA 1
ATOM 2695 C C . ILE B 1 132 ? 14.061 -25.885 -41.593 1.00 31.55 153 ILE B C 1
ATOM 2696 O O . ILE B 1 132 ? 13.245 -25.894 -42.516 1.00 30.98 153 ILE B O 1
ATOM 2701 N N . ALA B 1 133 ? 14.123 -24.899 -40.707 1.00 27.93 154 ALA B N 1
ATOM 2702 C CA . ALA B 1 133 ? 13.171 -23.798 -40.772 1.00 27.04 154 ALA B CA 1
ATOM 2703 C C . ALA B 1 133 ? 13.763 -22.479 -40.324 1.00 28.03 154 ALA B C 1
ATOM 2704 O O . ALA B 1 133 ? 14.824 -22.458 -39.697 1.00 24.75 154 ALA B O 1
ATOM 2706 N N . LEU B 1 134 ? 13.064 -21.362 -40.675 1.00 25.28 155 LEU B N 1
ATOM 2707 C CA . LEU B 1 134 ? 13.458 -20.025 -40.243 1.00 24.18 155 LEU B CA 1
ATOM 2708 C C . LEU B 1 134 ? 12.867 -19.817 -38.847 1.00 28.47 155 LEU B C 1
ATOM 2709 O O . LEU B 1 134 ? 11.665 -20.019 -38.667 1.00 28.72 155 LEU B O 1
ATOM 2714 N N . PRO B 1 135 ? 13.640 -19.430 -37.834 1.00 24.93 156 PRO B N 1
ATOM 2715 C CA . PRO B 1 135 ? 13.023 -19.238 -36.513 1.00 25.45 156 PRO B CA 1
ATOM 2716 C C . PRO B 1 135 ? 12.404 -17.835 -36.340 1.00 27.24 156 PRO B C 1
ATOM 2717 O O . PRO B 1 135 ? 12.719 -16.913 -37.107 1.00 26.71 156 PRO B O 1
ATOM 2721 N N . HIS B 1 136 ? 11.571 -17.655 -35.287 1.00 22.97 157 HIS B N 1
ATOM 2722 C CA . HIS B 1 136 ? 11.116 -16.317 -34.882 1.00 21.71 157 HIS B CA 1
ATOM 2723 C C . HIS B 1 136 ? 12.226 -15.781 -33.996 1.00 27.05 157 HIS B C 1
ATOM 2724 O O . HIS B 1 136 ? 13.046 -16.562 -33.472 1.00 26.05 157 HIS B O 1
ATOM 2731 N N . GLU B 1 137 ? 12.264 -14.458 -33.816 1.00 22.78 158 GLU B N 1
ATOM 2732 C CA . GLU B 1 137 ? 13.229 -13.845 -32.912 1.00 24.27 158 GLU B CA 1
ATOM 2733 C C . GLU B 1 137 ? 12.615 -12.626 -32.250 1.00 24.10 158 GLU B C 1
ATOM 2734 O O . GLU B 1 137 ? 11.804 -11.917 -32.867 1.00 24.62 158 GLU B O 1
ATOM 2740 N N . GLY B 1 138 ? 12.953 -12.441 -30.997 1.00 18.72 159 GLY B N 1
ATOM 2741 C CA . GLY B 1 138 ? 12.461 -11.325 -30.211 1.00 19.04 159 GLY B CA 1
ATOM 2742 C C . GLY B 1 138 ? 11.014 -11.481 -29.818 1.00 22.83 159 GLY B C 1
ATOM 2743 O O . GLY B 1 138 ? 10.500 -12.603 -29.747 1.00 22.16 159 GLY B O 1
ATOM 2744 N N . LEU B 1 139 ? 10.358 -10.355 -29.543 1.00 18.98 160 LEU B N 1
ATOM 2745 C CA . LEU B 1 139 ? 8.953 -10.340 -29.161 1.00 17.71 160 LEU B CA 1
ATOM 2746 C C . LEU B 1 139 ? 8.077 -10.587 -30.373 1.00 20.94 160 LEU B C 1
ATOM 2747 O O . LEU B 1 139 ? 8.455 -10.233 -31.485 1.00 21.08 160 LEU B O 1
ATOM 2752 N N . THR B 1 140 ? 6.887 -11.198 -30.164 1.00 18.72 161 THR B N 1
ATOM 2753 C CA . THR B 1 140 ? 5.960 -11.497 -31.252 1.00 17.98 161 THR B CA 1
ATOM 2754 C C . THR B 1 140 ? 4.529 -11.046 -30.914 1.00 24.48 161 THR B C 1
ATOM 2755 O O . THR B 1 140 ? 3.880 -10.418 -31.753 1.00 26.00 161 THR B O 1
ATOM 2759 N N . TYR B 1 141 ? 4.013 -11.400 -29.715 1.00 20.38 162 TYR B N 1
ATOM 2760 C CA . TYR B 1 141 ? 2.634 -11.125 -29.351 1.00 21.47 162 TYR B CA 1
ATOM 2761 C C . TYR B 1 141 ? 2.425 -10.525 -27.978 1.00 24.99 162 TYR B C 1
ATOM 2762 O O . TYR B 1 141 ? 1.285 -10.286 -27.574 1.00 25.12 162 TYR B O 1
ATOM 2771 N N . ARG B 1 142 ? 3.509 -10.330 -27.237 1.00 20.38 163 ARG B N 1
ATOM 2772 C CA . ARG B 1 142 ? 3.438 -9.855 -25.858 1.00 18.55 163 ARG B CA 1
ATOM 2773 C C . ARG B 1 142 ? 4.771 -9.249 -25.486 1.00 19.44 163 ARG B C 1
ATOM 2774 O O . ARG B 1 142 ? 5.795 -9.633 -26.070 1.00 19.81 163 ARG B O 1
ATOM 2782 N N . PHE B 1 143 ? 4.774 -8.340 -24.505 1.00 18.16 164 PHE B N 1
ATOM 2783 C CA . PHE B 1 143 ? 6.015 -7.769 -24.027 1.00 17.69 164 PHE B CA 1
ATOM 2784 C C . PHE B 1 143 ? 6.379 -8.498 -22.745 1.00 22.46 164 PHE B C 1
ATOM 2785 O O . PHE B 1 143 ? 5.521 -9.205 -22.187 1.00 21.56 164 PHE B O 1
ATOM 2793 N N . PRO B 1 144 ? 7.631 -8.385 -22.239 1.00 21.23 165 PRO B N 1
ATOM 2794 C CA . PRO B 1 144 ? 7.963 -9.108 -20.993 1.00 20.85 165 PRO B CA 1
ATOM 2795 C C . PRO B 1 144 ? 7.265 -8.563 -19.753 1.00 22.32 165 PRO B C 1
ATOM 2796 O O . PRO B 1 144 ? 6.803 -7.434 -19.756 1.00 21.37 165 PRO B O 1
ATOM 2800 N N . PHE B 1 145 ? 7.273 -9.337 -18.650 1.00 21.28 166 PHE B N 1
ATOM 2801 C CA . PHE B 1 145 ? 6.785 -8.790 -17.379 1.00 20.62 166 PHE B CA 1
ATOM 2802 C C . PHE B 1 145 ? 7.737 -7.684 -16.991 1.00 23.94 166 PHE B C 1
ATOM 2803 O O . PHE B 1 145 ? 8.937 -7.798 -17.298 1.00 23.48 166 PHE B O 1
ATOM 2811 N N . ASP B 1 146 ? 7.228 -6.630 -16.333 1.00 22.38 167 ASP B N 1
ATOM 2812 C CA . ASP B 1 146 ? 8.062 -5.499 -15.880 1.00 24.33 167 ASP B CA 1
ATOM 2813 C C . ASP B 1 146 ? 8.753 -4.861 -17.086 1.00 28.48 167 ASP B C 1
ATOM 2814 O O . ASP B 1 146 ? 9.982 -4.729 -17.122 1.00 28.61 167 ASP B O 1
ATOM 2819 N N . THR B 1 147 ? 7.955 -4.535 -18.121 1.00 23.44 168 THR B N 1
ATOM 2820 C CA . THR B 1 147 ? 8.452 -3.875 -19.338 1.00 22.82 168 THR B CA 1
ATOM 2821 C C . THR B 1 147 ? 9.099 -2.547 -18.929 1.00 25.50 168 THR B C 1
ATOM 2822 O O . THR B 1 147 ? 8.593 -1.877 -18.035 1.00 25.79 168 THR B O 1
ATOM 2826 N N . GLU B 1 148 ? 10.221 -2.211 -19.555 1.00 22.21 169 GLU B N 1
ATOM 2827 C CA . GLU B 1 148 ? 11.007 -0.998 -19.269 1.00 21.86 169 GLU B CA 1
ATOM 2828 C C . GLU B 1 148 ? 10.851 0.013 -20.379 1.00 24.19 169 GLU B C 1
ATOM 2829 O O . GLU B 1 148 ? 10.454 -0.343 -21.494 1.00 22.95 169 GLU B O 1
ATOM 2835 N N . LYS B 1 149 ? 11.223 1.270 -20.105 1.00 18.55 170 LYS B N 1
ATOM 2836 C CA . LYS B 1 149 ? 11.208 2.347 -21.098 1.00 19.80 170 LYS B CA 1
ATOM 2837 C C . LYS B 1 149 ? 12.473 2.257 -21.980 1.00 25.46 170 LYS B C 1
ATOM 2838 O O . LYS B 1 149 ? 13.393 3.072 -21.871 1.00 25.37 170 LYS B O 1
ATOM 2844 N N . LYS B 1 150 ? 12.535 1.242 -22.835 1.00 21.44 171 LYS B N 1
ATOM 2845 C CA . LYS B 1 150 ? 13.687 0.997 -23.699 1.00 21.05 171 LYS B CA 1
ATOM 2846 C C . LYS B 1 150 ? 13.238 0.334 -25.005 1.00 26.63 171 LYS B C 1
ATOM 2847 O O . LYS B 1 150 ? 12.070 -0.043 -25.146 1.00 26.94 171 LYS B O 1
ATOM 2853 N N . THR B 1 151 ? 14.172 0.160 -25.931 1.00 21.50 172 THR B N 1
ATOM 2854 C CA . THR B 1 151 ? 13.902 -0.490 -27.212 1.00 20.24 172 THR B CA 1
ATOM 2855 C C . THR B 1 151 ? 13.858 -2.002 -27.023 1.00 23.61 172 THR B C 1
ATOM 2856 O O . THR B 1 151 ? 14.704 -2.570 -26.332 1.00 22.35 172 THR B O 1
ATOM 2860 N N . TYR B 1 152 ? 12.887 -2.663 -27.684 1.00 19.53 173 TYR B N 1
ATOM 2861 C CA . TYR B 1 152 ? 12.780 -4.118 -27.689 1.00 17.41 173 TYR B CA 1
ATOM 2862 C C . TYR B 1 152 ? 12.807 -4.625 -29.141 1.00 22.18 173 TYR B C 1
ATOM 2863 O O . TYR B 1 152 ? 12.195 -3.992 -29.999 1.00 22.58 173 TYR B O 1
ATOM 2872 N N . PRO B 1 153 ? 13.419 -5.794 -29.421 1.00 22.01 174 PRO B N 1
ATOM 2873 C CA . PRO B 1 153 ? 13.341 -6.357 -30.793 1.00 21.21 174 PRO B CA 1
ATOM 2874 C C . PRO B 1 153 ? 11.949 -6.952 -30.989 1.00 21.88 174 PRO B C 1
ATOM 2875 O O . PRO B 1 153 ? 11.471 -7.722 -30.136 1.00 20.54 174 PRO B O 1
ATOM 2879 N N . PHE B 1 154 ? 11.262 -6.558 -32.058 1.00 17.36 175 PHE B N 1
ATOM 2880 C CA . PHE B 1 154 ? 9.891 -7.041 -32.275 1.00 17.10 175 PHE B CA 1
ATOM 2881 C C . PHE B 1 154 ? 9.801 -7.649 -33.691 1.00 19.88 175 PHE B C 1
ATOM 2882 O O . PHE B 1 154 ? 10.143 -6.993 -34.692 1.00 19.41 175 PHE B O 1
ATOM 2890 N N . PHE B 1 155 ? 9.429 -8.925 -33.763 1.00 16.90 176 PHE B N 1
ATOM 2891 C CA . PHE B 1 155 ? 9.441 -9.695 -35.007 1.00 17.83 176 PHE B CA 1
ATOM 2892 C C . PHE B 1 155 ? 8.440 -9.198 -36.033 1.00 22.17 176 PHE B C 1
ATOM 2893 O O . PHE B 1 155 ? 7.318 -8.871 -35.683 1.00 23.01 176 PHE B O 1
ATOM 2901 N N . ASP B 1 156 ? 8.877 -9.135 -37.299 1.00 18.58 177 ASP B N 1
ATOM 2902 C CA . ASP B 1 156 ? 8.009 -8.815 -38.431 1.00 18.89 177 ASP B CA 1
ATOM 2903 C C . ASP B 1 156 ? 7.949 -10.086 -39.294 1.00 22.98 177 ASP B C 1
ATOM 2904 O O . ASP B 1 156 ? 8.987 -10.515 -39.780 1.00 21.59 177 ASP B O 1
ATOM 2909 N N . PRO B 1 157 ? 6.774 -10.729 -39.452 1.00 24.60 178 PRO B N 1
ATOM 2910 C CA . PRO B 1 157 ? 6.735 -12.009 -40.177 1.00 25.89 178 PRO B CA 1
ATOM 2911 C C . PRO B 1 157 ? 7.048 -11.941 -41.676 1.00 28.01 178 PRO B C 1
ATOM 2912 O O . PRO B 1 157 ? 7.467 -12.945 -42.238 1.00 27.54 178 PRO B O 1
ATOM 2916 N N . ILE B 1 158 ? 6.883 -10.775 -42.328 1.00 24.32 179 ILE B N 1
ATOM 2917 C CA . ILE B 1 158 ? 7.231 -10.647 -43.749 1.00 25.15 179 ILE B CA 1
ATOM 2918 C C . ILE B 1 158 ? 8.724 -10.463 -43.881 1.00 28.04 179 ILE B C 1
ATOM 2919 O O . ILE B 1 158 ? 9.353 -11.188 -44.656 1.00 25.73 179 ILE B O 1
ATOM 2924 N N . ALA B 1 159 ? 9.325 -9.550 -43.091 1.00 25.21 180 ALA B N 1
ATOM 2925 C CA . ALA B 1 159 ? 10.770 -9.384 -43.085 1.00 26.26 180 ALA B CA 1
ATOM 2926 C C . ALA B 1 159 ? 11.494 -10.630 -42.514 1.00 27.20 180 ALA B C 1
ATOM 2927 O O . ALA B 1 159 ? 12.656 -10.864 -42.847 1.00 26.82 180 ALA B O 1
ATOM 2929 N N . GLN B 1 160 ? 10.784 -11.463 -41.694 1.00 22.58 181 GLN B N 1
ATOM 2930 C CA . GLN B 1 160 ? 11.315 -12.690 -41.057 1.00 22.45 181 GLN B CA 1
ATOM 2931 C C . GLN B 1 160 ? 12.509 -12.348 -40.139 1.00 25.49 181 GLN B C 1
ATOM 2932 O O . GLN B 1 160 ? 13.397 -13.170 -39.930 1.00 24.21 181 GLN B O 1
ATOM 2938 N N . LYS B 1 161 ? 12.506 -11.134 -39.568 1.00 20.89 182 LYS B N 1
ATOM 2939 C CA . LYS B 1 161 ? 13.554 -10.561 -38.724 1.00 21.63 182 LYS B CA 1
ATOM 2940 C C . LYS B 1 161 ? 12.851 -9.635 -37.759 1.00 22.21 182 LYS B C 1
ATOM 2941 O O . LYS B 1 161 ? 11.758 -9.143 -38.050 1.00 21.64 182 LYS B O 1
ATOM 2947 N N . ALA B 1 162 ? 13.532 -9.303 -36.675 1.00 20.05 183 ALA B N 1
ATOM 2948 C CA . ALA B 1 162 ? 13.029 -8.360 -35.700 1.00 20.12 183 ALA B CA 1
ATOM 2949 C C . ALA B 1 162 ? 13.493 -6.945 -36.078 1.00 24.33 183 ALA B C 1
ATOM 2950 O O . ALA B 1 162 ? 14.604 -6.755 -36.621 1.00 23.45 183 ALA B O 1
ATOM 2952 N N . PHE B 1 163 ? 12.633 -5.971 -35.803 1.00 18.63 184 PHE B N 1
ATOM 2953 C CA . PHE B 1 163 ? 12.860 -4.552 -35.998 1.00 18.76 184 PHE B CA 1
ATOM 2954 C C . PHE B 1 163 ? 12.629 -3.895 -34.662 1.00 23.12 184 PHE B C 1
ATOM 2955 O O . PHE B 1 163 ? 11.860 -4.406 -33.848 1.00 24.77 184 PHE B O 1
ATOM 2963 N N . ASP B 1 164 ? 13.290 -2.762 -34.424 1.00 20.01 185 ASP B N 1
ATOM 2964 C CA . ASP B 1 164 ? 13.165 -2.071 -33.154 1.00 19.03 185 ASP B CA 1
ATOM 2965 C C . ASP B 1 164 ? 11.755 -1.596 -32.846 1.00 21.94 185 ASP B C 1
ATOM 2966 O O . ASP B 1 164 ? 11.154 -0.924 -33.674 1.00 21.32 185 ASP B O 1
ATOM 2971 N N . ALA B 1 165 ? 11.267 -1.860 -31.629 1.00 17.70 186 ALA B N 1
ATOM 2972 C CA . ALA B 1 165 ? 10.010 -1.283 -31.122 1.00 16.88 186 ALA B CA 1
ATOM 2973 C C . ALA B 1 165 ? 10.514 -0.256 -30.065 1.00 19.93 186 ALA B C 1
ATOM 2974 O O . ALA B 1 165 ? 10.973 -0.640 -28.993 1.00 20.33 186 ALA B O 1
ATOM 2976 N N . ASN B 1 166 ? 10.531 1.016 -30.424 1.00 17.31 187 ASN B N 1
ATOM 2977 C CA . ASN B 1 166 ? 11.084 2.075 -29.579 1.00 17.00 187 ASN B CA 1
ATOM 2978 C C . ASN B 1 166 ? 10.077 2.647 -28.621 1.00 21.90 187 ASN B C 1
ATOM 2979 O O . ASN B 1 166 ? 8.932 2.902 -28.990 1.00 20.44 187 ASN B O 1
ATOM 2984 N N . TYR B 1 167 ? 10.526 2.908 -27.398 1.00 18.86 188 TYR B N 1
ATOM 2985 C CA . TYR B 1 167 ? 9.684 3.539 -26.390 1.00 18.46 188 TYR B CA 1
ATOM 2986 C C . TYR B 1 167 ? 9.286 4.935 -26.830 1.00 21.62 188 TYR B C 1
ATOM 2987 O O . TYR B 1 167 ? 10.152 5.750 -27.197 1.00 22.36 188 TYR B O 1
ATOM 2996 N N . ASP B 1 168 ? 7.997 5.235 -26.764 1.00 17.82 189 ASP B N 1
ATOM 2997 C CA . ASP B 1 168 ? 7.456 6.496 -27.280 1.00 20.47 189 ASP B CA 1
ATOM 2998 C C . ASP B 1 168 ? 6.719 7.373 -26.254 1.00 27.35 189 ASP B C 1
ATOM 2999 O O . ASP B 1 168 ? 6.301 8.466 -26.611 1.00 30.04 189 ASP B O 1
ATOM 3004 N N . GLY B 1 169 ? 6.569 6.909 -25.016 1.00 23.11 190 GLY B N 1
ATOM 3005 C CA . GLY B 1 169 ? 5.893 7.677 -23.979 1.00 23.04 190 GLY B CA 1
ATOM 3006 C C . GLY B 1 169 ? 4.849 6.879 -23.232 1.00 26.70 190 GLY B C 1
ATOM 3007 O O . GLY B 1 169 ? 4.613 5.710 -23.554 1.00 23.79 190 GLY B O 1
ATOM 3008 N N . GLU B 1 170 ? 4.217 7.518 -22.229 1.00 23.11 191 GLU B N 1
ATOM 3009 C CA . GLU B 1 170 ? 3.184 6.901 -21.406 1.00 22.76 191 GLU B CA 1
ATOM 3010 C C . GLU B 1 170 ? 1.834 7.393 -21.886 1.00 26.03 191 GLU B C 1
ATOM 3011 O O . GLU B 1 170 ? 1.714 8.532 -22.322 1.00 25.95 191 GLU B O 1
ATOM 3017 N N . GLU B 1 171 ? 0.804 6.535 -21.801 1.00 22.65 192 GLU B N 1
ATOM 3018 C CA . GLU B 1 171 ? -0.544 6.919 -22.193 1.00 22.53 192 GLU B CA 1
ATOM 3019 C C . GLU B 1 171 ? -1.561 6.118 -21.418 1.00 26.33 192 GLU B C 1
ATOM 3020 O O . GLU B 1 171 ? -1.387 4.907 -21.268 1.00 24.94 192 GLU B O 1
ATOM 3026 N N . ASP B 1 172 ? -2.621 6.785 -20.912 1.00 24.29 193 ASP B N 1
ATOM 3027 C CA . ASP B 1 172 ? -3.692 6.059 -20.209 1.00 23.92 193 ASP B CA 1
ATOM 3028 C C . ASP B 1 172 ? -4.650 5.399 -21.203 1.00 25.86 193 ASP B C 1
ATOM 3029 O O . ASP B 1 172 ? -5.126 6.033 -22.146 1.00 25.79 193 ASP B O 1
ATOM 3034 N N . VAL B 1 173 ? -4.886 4.089 -21.017 1.00 23.44 194 VAL B N 1
ATOM 3035 C CA . VAL B 1 173 ? -5.788 3.319 -21.873 1.00 23.30 194 VAL B CA 1
ATOM 3036 C C . VAL B 1 173 ? -6.828 2.699 -20.929 1.00 28.99 194 VAL B C 1
ATOM 3037 O O . VAL B 1 173 ? -6.481 1.844 -20.108 1.00 27.90 194 VAL B O 1
ATOM 3041 N N . ASN B 1 174 ? -8.080 3.197 -20.994 1.00 27.91 195 ASN B N 1
ATOM 3042 C CA . ASN B 1 174 ? -9.173 2.735 -20.122 1.00 29.04 195 ASN B CA 1
ATOM 3043 C C . ASN B 1 174 ? -8.808 2.728 -18.625 1.00 34.79 195 ASN B C 1
ATOM 3044 O O . ASN B 1 174 ? -9.064 1.746 -17.929 1.00 35.46 195 ASN B O 1
ATOM 3049 N N . GLY B 1 175 ? -8.133 3.787 -18.177 1.00 33.60 196 GLY B N 1
ATOM 3050 C CA . GLY B 1 175 ? -7.711 3.945 -16.785 1.00 34.06 196 GLY B CA 1
ATOM 3051 C C . GLY B 1 175 ? -6.422 3.255 -16.389 1.00 36.59 196 GLY B C 1
ATOM 3052 O O . GLY B 1 175 ? -5.992 3.380 -15.241 1.00 37.84 196 GLY B O 1
ATOM 3053 N N . LEU B 1 176 ? -5.789 2.521 -17.324 1.00 29.64 197 LEU B N 1
ATOM 3054 C CA . LEU B 1 176 ? -4.528 1.820 -17.083 1.00 28.53 197 LEU B CA 1
ATOM 3055 C C . LEU B 1 176 ? -3.377 2.641 -17.705 1.00 27.98 197 LEU B C 1
ATOM 3056 O O . LEU B 1 176 ? -3.453 2.982 -18.881 1.00 26.47 197 LEU B O 1
ATOM 3061 N N . THR B 1 177 ? -2.314 2.946 -16.933 1.00 25.02 198 THR B N 1
ATOM 3062 C CA . THR B 1 177 ? -1.192 3.690 -17.524 1.00 24.47 198 THR B CA 1
ATOM 3063 C C . THR B 1 177 ? -0.363 2.699 -18.318 1.00 26.06 198 THR B C 1
ATOM 3064 O O . THR B 1 177 ? 0.133 1.722 -17.757 1.00 26.80 198 THR B O 1
ATOM 3068 N N . THR B 1 178 ? -0.227 2.954 -19.610 1.00 21.87 199 THR B N 1
ATOM 3069 C CA . THR B 1 178 ? 0.531 2.058 -20.489 1.00 20.68 199 THR B CA 1
ATOM 3070 C C . THR B 1 178 ? 1.787 2.694 -21.014 1.00 25.47 199 THR B C 1
ATOM 3071 O O . THR B 1 178 ? 1.917 3.922 -20.983 1.00 23.94 199 THR B O 1
ATOM 3075 N N . TYR B 1 179 ? 2.712 1.860 -21.527 1.00 20.72 200 TYR B N 1
ATOM 3076 C CA . TYR B 1 179 ? 3.896 2.382 -22.226 1.00 19.31 200 TYR B CA 1
ATOM 3077 C C . TYR B 1 179 ? 3.608 2.190 -23.726 1.00 23.08 200 TYR B C 1
ATOM 3078 O O . TYR B 1 179 ? 3.216 1.096 -24.156 1.00 20.10 200 TYR B O 1
ATOM 3087 N N . ARG B 1 180 ? 3.804 3.256 -24.505 1.00 18.89 201 ARG B N 1
ATOM 3088 C CA . ARG B 1 180 ? 3.593 3.228 -25.932 1.00 19.98 201 ARG B CA 1
ATOM 3089 C C . ARG B 1 180 ? 4.932 2.887 -26.622 1.00 21.89 201 ARG B C 1
ATOM 3090 O O . ARG B 1 180 ? 5.962 3.448 -26.263 1.00 21.74 201 ARG B O 1
ATOM 3098 N N . PHE B 1 181 ? 4.912 1.951 -27.579 1.00 17.00 202 PHE B N 1
ATOM 3099 C CA . PHE B 1 181 ? 6.103 1.580 -28.375 1.00 16.93 202 PHE B CA 1
ATOM 3100 C C . PHE B 1 181 ? 5.773 1.666 -29.835 1.00 22.63 202 PHE B C 1
ATOM 3101 O O . PHE B 1 181 ? 4.641 1.357 -30.220 1.00 21.17 202 PHE B O 1
ATOM 3109 N N . VAL B 1 182 ? 6.745 2.125 -30.648 1.00 19.46 203 VAL B N 1
ATOM 3110 C CA . VAL B 1 182 ? 6.545 2.287 -32.083 1.00 18.70 203 VAL B CA 1
ATOM 3111 C C . VAL B 1 182 ? 7.562 1.447 -32.842 1.00 21.89 203 VAL B C 1
ATOM 3112 O O . VAL B 1 182 ? 8.781 1.549 -32.598 1.00 18.72 203 VAL B O 1
ATOM 3116 N N . GLN B 1 183 ? 7.060 0.635 -33.800 1.00 17.54 204 GLN B N 1
ATOM 3117 C CA . GLN B 1 183 ? 7.908 -0.217 -34.640 1.00 16.91 204 GLN B CA 1
ATOM 3118 C C . GLN B 1 183 ? 7.700 0.196 -36.089 1.00 22.19 204 GLN B C 1
ATOM 3119 O O . GLN B 1 183 ? 6.553 0.177 -36.563 1.00 23.05 204 GLN B O 1
ATOM 3125 N N . ASN B 1 184 ? 8.782 0.581 -36.789 1.00 18.35 205 ASN B N 1
ATOM 3126 C CA . ASN B 1 184 ? 8.711 0.943 -38.198 1.00 16.93 205 ASN B CA 1
ATOM 3127 C C . ASN B 1 184 ? 9.501 -0.080 -38.997 1.00 21.71 205 ASN B C 1
ATOM 3128 O O . ASN B 1 184 ? 10.665 -0.390 -38.670 1.00 20.27 205 ASN B O 1
ATOM 3133 N N . VAL B 1 185 ? 8.875 -0.611 -40.044 1.00 16.65 206 VAL B N 1
ATOM 3134 C CA . VAL B 1 185 ? 9.497 -1.604 -40.921 1.00 16.94 206 VAL B CA 1
ATOM 3135 C C . VAL B 1 185 ? 9.458 -0.998 -42.353 1.00 21.14 206 VAL B C 1
ATOM 3136 O O . VAL B 1 185 ? 8.412 -0.998 -43.011 1.00 19.52 206 VAL B O 1
ATOM 3140 N N . GLY B 1 186 ? 10.568 -0.417 -42.783 1.00 18.81 207 GLY B N 1
ATOM 3141 C CA . GLY B 1 186 ? 10.593 0.193 -44.119 1.00 21.24 207 GLY B CA 1
ATOM 3142 C C . GLY B 1 186 ? 10.255 1.677 -44.147 1.00 26.89 207 GLY B C 1
ATOM 3143 O O . GLY B 1 186 ? 10.415 2.316 -45.183 1.00 29.02 207 GLY B O 1
ATOM 3144 N N . TYR B 1 187 ? 9.743 2.224 -43.038 1.00 21.37 208 TYR B N 1
ATOM 3145 C CA . TYR B 1 187 ? 9.488 3.662 -42.895 1.00 21.68 208 TYR B CA 1
ATOM 3146 C C . TYR B 1 187 ? 10.587 4.215 -42.000 1.00 27.88 208 TYR B C 1
ATOM 3147 O O . TYR B 1 187 ? 11.034 3.512 -41.094 1.00 26.54 208 TYR B O 1
ATOM 3156 N N . ASP B 1 188 ? 10.981 5.475 -42.201 1.00 28.27 209 ASP B N 1
ATOM 3157 C CA . ASP B 1 188 ? 12.002 6.071 -41.321 1.00 30.90 209 ASP B CA 1
ATOM 3158 C C . ASP B 1 188 ? 11.348 6.673 -40.074 1.00 38.34 209 ASP B C 1
ATOM 3159 O O . ASP B 1 188 ? 10.116 6.629 -39.956 1.00 36.26 209 ASP B O 1
ATOM 3164 N N . ALA B 1 189 ? 12.159 7.275 -39.166 1.00 40.49 210 ALA B N 1
ATOM 3165 C CA . ALA B 1 189 ? 11.691 7.913 -37.922 1.00 42.68 210 ALA B CA 1
ATOM 3166 C C . ALA B 1 189 ? 10.601 8.986 -38.148 1.00 49.26 210 ALA B C 1
ATOM 3167 O O . ALA B 1 189 ? 9.738 9.158 -37.281 1.00 50.67 210 ALA B O 1
ATOM 3169 N N . ASP B 1 190 ? 10.607 9.658 -39.322 1.00 45.66 211 ASP B N 1
ATOM 3170 C CA . ASP B 1 190 ? 9.617 10.677 -39.689 1.00 46.07 211 ASP B CA 1
ATOM 3171 C C . ASP B 1 190 ? 8.369 10.103 -40.409 1.00 48.87 211 ASP B C 1
ATOM 3172 O O . ASP B 1 190 ? 7.467 10.859 -40.785 1.00 49.23 211 ASP B O 1
ATOM 3174 N N . GLY B 1 191 ? 8.331 8.783 -40.584 1.00 43.36 212 GLY B N 1
ATOM 3175 C CA . GLY B 1 191 ? 7.215 8.101 -41.235 1.00 41.01 212 GLY B CA 1
ATOM 3176 C C . GLY B 1 191 ? 7.243 8.133 -42.751 1.00 39.86 212 GLY B C 1
ATOM 3177 O O . GLY B 1 191 ? 6.224 7.865 -43.391 1.00 40.02 212 GLY B O 1
ATOM 3178 N N . LYS B 1 192 ? 8.391 8.460 -43.348 1.00 33.48 213 LYS B N 1
ATOM 3179 C CA . LYS B 1 192 ? 8.506 8.482 -44.807 1.00 32.40 213 LYS B CA 1
ATOM 3180 C C . LYS B 1 192 ? 8.956 7.101 -45.315 1.00 33.10 213 LYS B C 1
ATOM 3181 O O . LYS B 1 192 ? 9.791 6.459 -44.675 1.00 32.59 213 LYS B O 1
ATOM 3183 N N . LEU B 1 193 ? 8.414 6.652 -46.454 1.00 28.00 214 LEU B N 1
ATOM 3184 C CA . LEU B 1 193 ? 8.791 5.361 -47.056 1.00 26.28 214 LEU B CA 1
ATOM 3185 C C . LEU B 1 193 ? 10.288 5.452 -47.362 1.00 27.23 214 LEU B C 1
ATOM 3186 O O . LEU B 1 193 ? 10.703 6.431 -47.979 1.00 24.73 214 LEU B O 1
ATOM 3191 N N . ALA B 1 194 ? 11.121 4.510 -46.838 1.00 23.22 215 ALA B N 1
ATOM 3192 C CA . ALA B 1 194 ? 12.571 4.649 -47.001 1.00 25.01 215 ALA B CA 1
ATOM 3193 C C . ALA B 1 194 ? 13.286 3.377 -47.390 1.00 29.25 215 ALA B C 1
ATOM 3194 O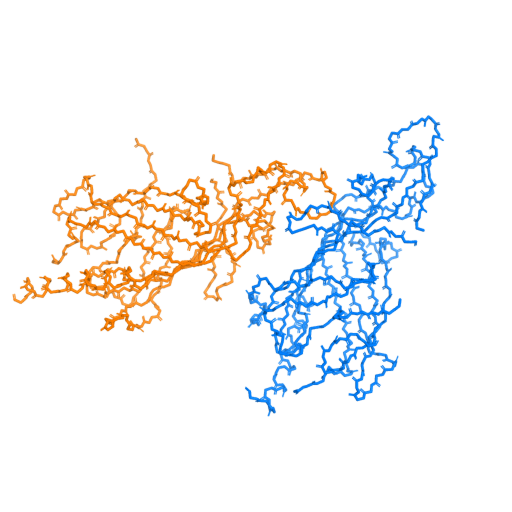 O . ALA B 1 194 ? 14.094 3.390 -48.319 1.00 31.05 215 ALA B O 1
ATOM 3196 N N . ASP B 1 195 ? 12.983 2.268 -46.716 1.00 22.88 216 ASP B N 1
ATOM 3197 C CA . ASP B 1 195 ? 13.652 1.005 -47.090 1.00 23.01 216 ASP B CA 1
ATOM 3198 C C . ASP B 1 195 ? 12.653 -0.152 -47.095 1.00 22.65 216 ASP B C 1
ATOM 3199 O O . ASP B 1 195 ? 12.766 -1.069 -46.277 1.00 21.34 216 ASP B O 1
ATOM 3204 N N . PRO B 1 196 ? 11.652 -0.108 -47.998 1.00 19.60 217 PRO B N 1
ATOM 3205 C CA . PRO B 1 196 ? 10.663 -1.209 -48.042 1.00 19.32 217 PRO B CA 1
ATOM 3206 C C . PRO B 1 196 ? 11.304 -2.541 -48.343 1.00 19.24 217 PRO B C 1
ATOM 3207 O O . PRO B 1 196 ? 12.315 -2.615 -49.040 1.00 20.05 217 PRO B O 1
ATOM 3211 N N . ILE B 1 197 ? 10.707 -3.586 -47.821 1.00 18.04 218 ILE B N 1
ATOM 3212 C CA . ILE B 1 197 ? 11.211 -4.934 -47.981 1.00 19.24 218 ILE B CA 1
ATOM 3213 C C . ILE B 1 197 ? 10.775 -5.473 -49.335 1.00 21.50 218 ILE B C 1
ATOM 3214 O O . ILE B 1 197 ? 9.578 -5.526 -49.574 1.00 20.33 218 ILE B O 1
ATOM 3219 N N . LYS B 1 198 ? 11.712 -5.935 -50.182 1.00 18.63 219 LYS B N 1
ATOM 3220 C CA . LYS B 1 198 ? 11.331 -6.619 -51.420 1.00 20.06 219 LYS B CA 1
ATOM 3221 C C . LYS B 1 198 ? 10.995 -8.057 -50.955 1.00 25.23 219 LYS B C 1
ATOM 3222 O O . LYS B 1 198 ? 11.792 -8.666 -50.238 1.00 24.20 219 LYS B O 1
ATOM 3228 N N . TYR B 1 199 ? 9.826 -8.589 -51.299 1.00 21.92 220 TYR B N 1
ATOM 3229 C CA . TYR B 1 199 ? 9.502 -9.918 -50.761 1.00 22.29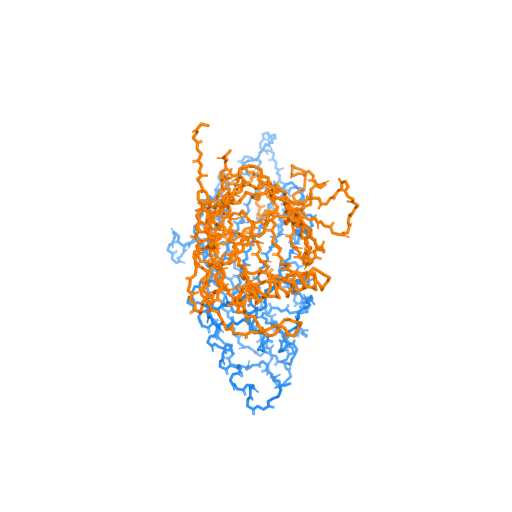 220 TYR B CA 1
ATOM 3230 C C . TYR B 1 199 ? 8.846 -10.839 -51.770 1.00 26.93 220 TYR B C 1
ATOM 3231 O O . TYR B 1 199 ? 8.319 -10.381 -52.788 1.00 26.45 220 TYR B O 1
ATOM 3240 N N . SER B 1 200 ? 8.808 -12.136 -51.443 1.00 22.63 221 SER B N 1
ATOM 3241 C CA . SER B 1 200 ? 8.148 -13.122 -52.283 1.00 28.37 221 SER B CA 1
ATOM 3242 C C . SER B 1 200 ? 7.101 -13.816 -51.410 1.00 46.68 221 SER B C 1
ATOM 3243 O O . SER B 1 200 ? 6.050 -14.192 -51.922 1.00 51.90 221 SER B O 1
ATOM 3246 N N . ALA B 1 207 ? 7.497 -18.741 -54.677 1.00 41.14 228 ALA B N 1
ATOM 3247 C CA . ALA B 1 207 ? 8.382 -17.823 -53.965 1.00 41.29 228 ALA B CA 1
ATOM 3248 C C . ALA B 1 207 ? 8.996 -16.791 -54.943 1.00 43.31 228 ALA B C 1
ATOM 3249 O O . ALA B 1 207 ? 10.227 -16.620 -54.995 1.00 44.89 228 ALA B O 1
ATOM 3251 N N . ASP B 1 208 ? 8.123 -16.127 -55.733 1.00 36.21 229 ASP B N 1
ATOM 3252 C CA . ASP B 1 208 ? 8.512 -15.093 -56.695 1.00 34.92 229 ASP B CA 1
ATOM 3253 C C . ASP B 1 208 ? 8.264 -13.675 -56.164 1.00 34.63 229 ASP B C 1
ATOM 3254 O O . ASP B 1 208 ? 7.193 -13.379 -55.655 1.00 33.14 229 ASP B O 1
ATOM 3259 N N . ALA B 1 209 ? 9.293 -12.830 -56.246 1.00 29.81 230 ALA B N 1
ATOM 3260 C CA . ALA B 1 209 ? 9.280 -11.445 -55.783 1.00 29.53 230 ALA B CA 1
ATOM 3261 C C . ALA B 1 209 ? 8.994 -10.507 -56.949 1.00 34.07 230 ALA B C 1
ATOM 3262 O O . ALA B 1 209 ? 8.897 -9.308 -56.740 1.00 34.09 230 ALA B O 1
ATOM 3264 N N . SER B 1 210 ? 8.851 -11.060 -58.169 1.00 31.44 231 SER B N 1
ATOM 3265 C CA . SER B 1 210 ? 8.584 -10.279 -59.384 1.00 31.69 231 SER B CA 1
ATOM 3266 C C . SER B 1 210 ? 7.369 -10.803 -60.128 1.00 34.84 231 SER B C 1
ATOM 3267 O O . SER B 1 210 ? 7.134 -12.009 -60.137 1.00 34.66 231 SER B O 1
ATOM 3270 N N . VAL B 1 211 ? 6.596 -9.894 -60.767 1.00 30.54 232 VAL B N 1
ATOM 3271 C CA . VAL B 1 211 ? 5.402 -10.227 -61.558 1.00 30.02 232 VAL B CA 1
ATOM 3272 C C . VAL B 1 211 ? 5.543 -9.472 -62.895 1.00 31.07 232 VAL B C 1
ATOM 3273 O O . VAL B 1 211 ? 5.909 -8.298 -62.890 1.00 28.33 232 VAL B O 1
ATOM 3277 N N . THR B 1 212 ? 5.289 -10.160 -64.019 1.00 27.61 233 THR B N 1
ATOM 3278 C CA . THR B 1 212 ? 5.321 -9.548 -65.352 1.00 26.89 233 THR B CA 1
ATOM 3279 C C . THR B 1 212 ? 3.917 -9.583 -65.926 1.00 30.69 233 THR B C 1
ATOM 3280 O O . THR B 1 212 ? 3.267 -10.635 -65.912 1.00 30.54 233 THR B O 1
ATOM 3284 N N . ALA B 1 213 ? 3.435 -8.425 -66.436 1.00 27.19 234 ALA B N 1
ATOM 3285 C CA . ALA B 1 213 ? 2.104 -8.336 -67.047 1.00 25.65 234 ALA B CA 1
ATOM 3286 C C . ALA B 1 213 ? 2.081 -7.130 -67.981 1.00 29.17 234 ALA B C 1
ATOM 3287 O O . ALA B 1 213 ? 2.883 -6.214 -67.822 1.00 27.14 234 ALA B O 1
ATOM 3289 N N . ARG B 1 214 ? 1.170 -7.122 -68.942 1.00 28.47 235 ARG B N 1
ATOM 3290 C CA . ARG B 1 214 ? 1.005 -5.978 -69.855 1.00 27.49 235 ARG B CA 1
ATOM 3291 C C . ARG B 1 214 ? 0.537 -4.749 -69.053 1.00 26.66 235 ARG B C 1
ATOM 3292 O O . ARG B 1 214 ? -0.157 -4.903 -68.053 1.00 24.97 235 ARG B O 1
ATOM 3300 N N . ALA B 1 215 ? 0.872 -3.518 -69.513 1.00 23.48 236 ALA B N 1
ATOM 3301 C CA . ALA B 1 215 ? 0.454 -2.290 -68.827 1.00 23.30 236 ALA B CA 1
ATOM 3302 C C . ALA B 1 215 ? -1.067 -2.229 -68.630 1.00 25.48 236 ALA B C 1
ATOM 3303 O O . ALA B 1 215 ? -1.506 -1.727 -67.602 1.00 25.71 236 ALA B O 1
ATOM 3305 N N . GLU B 1 216 ? -1.865 -2.728 -69.603 1.00 23.23 237 GLU B N 1
ATOM 3306 C CA . GLU B 1 216 ? -3.331 -2.703 -69.485 1.00 23.75 237 GLU B CA 1
ATOM 3307 C C . GLU B 1 216 ? -3.822 -3.672 -68.405 1.00 27.80 237 GLU B C 1
ATOM 3308 O O . GLU B 1 216 ? -4.868 -3.424 -67.832 1.00 29.29 237 GLU B O 1
ATOM 3314 N N . VAL B 1 217 ? -3.063 -4.737 -68.115 1.00 24.86 238 VAL B N 1
ATOM 3315 C CA . VAL B 1 217 ? -3.442 -5.697 -67.046 1.00 25.51 238 VAL B CA 1
ATOM 3316 C C . VAL B 1 217 ? -3.146 -5.036 -65.676 1.00 28.58 238 VAL B C 1
ATOM 3317 O O . VAL B 1 217 ? -4.016 -5.002 -64.816 1.00 27.51 238 VAL B O 1
ATOM 3321 N N . TRP B 1 218 ? -1.964 -4.424 -65.528 1.00 23.46 239 TRP B N 1
ATOM 3322 C CA . TRP B 1 218 ? -1.606 -3.683 -64.311 1.00 23.46 239 TRP B CA 1
ATOM 3323 C C . TRP B 1 218 ? -2.515 -2.473 -64.093 1.00 28.05 239 TRP B C 1
ATOM 3324 O O . TRP B 1 218 ? -2.748 -2.066 -62.949 1.00 28.05 239 TRP B O 1
ATOM 3335 N N . GLY B 1 219 ? -2.970 -1.874 -65.193 1.00 24.90 240 GLY B N 1
ATOM 3336 C CA . GLY B 1 219 ? -3.747 -0.642 -65.158 1.00 23.78 240 GLY B CA 1
ATOM 3337 C C . GLY B 1 219 ? -2.822 0.552 -65.100 1.00 29.11 240 GLY B C 1
ATOM 3338 O O . GLY B 1 219 ? -3.158 1.573 -64.488 1.00 28.85 240 GLY B O 1
ATOM 3339 N N . VAL B 1 220 ? -1.619 0.420 -65.711 1.00 26.75 241 VAL B N 1
ATOM 3340 C CA . VAL B 1 220 ? -0.606 1.494 -65.781 1.00 27.24 241 VAL B CA 1
ATOM 3341 C C . VAL B 1 220 ? -0.911 2.272 -67.075 1.00 29.61 241 VAL B C 1
ATOM 3342 O O . VAL B 1 220 ? -1.141 1.636 -68.097 1.00 27.20 241 VAL B O 1
ATOM 3346 N N . PRO B 1 221 ? -0.837 3.628 -67.093 1.00 26.23 242 PRO B N 1
ATOM 3347 C CA . PRO B 1 221 ? -1.116 4.355 -68.348 1.00 25.65 242 PRO B CA 1
ATOM 3348 C C . PRO B 1 221 ? -0.096 4.085 -69.466 1.00 30.71 242 PRO B C 1
ATOM 3349 O O . PRO B 1 221 ? 0.972 3.500 -69.230 1.00 31.79 242 PRO B O 1
ATOM 3353 N N . GLY B 1 222 ? -0.409 4.572 -70.661 1.00 25.64 243 GLY B N 1
ATOM 3354 C CA . GLY B 1 222 ? 0.478 4.453 -71.811 1.00 24.24 243 GLY B CA 1
ATOM 3355 C C . GLY B 1 222 ? 0.112 3.286 -72.688 1.00 25.88 243 GLY B C 1
ATOM 3356 O O . GLY B 1 222 ? -1.001 2.758 -72.593 1.00 24.02 243 GLY B O 1
ATOM 3357 N N . GLU B 1 223 ? 1.079 2.842 -73.509 1.00 22.36 244 GLU B N 1
ATOM 3358 C CA . GLU B 1 223 ? 0.916 1.743 -74.465 1.00 21.49 244 GLU B CA 1
ATOM 3359 C C . GLU B 1 223 ? 0.341 0.543 -73.713 1.00 26.64 244 GLU B C 1
ATOM 3360 O O . GLU B 1 223 ? 0.981 0.044 -72.782 1.00 24.70 244 GLU B O 1
ATOM 3366 N N . PRO B 1 224 ? -0.877 0.095 -74.071 1.00 25.87 245 PRO B N 1
ATOM 3367 C CA . PRO B 1 224 ? -1.505 -1.008 -73.297 1.00 25.33 245 PRO B CA 1
ATOM 3368 C C . PRO B 1 224 ? -0.781 -2.349 -73.396 1.00 27.99 245 PRO B C 1
ATOM 3369 O O . PRO B 1 224 ? -0.846 -3.163 -72.472 1.00 26.61 245 PRO B O 1
ATOM 3373 N N . ASP B 1 225 ? -0.009 -2.538 -74.453 1.00 27.20 246 ASP B N 1
ATOM 3374 C CA . ASP B 1 225 ? 0.718 -3.782 -74.711 1.00 29.16 246 ASP B CA 1
ATOM 3375 C C . ASP B 1 225 ? 2.159 -3.811 -74.185 1.00 33.69 246 ASP B C 1
ATOM 3376 O O . ASP B 1 225 ? 2.849 -4.812 -74.393 1.00 34.80 246 ASP B O 1
ATOM 3381 N N . GLU B 1 226 ? 2.615 -2.736 -73.511 1.00 29.38 247 GLU B N 1
ATOM 3382 C CA . GLU B 1 226 ? 3.963 -2.678 -72.932 1.00 28.35 247 GLU B CA 1
ATOM 3383 C C . GLU B 1 226 ? 4.080 -3.776 -71.843 1.00 30.83 247 GLU B C 1
ATOM 3384 O O . GLU B 1 226 ? 3.247 -3.819 -70.941 1.00 28.81 247 GLU B O 1
ATOM 3390 N N . SER B 1 227 ? 5.098 -4.637 -71.929 1.00 29.12 248 SER B N 1
ATOM 3391 C CA . SER B 1 227 ? 5.304 -5.656 -70.891 1.00 29.70 248 SER B CA 1
ATOM 3392 C C . SER B 1 227 ? 6.032 -4.966 -69.737 1.00 29.99 248 SER B C 1
ATOM 3393 O O . SER B 1 227 ? 7.028 -4.258 -69.971 1.00 30.37 248 SER B O 1
ATOM 3396 N N . ILE B 1 228 ? 5.497 -5.093 -68.506 1.00 24.41 249 ILE B N 1
ATOM 3397 C CA . ILE B 1 228 ? 6.116 -4.432 -67.349 1.00 22.60 249 ILE B CA 1
ATOM 3398 C C . ILE B 1 228 ? 6.357 -5.461 -66.261 1.00 24.29 249 ILE B C 1
ATOM 3399 O O . ILE B 1 228 ? 5.421 -6.146 -65.866 1.00 24.05 249 ILE B O 1
ATOM 3404 N N . THR B 1 229 ? 7.605 -5.544 -65.781 1.00 22.84 250 THR B N 1
ATOM 3405 C CA . THR B 1 229 ? 7.957 -6.405 -64.644 1.00 21.48 250 THR B CA 1
ATOM 3406 C C . THR B 1 229 ? 8.045 -5.527 -63.404 1.00 23.84 250 THR B C 1
ATOM 3407 O O . THR B 1 229 ? 8.790 -4.563 -63.396 1.00 25.66 250 THR B O 1
ATOM 3411 N N . MET B 1 230 ? 7.284 -5.858 -62.359 1.00 23.38 251 MET B N 1
ATOM 3412 C CA . MET B 1 230 ? 7.322 -5.100 -61.102 1.00 22.22 251 MET B CA 1
ATOM 3413 C C . MET B 1 230 ? 7.746 -6.015 -59.956 1.00 26.72 251 MET B C 1
ATOM 3414 O O . MET B 1 230 ? 7.394 -7.186 -59.961 1.00 27.51 251 MET B O 1
ATOM 3419 N N . ASP B 1 231 ? 8.451 -5.471 -58.969 1.00 23.60 252 ASP B N 1
ATOM 3420 C CA . ASP B 1 231 ? 8.831 -6.220 -57.758 1.00 22.62 252 ASP B CA 1
ATOM 3421 C C . ASP B 1 231 ? 7.779 -5.987 -56.687 1.00 23.33 252 ASP B C 1
ATOM 3422 O O . ASP B 1 231 ? 7.118 -4.936 -56.689 1.00 21.87 252 ASP B O 1
ATOM 3427 N N . ARG B 1 232 ? 7.596 -6.970 -55.781 1.00 20.08 253 ARG B N 1
ATOM 3428 C CA . ARG B 1 232 ? 6.660 -6.863 -54.654 1.00 20.19 253 ARG B CA 1
ATOM 3429 C C . ARG B 1 232 ? 7.385 -6.203 -53.486 1.00 23.02 253 ARG B C 1
ATOM 3430 O O . ARG B 1 232 ? 8.484 -6.653 -53.109 1.00 21.25 253 ARG B O 1
ATOM 3438 N N . PHE B 1 233 ? 6.771 -5.162 -52.890 1.00 18.89 254 PHE B N 1
ATOM 3439 C CA . PHE B 1 233 ? 7.363 -4.472 -51.744 1.00 19.26 254 PHE B CA 1
ATOM 3440 C C . PHE B 1 233 ? 6.403 -4.387 -50.588 1.00 21.16 254 PHE B C 1
ATOM 3441 O O . PHE B 1 233 ? 5.188 -4.326 -50.775 1.00 21.26 254 PHE B O 1
ATOM 3449 N N . TYR B 1 234 ? 6.959 -4.355 -49.382 1.00 18.35 255 TYR B N 1
ATOM 3450 C CA . TYR B 1 234 ? 6.209 -4.265 -48.150 1.00 17.63 255 TYR B CA 1
ATOM 3451 C C . TYR B 1 234 ? 6.807 -3.247 -47.192 1.00 20.63 255 TYR B C 1
ATOM 3452 O O . TYR B 1 234 ? 8.027 -3.171 -47.012 1.00 20.20 255 TYR B O 1
ATOM 3461 N N . ALA B 1 235 ? 5.940 -2.523 -46.514 1.00 18.04 256 ALA B N 1
ATOM 3462 C CA . ALA B 1 235 ? 6.350 -1.627 -45.442 1.00 18.07 256 ALA B CA 1
ATOM 3463 C C . ALA B 1 235 ? 5.240 -1.580 -44.413 1.00 22.06 256 ALA B C 1
ATOM 3464 O O . ALA B 1 235 ? 4.063 -1.768 -44.758 1.00 21.23 256 ALA B O 1
ATOM 3466 N N . ALA B 1 236 ? 5.602 -1.421 -43.138 1.00 18.07 257 ALA B N 1
ATOM 3467 C CA . ALA B 1 236 ? 4.597 -1.401 -42.078 1.00 17.04 257 ALA B CA 1
ATOM 3468 C C . ALA B 1 236 ? 5.026 -0.520 -40.932 1.00 21.05 257 ALA B C 1
ATOM 3469 O O . ALA B 1 236 ? 6.211 -0.227 -40.773 1.00 19.39 257 ALA B O 1
ATOM 3471 N N . SER B 1 237 ? 4.044 -0.049 -40.162 1.00 18.57 258 SER B N 1
ATOM 3472 C CA . SER B 1 237 ? 4.305 0.716 -38.952 1.00 19.99 258 SER B CA 1
ATOM 3473 C C . SER B 1 237 ? 3.276 0.254 -37.943 1.00 24.50 258 SER B C 1
ATOM 3474 O O . SER B 1 237 ? 2.097 0.159 -38.275 1.00 24.38 258 SER B O 1
ATOM 3477 N N . ARG B 1 238 ? 3.721 -0.089 -36.743 1.00 20.01 259 ARG B N 1
ATOM 3478 C CA . ARG B 1 238 ? 2.826 -0.543 -35.680 1.00 21.29 259 ARG B CA 1
ATOM 3479 C C . ARG B 1 238 ? 3.081 0.274 -34.420 1.00 23.09 259 ARG B C 1
ATOM 3480 O O . ARG B 1 238 ? 4.228 0.619 -34.126 1.00 20.82 259 ARG B O 1
ATOM 3488 N N . THR B 1 239 ? 2.023 0.540 -33.667 1.00 17.95 260 THR B N 1
ATOM 3489 C CA . THR B 1 239 ? 2.128 1.155 -32.340 1.00 17.46 260 THR B CA 1
ATOM 3490 C C . THR B 1 239 ? 1.496 0.168 -31.366 1.00 19.73 260 THR B C 1
ATOM 3491 O O . THR B 1 239 ? 0.403 -0.347 -31.636 1.00 18.53 260 THR B O 1
ATOM 3495 N N . PHE B 1 240 ? 2.173 -0.100 -30.240 1.00 16.44 261 PHE B N 1
ATOM 3496 C CA . PHE B 1 240 ? 1.664 -1.000 -29.223 1.00 15.32 261 PHE B CA 1
ATOM 3497 C C . PHE B 1 240 ? 1.493 -0.207 -27.939 1.00 20.66 261 PHE B C 1
ATOM 3498 O O . PHE B 1 240 ? 2.376 0.588 -27.591 1.00 21.22 261 PHE B O 1
ATOM 3506 N N . TRP B 1 241 ? 0.397 -0.447 -27.214 1.00 17.42 262 TRP B N 1
ATOM 3507 C CA . TRP B 1 241 ? 0.183 0.154 -25.893 1.00 17.07 262 TRP B CA 1
ATOM 3508 C C . TRP B 1 241 ? 0.288 -1.033 -24.947 1.00 20.20 262 TRP B C 1
ATOM 3509 O O . TRP B 1 241 ? -0.477 -1.998 -25.073 1.00 20.75 262 TRP B O 1
ATOM 3520 N N . VAL B 1 242 ? 1.272 -0.984 -24.041 1.00 18.14 263 VAL B N 1
ATOM 3521 C CA . VAL B 1 242 ? 1.644 -2.112 -23.197 1.00 18.12 263 VAL B CA 1
ATOM 3522 C C . VAL B 1 242 ? 1.392 -1.889 -21.700 1.00 21.67 263 VAL B C 1
ATOM 3523 O O . VAL B 1 242 ? 1.815 -0.878 -21.163 1.00 20.81 263 VAL B O 1
ATOM 3527 N N . ASP B 1 243 ? 0.760 -2.866 -21.009 1.00 19.20 264 ASP B N 1
ATOM 3528 C CA . ASP B 1 243 ? 0.652 -2.800 -19.541 1.00 19.27 264 ASP B CA 1
ATOM 3529 C C . ASP B 1 243 ? 2.082 -3.111 -19.043 1.00 23.51 264 ASP B C 1
ATOM 3530 O O . ASP B 1 243 ? 2.574 -4.205 -19.299 1.00 22.25 264 ASP B O 1
ATOM 3535 N N . PRO B 1 244 ? 2.800 -2.172 -18.368 1.00 22.00 265 PRO B N 1
ATOM 3536 C CA . PRO B 1 244 ? 4.193 -2.468 -17.986 1.00 22.08 265 PRO B CA 1
ATOM 3537 C C . PRO B 1 244 ? 4.363 -3.641 -17.015 1.00 25.82 265 PRO B C 1
ATOM 3538 O O . PRO B 1 244 ? 5.402 -4.301 -17.049 1.00 25.12 265 PRO B O 1
ATOM 3542 N N . VAL B 1 245 ? 3.359 -3.909 -16.174 1.00 23.04 266 VAL B N 1
ATOM 3543 C CA . VAL B 1 245 ? 3.462 -5.023 -15.209 1.00 23.27 266 VAL B CA 1
ATOM 3544 C C . VAL B 1 245 ? 3.369 -6.391 -15.894 1.00 25.72 266 VAL B C 1
ATOM 3545 O O . VAL B 1 245 ? 4.302 -7.195 -15.776 1.00 25.83 266 VAL B O 1
ATOM 3549 N N . SER B 1 246 ? 2.234 -6.685 -16.564 1.00 23.85 267 SER B N 1
ATOM 3550 C CA . SER B 1 246 ? 2.037 -8.001 -17.195 1.00 23.23 267 SER B CA 1
ATOM 3551 C C . SER B 1 246 ? 2.676 -8.124 -18.587 1.00 25.84 267 SER B C 1
ATOM 3552 O O . SER B 1 246 ? 2.847 -9.239 -19.083 1.00 24.57 267 SER B O 1
ATOM 3555 N N . GLY B 1 247 ? 2.978 -6.997 -19.231 1.00 21.97 268 GLY B N 1
ATOM 3556 C CA . GLY B 1 247 ? 3.492 -7.037 -20.594 1.00 21.08 268 GLY B CA 1
ATOM 3557 C C . GLY B 1 247 ? 2.400 -7.228 -21.641 1.00 23.43 268 GLY B C 1
ATOM 3558 O O . GLY B 1 247 ? 2.689 -7.327 -22.838 1.00 22.09 268 GLY B O 1
ATOM 3559 N N . THR B 1 248 ? 1.112 -7.263 -21.208 1.00 19.89 269 THR B N 1
ATOM 3560 C CA . THR B 1 248 ? 0.010 -7.428 -22.164 1.00 18.93 269 THR B CA 1
ATOM 3561 C C . THR B 1 248 ? -0.044 -6.244 -23.142 1.00 20.19 269 THR B C 1
ATOM 3562 O O . THR B 1 248 ? -0.021 -5.106 -22.696 1.00 19.50 269 THR B O 1
ATOM 3566 N N . ILE B 1 249 ? -0.187 -6.522 -24.445 1.00 17.57 270 ILE B N 1
ATOM 3567 C CA . ILE B 1 249 ? -0.418 -5.469 -25.442 1.00 16.79 270 ILE B CA 1
ATOM 3568 C C . ILE B 1 249 ? -1.942 -5.235 -25.399 1.00 19.46 270 ILE B C 1
ATOM 3569 O O . ILE B 1 249 ? -2.729 -6.056 -25.894 1.00 19.29 270 ILE B O 1
ATOM 3574 N N . VAL B 1 250 ? -2.352 -4.153 -24.769 1.00 16.46 271 VAL B N 1
ATOM 3575 C CA . VAL B 1 250 ? -3.792 -3.888 -24.579 1.00 17.10 271 VAL B CA 1
ATOM 3576 C C . VAL B 1 250 ? -4.439 -3.249 -25.791 1.00 22.43 271 VAL B C 1
ATOM 3577 O O . VAL B 1 250 ? -5.661 -3.304 -25.938 1.00 23.52 271 VAL B O 1
ATOM 3581 N N . LYS B 1 251 ? -3.639 -2.591 -26.639 1.00 18.00 272 LYS B N 1
ATOM 3582 C CA . LYS B 1 251 ? -4.158 -1.920 -27.830 1.00 18.20 272 LYS B CA 1
ATOM 3583 C C . LYS B 1 251 ? -3.028 -1.880 -28.831 1.00 20.32 272 LYS B C 1
ATOM 3584 O O . LYS B 1 251 ? -1.852 -1.801 -28.449 1.00 19.15 272 LYS B O 1
ATOM 3590 N N . SER B 1 252 ? -3.370 -1.928 -30.100 1.00 18.38 273 SER B N 1
ATOM 3591 C CA . SER B 1 252 ? -2.364 -1.796 -31.150 1.00 20.02 273 SER B CA 1
ATOM 3592 C C . SER B 1 252 ? -2.939 -1.088 -32.353 1.00 22.54 273 SER B C 1
ATOM 3593 O O . SER B 1 252 ? -4.163 -1.068 -32.547 1.00 21.56 273 SER B O 1
ATOM 3596 N N . GLU B 1 253 ? -2.080 -0.412 -33.096 1.00 17.79 274 GLU B N 1
ATOM 3597 C CA . GLU B 1 253 ? -2.472 0.271 -34.316 1.00 18.15 274 GLU B CA 1
ATOM 3598 C C . GLU B 1 253 ? -1.509 -0.253 -35.361 1.00 23.69 274 GLU B C 1
ATOM 3599 O O . GLU B 1 253 ? -0.308 -0.353 -35.088 1.00 24.27 274 GLU B O 1
ATOM 3605 N N . GLU B 1 254 ? -2.016 -0.650 -36.514 1.00 18.74 275 GLU B N 1
ATOM 3606 C CA . GLU B 1 254 ? -1.126 -1.200 -37.551 1.00 18.79 275 GLU B CA 1
ATOM 3607 C C . GLU B 1 254 ? -1.416 -0.603 -38.901 1.00 24.87 275 GLU B C 1
ATOM 3608 O O . GLU B 1 254 ? -2.583 -0.492 -39.298 1.00 23.84 275 GLU B O 1
ATOM 3614 N N . HIS B 1 255 ? -0.357 -0.161 -39.586 1.00 20.65 276 HIS B N 1
ATOM 3615 C CA . HIS B 1 255 ? -0.423 0.307 -40.955 1.00 20.76 276 HIS B CA 1
ATOM 3616 C C . HIS B 1 255 ? 0.409 -0.704 -41.747 1.00 24.78 276 HIS B C 1
ATOM 3617 O O . HIS B 1 255 ? 1.602 -0.847 -41.490 1.00 25.01 276 HIS B O 1
ATOM 3624 N N . GLY B 1 256 ? -0.227 -1.437 -42.637 1.00 18.85 277 GLY B N 1
ATOM 3625 C CA . GLY B 1 256 ? 0.470 -2.424 -43.452 1.00 19.10 277 GLY B CA 1
ATOM 3626 C C . GLY B 1 256 ? 0.315 -2.034 -44.904 1.00 23.66 277 GLY B C 1
ATOM 3627 O O . GLY B 1 256 ? -0.781 -1.630 -45.308 1.00 23.20 277 GLY B O 1
ATOM 3628 N N . TYR B 1 257 ? 1.436 -2.038 -45.673 1.00 18.57 278 TYR B N 1
ATOM 3629 C CA . TYR B 1 257 ? 1.411 -1.595 -47.061 1.00 17.77 278 TYR B CA 1
ATOM 3630 C C . TYR B 1 257 ? 2.142 -2.565 -47.955 1.00 22.77 278 TYR B C 1
ATOM 3631 O O . TYR B 1 257 ? 3.357 -2.722 -47.829 1.00 20.81 278 TYR B O 1
ATOM 3640 N N . GLN B 1 258 ? 1.405 -3.247 -48.842 1.00 18.11 279 GLN B N 1
ATOM 3641 C CA . GLN B 1 258 ? 2.012 -4.185 -49.801 1.00 16.88 279 GLN B CA 1
ATOM 3642 C C . GLN B 1 258 ? 1.681 -3.663 -51.179 1.00 20.76 279 GLN B C 1
ATOM 3643 O O . GLN B 1 258 ? 0.508 -3.359 -51.447 1.00 18.55 279 GLN B O 1
ATOM 3649 N N . TYR B 1 259 ? 2.703 -3.499 -52.026 1.00 17.86 280 TYR B N 1
ATOM 3650 C CA . TYR B 1 259 ? 2.494 -2.921 -53.352 1.00 16.10 280 TYR B CA 1
ATOM 3651 C C . TYR B 1 259 ? 3.462 -3.492 -54.370 1.00 19.25 280 TYR B C 1
ATOM 3652 O O . TYR B 1 259 ? 4.369 -4.266 -54.030 1.00 18.11 280 TYR B O 1
ATOM 3661 N N . TYR B 1 260 ? 3.273 -3.090 -55.626 1.00 17.65 281 TYR B N 1
ATOM 3662 C CA . TYR B 1 260 ? 4.136 -3.477 -56.756 1.00 17.07 281 TYR B CA 1
ATOM 3663 C C . TYR B 1 260 ? 4.753 -2.228 -57.339 1.00 20.68 281 TYR B C 1
ATOM 3664 O O . TYR B 1 260 ? 4.087 -1.198 -57.421 1.00 19.90 281 TYR B O 1
ATOM 3673 N N . ALA B 1 261 ? 6.045 -2.291 -57.699 1.00 17.69 282 ALA B N 1
ATOM 3674 C CA . ALA B 1 261 ? 6.718 -1.140 -58.305 1.00 18.59 282 ALA B CA 1
ATOM 3675 C C . ALA B 1 261 ? 7.939 -1.562 -59.072 1.00 24.74 282 ALA B C 1
ATOM 3676 O O . ALA B 1 261 ? 8.549 -2.565 -58.715 1.00 22.24 282 ALA B O 1
ATOM 3678 N N . ARG B 1 262 ? 8.347 -0.764 -60.070 1.00 24.42 283 ARG B N 1
ATOM 3679 C CA . ARG B 1 262 ? 9.627 -0.955 -60.774 1.00 24.81 283 ARG B CA 1
ATOM 3680 C C . ARG B 1 262 ? 10.738 -0.391 -59.898 1.00 28.38 283 ARG B C 1
ATOM 3681 O O . ARG B 1 262 ? 11.860 -0.892 -59.922 1.00 28.94 283 ARG B O 1
ATOM 3689 N N . GLU B 1 263 ? 10.430 0.648 -59.108 1.00 25.19 284 GLU B N 1
ATOM 3690 C CA . GLU B 1 263 ? 11.384 1.287 -58.187 1.00 25.43 284 GLU B CA 1
ATOM 3691 C C . GLU B 1 263 ? 10.741 1.353 -56.805 1.00 28.39 284 GLU B C 1
ATOM 3692 O O . GLU B 1 263 ? 9.618 1.859 -56.671 1.00 26.79 284 GLU B O 1
ATOM 3698 N N . ALA B 1 264 ? 11.453 0.844 -55.779 1.00 26.21 285 ALA B N 1
ATOM 3699 C CA . ALA B 1 264 ? 10.976 0.752 -54.400 1.00 25.57 285 ALA B CA 1
ATOM 3700 C C . ALA B 1 264 ? 10.280 2.013 -53.891 1.00 26.37 285 ALA B C 1
ATOM 3701 O O . ALA B 1 264 ? 9.208 1.912 -53.285 1.00 24.66 285 ALA B O 1
ATOM 3703 N N . LEU B 1 265 ? 10.868 3.213 -54.144 1.00 23.74 286 LEU B N 1
ATOM 3704 C CA . LEU B 1 265 ? 10.299 4.454 -53.597 1.00 24.40 286 LEU B CA 1
ATOM 3705 C C . LEU B 1 265 ? 9.293 5.132 -54.507 1.00 26.48 286 LEU B C 1
ATOM 3706 O O . LEU B 1 265 ? 8.840 6.229 -54.193 1.00 28.17 286 LEU B O 1
ATOM 3711 N N . LYS B 1 266 ? 8.878 4.455 -55.587 1.00 22.49 287 LYS B N 1
ATOM 3712 C CA . LYS B 1 266 ? 7.849 4.979 -56.492 1.00 22.45 287 LYS B CA 1
ATOM 3713 C C . LYS B 1 266 ? 6.743 3.921 -56.633 1.00 23.22 287 LYS B C 1
ATOM 3714 O O . LYS B 1 266 ? 6.687 3.261 -57.665 1.00 22.08 287 LYS B O 1
ATOM 3720 N N . PRO B 1 267 ? 5.921 3.677 -55.573 1.00 19.82 288 PRO B N 1
ATOM 3721 C CA . PRO B 1 267 ? 4.875 2.637 -55.674 1.00 19.89 288 PRO B CA 1
ATOM 3722 C C . PRO B 1 267 ? 3.988 2.855 -56.892 1.00 24.68 288 PRO B C 1
ATOM 3723 O O . PRO B 1 267 ? 3.653 4.002 -57.218 1.00 25.22 288 PRO B O 1
ATOM 3727 N N . GLU B 1 268 ? 3.638 1.766 -57.581 1.00 21.23 289 GLU B N 1
ATOM 3728 C CA . GLU B 1 268 ? 2.803 1.877 -58.796 1.00 20.19 289 GLU B CA 1
ATOM 3729 C C . GLU B 1 268 ? 1.419 1.287 -58.645 1.00 22.67 289 GLU B C 1
ATOM 3730 O O . GLU B 1 268 ? 0.437 1.882 -59.111 1.00 21.17 289 GLU B O 1
ATOM 3736 N N . VAL B 1 269 ? 1.321 0.100 -58.044 1.00 19.06 290 VAL B N 1
ATOM 3737 C CA . VAL B 1 269 ? 0.019 -0.572 -57.914 1.00 19.25 290 VAL B CA 1
ATOM 3738 C C . VAL B 1 269 ? -0.092 -1.102 -56.464 1.00 22.80 290 VAL B C 1
ATOM 3739 O O . VAL B 1 269 ? 0.742 -1.894 -56.039 1.00 19.90 290 VAL B O 1
ATOM 3743 N N . THR B 1 270 ? -1.147 -0.725 -55.749 1.00 21.86 291 THR B N 1
ATOM 3744 C CA . THR B 1 270 ? -1.339 -1.232 -54.380 1.00 21.27 291 THR B CA 1
ATOM 3745 C C . THR B 1 270 ? -1.907 -2.648 -54.395 1.00 26.36 291 THR B C 1
ATOM 3746 O O . THR B 1 270 ? -2.819 -2.915 -55.179 1.00 27.52 291 THR B O 1
ATOM 3750 N N . TYR B 1 271 ? -1.426 -3.537 -53.512 1.00 21.16 292 TYR B N 1
ATOM 3751 C CA . TYR B 1 271 ? -2.013 -4.875 -53.345 1.00 22.62 292 TYR B CA 1
ATOM 3752 C C . TYR B 1 271 ? -2.961 -4.724 -52.139 1.00 27.14 292 TYR B C 1
ATOM 3753 O O . TYR B 1 271 ? -4.191 -4.810 -52.292 1.00 27.37 292 TYR B O 1
ATOM 3762 N N . VAL B 1 272 ? -2.403 -4.403 -50.949 1.00 21.60 293 VAL B N 1
ATOM 3763 C CA . VAL B 1 272 ? -3.213 -4.147 -49.732 1.00 23.44 293 VAL B CA 1
ATOM 3764 C C . VAL B 1 272 ? -2.515 -2.998 -48.964 1.00 28.45 293 VAL B C 1
ATOM 3765 O O . VAL B 1 272 ? -1.324 -3.122 -48.662 1.00 28.45 293 VAL B O 1
ATOM 3769 N N . ASP B 1 273 ? -3.239 -1.898 -48.671 1.00 23.61 294 ASP B N 1
ATOM 3770 C CA . ASP B 1 273 ? -2.761 -0.748 -47.887 1.00 23.14 294 ASP B CA 1
ATOM 3771 C C . ASP B 1 273 ? -3.794 -0.482 -46.801 1.00 27.00 294 ASP B C 1
ATOM 3772 O O . ASP B 1 273 ? -4.805 0.177 -47.064 1.00 24.70 294 ASP B O 1
ATOM 3777 N N . PHE B 1 274 ? -3.556 -0.998 -45.585 1.00 19.63 295 PHE B N 1
ATOM 3778 C CA . PHE B 1 274 ? -4.566 -0.853 -44.531 1.00 19.04 295 PHE B CA 1
ATOM 3779 C C . PHE B 1 274 ? -4.057 -0.149 -43.299 1.00 23.64 295 PHE B C 1
ATOM 3780 O O . PHE B 1 274 ? -2.861 -0.228 -42.988 1.00 21.13 295 PHE B O 1
ATOM 3788 N N . LYS B 1 275 ? -4.985 0.440 -42.538 1.00 20.35 296 LYS B N 1
ATOM 3789 C CA . LYS B 1 275 ? -4.713 1.093 -41.250 1.00 20.44 296 LYS B CA 1
ATOM 3790 C C . LYS B 1 275 ? -5.827 0.678 -40.305 1.00 22.66 296 LYS B C 1
ATOM 3791 O O . LYS B 1 275 ? -6.992 0.975 -40.582 1.00 21.10 296 LYS B O 1
ATOM 3797 N N . VAL B 1 276 ? -5.490 -0.073 -39.244 1.00 19.85 297 VAL B N 1
ATOM 3798 C CA . VAL B 1 276 ? -6.501 -0.590 -38.289 1.00 17.61 297 VAL B CA 1
ATOM 3799 C C . VAL B 1 276 ? -6.061 -0.288 -36.862 1.00 21.20 297 VAL B C 1
ATOM 3800 O O . VAL B 1 276 ? -4.858 -0.157 -36.599 1.00 19.92 297 VAL B O 1
ATOM 3804 N N . THR B 1 277 ? -7.021 -0.228 -35.929 1.00 19.18 298 THR B N 1
ATOM 3805 C CA . THR B 1 277 ? -6.736 -0.029 -34.496 1.00 19.61 298 THR B CA 1
ATOM 3806 C C . THR B 1 277 ? -7.644 -0.982 -33.733 1.00 21.54 298 THR B C 1
ATOM 3807 O O . THR B 1 277 ? -8.800 -1.143 -34.137 1.00 19.22 298 THR B O 1
ATOM 3811 N N . THR B 1 278 ? -7.136 -1.611 -32.650 1.00 17.29 299 THR B N 1
ATOM 3812 C CA . THR B 1 278 ? -7.934 -2.521 -31.799 1.00 16.28 299 THR B CA 1
ATOM 3813 C C . THR B 1 278 ? -9.264 -1.835 -31.451 1.00 20.88 299 THR B C 1
ATOM 3814 O O . THR B 1 278 ? -9.256 -0.657 -31.068 1.00 21.43 299 THR B O 1
ATOM 3818 N N . ASN B 1 279 ? -10.383 -2.552 -31.600 1.00 18.17 300 ASN B N 1
ATOM 3819 C CA . ASN B 1 279 ? -11.685 -1.926 -31.290 1.00 19.57 300 ASN B CA 1
ATOM 3820 C C . ASN B 1 279 ? -11.895 -1.824 -29.783 1.00 23.14 300 ASN B C 1
ATOM 3821 O O . ASN B 1 279 ? -11.186 -2.466 -29.014 1.00 20.07 300 ASN B O 1
ATOM 3826 N N . GLU B 1 280 ? -12.858 -0.979 -29.353 1.00 24.06 301 GLU B N 1
ATOM 3827 C CA . GLU B 1 280 ? -13.158 -0.726 -27.937 1.00 23.81 301 GLU B CA 1
ATOM 3828 C C . GLU B 1 280 ? -13.375 -1.989 -27.144 1.00 24.18 301 GLU B C 1
ATOM 3829 O O . GLU B 1 280 ? -12.832 -2.100 -26.061 1.00 25.85 301 GLU B O 1
ATOM 3835 N N . GLU B 1 281 ? -14.164 -2.938 -27.673 1.00 22.35 302 GLU B N 1
ATOM 3836 C CA . GLU B 1 281 ? -14.465 -4.210 -27.010 1.00 23.50 302 GLU B CA 1
ATOM 3837 C C . GLU B 1 281 ? -13.200 -5.025 -26.759 1.00 24.82 302 GLU B C 1
ATOM 3838 O O . GLU B 1 281 ? -13.050 -5.609 -25.685 1.00 24.15 302 GLU B O 1
ATOM 3840 N N . SER B 1 282 ? -12.306 -5.092 -27.762 1.00 20.05 303 SER B N 1
ATOM 3841 C CA . SER B 1 282 ? -11.060 -5.847 -27.645 1.00 18.84 303 SER B CA 1
ATOM 3842 C C . SER B 1 282 ? -10.095 -5.168 -26.668 1.00 22.75 303 SER B C 1
ATOM 3843 O O . SER B 1 282 ? -9.429 -5.857 -25.901 1.00 22.48 303 SER B O 1
ATOM 3846 N N . VAL B 1 283 ? -10.039 -3.823 -26.672 1.00 19.62 304 VAL B N 1
ATOM 3847 C CA . VAL B 1 283 ? -9.218 -3.078 -25.705 1.00 19.91 304 VAL B CA 1
ATOM 3848 C C . VAL B 1 283 ? -9.735 -3.393 -24.296 1.00 23.41 304 VAL B C 1
ATOM 3849 O O . VAL B 1 283 ? -8.936 -3.733 -23.412 1.00 22.74 304 VAL B O 1
ATOM 3853 N N . GLU B 1 284 ? -11.072 -3.326 -24.099 1.00 23.21 305 GLU B N 1
ATOM 3854 C CA . GLU B 1 284 ? -11.683 -3.595 -22.784 1.00 23.71 305 GLU B CA 1
ATOM 3855 C C . GLU B 1 284 ? -11.347 -5.000 -22.306 1.00 25.97 305 GLU B C 1
ATOM 3856 O O . GLU B 1 284 ? -10.981 -5.166 -21.147 1.00 24.62 305 GLU B O 1
ATOM 3862 N N . SER B 1 285 ? -11.416 -5.988 -23.214 1.00 23.21 306 SER B N 1
ATOM 3863 C CA . SER B 1 285 ? -11.089 -7.382 -22.915 1.00 22.66 306 SER B CA 1
ATOM 3864 C C . SER B 1 285 ? -9.620 -7.512 -22.484 1.00 24.61 306 SER B C 1
ATOM 3865 O O . SER B 1 285 ? -9.341 -8.180 -21.505 1.00 24.66 306 SER B O 1
ATOM 3868 N N . GLN B 1 286 ? -8.688 -6.861 -23.195 1.00 21.13 307 GLN B N 1
ATOM 3869 C CA . GLN B 1 286 ? -7.244 -6.912 -22.864 1.00 19.98 307 GLN B CA 1
ATOM 3870 C C . GLN B 1 286 ? -6.912 -6.182 -21.560 1.00 22.21 307 GLN B C 1
ATOM 3871 O O . GLN B 1 286 ? -6.055 -6.655 -20.820 1.00 21.42 307 GLN B O 1
ATOM 3877 N N . VAL B 1 287 ? -7.529 -5.025 -21.309 1.00 20.92 308 VAL B N 1
ATOM 3878 C CA . VAL B 1 287 ? -7.304 -4.270 -20.063 1.00 21.92 308 VAL B CA 1
ATOM 3879 C C . VAL B 1 287 ? -7.785 -5.132 -18.873 1.00 26.43 308 VAL B C 1
ATOM 3880 O O . VAL B 1 287 ? -7.080 -5.215 -17.859 1.00 24.63 308 VAL B O 1
ATOM 3884 N N . ALA B 1 288 ? -8.948 -5.821 -19.038 1.00 24.90 309 ALA B N 1
ATOM 3885 C CA . ALA B 1 288 ? -9.487 -6.724 -18.007 1.00 24.88 309 ALA B CA 1
ATOM 3886 C C . ALA B 1 288 ? -8.538 -7.895 -17.777 1.00 28.12 309 ALA B C 1
ATOM 3887 O O . ALA B 1 288 ? -8.274 -8.226 -16.625 1.00 28.36 309 ALA B O 1
ATOM 3889 N N . ALA B 1 289 ? -8.001 -8.516 -18.863 1.00 24.76 310 ALA B N 1
ATOM 3890 C CA . ALA B 1 289 ? -7.044 -9.618 -18.738 1.00 25.04 310 ALA B CA 1
ATOM 3891 C C . ALA B 1 289 ? -5.768 -9.136 -18.069 1.00 26.86 310 ALA B C 1
ATOM 3892 O O . ALA B 1 289 ? -5.266 -9.830 -17.200 1.00 25.35 310 ALA B O 1
ATOM 3894 N N . ALA B 1 290 ? -5.233 -7.947 -18.449 1.00 23.64 311 ALA B N 1
ATOM 3895 C CA . ALA B 1 290 ? -4.022 -7.406 -17.822 1.00 23.29 311 ALA B CA 1
ATOM 3896 C C . ALA B 1 290 ? -4.254 -7.155 -16.322 1.00 26.15 311 ALA B C 1
ATOM 3897 O O . ALA B 1 290 ? -3.389 -7.499 -15.504 1.00 25.70 311 ALA B O 1
ATOM 3899 N N . SER B 1 291 ? -5.432 -6.578 -15.971 1.00 24.79 312 SER B N 1
ATOM 3900 C CA A SER B 1 291 ? -5.799 -6.279 -14.584 0.47 25.20 312 SER B CA 1
ATOM 3901 C CA B SER B 1 291 ? -5.820 -6.276 -14.587 0.53 25.35 312 SER B CA 1
ATOM 3902 C C . SER B 1 291 ? -5.871 -7.559 -13.741 1.00 29.74 312 SER B C 1
ATOM 3903 O O . SER B 1 291 ? -5.380 -7.576 -12.611 1.00 28.74 312 SER B O 1
ATOM 3908 N N . ASP B 1 292 ? -6.443 -8.650 -14.311 1.00 27.66 313 ASP B N 1
ATOM 3909 C CA . ASP B 1 292 ? -6.541 -9.946 -13.642 1.00 27.40 313 ASP B CA 1
ATOM 3910 C C . ASP B 1 292 ? -5.156 -10.498 -13.403 1.00 30.03 313 ASP B C 1
ATOM 3911 O O . ASP B 1 292 ? -4.883 -10.964 -12.300 1.00 29.26 313 ASP B O 1
ATOM 3916 N N . GLU B 1 293 ? -4.251 -10.403 -14.409 1.00 26.04 314 GLU B N 1
ATOM 3917 C CA . GLU B 1 293 ? -2.865 -10.850 -14.275 1.00 25.03 314 GLU B CA 1
ATOM 3918 C C . GLU B 1 293 ? -2.117 -10.058 -13.200 1.00 28.87 314 GLU B C 1
ATOM 3919 O O . GLU B 1 293 ? -1.408 -10.659 -12.411 1.00 27.12 314 GLU B O 1
ATOM 3925 N N . ARG B 1 294 ? -2.281 -8.718 -13.163 1.00 26.22 315 ARG B N 1
ATOM 3926 C CA . ARG B 1 294 ? -1.666 -7.853 -12.147 1.00 27.09 315 ARG B CA 1
ATOM 3927 C C . ARG B 1 294 ? -2.135 -8.268 -10.739 1.00 30.89 315 ARG B C 1
ATOM 3928 O O . ARG B 1 294 ? -1.309 -8.357 -9.837 1.00 30.18 315 ARG B O 1
ATOM 3936 N N . ASP B 1 295 ? -3.451 -8.529 -10.562 1.00 29.56 316 ASP B N 1
ATOM 3937 C CA . ASP B 1 295 ? -4.019 -8.988 -9.265 1.00 29.40 316 ASP B CA 1
ATOM 3938 C C . ASP B 1 295 ? -3.425 -10.340 -8.838 1.00 33.37 316 ASP B C 1
ATOM 3939 O O . ASP B 1 295 ? -3.190 -10.552 -7.652 1.00 33.68 316 ASP B O 1
ATOM 3944 N N . ARG B 1 296 ? -3.167 -11.248 -9.793 1.00 28.50 317 ARG B N 1
ATOM 3945 C CA . ARG B 1 296 ? -2.561 -12.553 -9.499 1.00 28.76 317 ARG B CA 1
ATOM 3946 C C . ARG B 1 296 ? -1.092 -12.393 -9.137 1.00 32.72 317 ARG B C 1
ATOM 3947 O O . ARG B 1 296 ? -0.641 -13.005 -8.185 1.00 32.04 317 ARG B O 1
ATOM 3949 N N . ILE B 1 297 ? -0.344 -11.532 -9.852 1.00 29.74 318 ILE B N 1
ATOM 3950 C CA . ILE B 1 297 ? 1.068 -11.283 -9.536 1.00 29.75 318 ILE B CA 1
ATOM 3951 C C . ILE B 1 297 ? 1.221 -10.670 -8.145 1.00 34.03 318 ILE B C 1
ATOM 3952 O O . ILE B 1 297 ? 2.091 -11.095 -7.388 1.00 32.87 318 ILE B O 1
ATOM 3957 N N . ALA B 1 298 ? 0.359 -9.697 -7.812 1.00 32.77 319 ALA B N 1
ATOM 3958 C CA . ALA B 1 298 ? 0.341 -8.990 -6.520 1.00 33.62 319 ALA B CA 1
ATOM 3959 C C . ALA B 1 298 ? 0.062 -9.929 -5.378 1.00 40.01 319 ALA B C 1
ATOM 3960 O O . ALA B 1 298 ? 0.608 -9.748 -4.297 1.00 40.86 319 ALA B O 1
ATOM 3962 N N . LEU B 1 299 ? -0.866 -10.888 -5.596 1.00 38.25 320 LEU B N 1
ATOM 3963 C CA . LEU B 1 299 ? -1.249 -11.876 -4.592 1.00 38.06 320 LEU B CA 1
ATOM 3964 C C . LEU B 1 299 ? -0.053 -12.774 -4.313 1.00 42.87 320 LEU B C 1
ATOM 3965 O O . LEU B 1 299 ? 0.274 -12.996 -3.140 1.00 42.50 320 LEU B O 1
ATOM 3970 N N . TRP B 1 300 ? 0.606 -13.272 -5.386 1.00 38.60 321 TRP B N 1
ATOM 3971 C CA . TRP B 1 300 ? 1.789 -14.128 -5.270 1.00 38.21 321 TRP B CA 1
ATOM 3972 C C . TRP B 1 300 ? 2.962 -13.348 -4.665 1.00 44.03 321 TRP B C 1
ATOM 3973 O O . TRP B 1 300 ? 3.719 -13.916 -3.881 1.00 44.67 321 TRP B O 1
ATOM 3975 N N . THR B 1 301 ? 3.101 -12.048 -5.027 1.00 41.17 322 THR B N 1
ATOM 3976 C CA . THR B 1 301 ? 4.135 -11.113 -4.541 1.00 40.73 322 THR B CA 1
ATOM 3977 C C . THR B 1 301 ? 3.931 -10.796 -3.044 1.00 43.71 322 THR B C 1
ATOM 3978 O O . THR B 1 301 ? 4.887 -10.882 -2.281 1.00 42.31 322 THR B O 1
ATOM 3982 N N . ARG B 1 302 ? 2.692 -10.419 -2.629 1.00 40.46 323 ARG B N 1
ATOM 3983 C CA . ARG B 1 302 ? 2.384 -10.073 -1.235 1.00 52.65 323 ARG B CA 1
ATOM 3984 C C . ARG B 1 302 ? 2.541 -11.263 -0.299 1.00 74.70 323 ARG B C 1
ATOM 3985 O O . ARG B 1 302 ? 2.400 -12.403 -0.735 1.00 54.58 323 ARG B O 1
#

Solvent-accessible surface area: 25292 Å² total; per-residue (Å²): 122,18,90,1,38,74,125,32,118,36,66,22,41,12,70,24,83,4,10,2,21,28,54,136,6,120,152,37,151,136,14,88,62,24,131,120,6,55,2,13,24,60,43,76,17,33,35,72,92,79,36,77,62,97,29,0,2,4,83,1,22,29,42,0,62,22,66,63,104,150,179,140,39,16,101,10,39,70,68,110,16,56,4,33,0,44,28,75,60,2,78,17,110,178,122,29,69,8,3,10,43,17,1,23,21,103,5,97,110,97,66,17,60,9,12,0,37,42,18,130,116,18,52,85,0,48,50,49,18,90,63,72,8,87,68,16,70,0,34,53,0,39,0,51,0,7,16,40,110,24,14,28,34,32,109,17,41,120,58,145,72,66,38,85,15,100,3,62,18,8,40,24,127,47,129,121,96,54,77,5,73,0,29,41,9,4,0,0,20,29,21,10,17,0,0,18,48,0,0,9,24,1,51,33,52,30,19,1,3,6,0,21,0,116,106,32,105,137,36,58,12,13,19,0,12,10,53,3,17,14,42,146,68,9,8,100,63,20,16,55,41,0,39,93,28,78,99,171,9,70,151,153,52,157,197,19,97,1,38,76,116,31,116,40,67,22,40,11,70,24,76,4,33,1,29,12,52,99,26,128,79,72,86,102,18,66,48,26,125,120,5,55,2,13,26,58,43,92,21,39,33,72,92,83,35,77,63,102,29,0,1,4,81,1,22,30,35,0,47,12,76,66,89,148,132,139,21,1,76,8,42,66,79,118,22,71,5,32,0,49,29,57,54,0,76,18,108,162,178,92,130,102,42,83,8,2,13,50,17,1,19,19,114,8,97,110,98,64,18,59,9,19,0,51,47,4,98,117,27,54,85,0,67,64,75,17,90,62,102,9,89,78,19,64,0,36,54,0,36,0,44,0,8,30,59,112,96,49,39,41,33,110,17,40,116,39,80,134,104,30,54,45,84,24,113,0,83,22,9,17,12,21,3,21,25,106,42,80,4,72,0,28,61,8,6,0,0,30,28,20,11,17,0,0,21,49,0,0,8,23,0,50,32,83,34,38,3,31,14,2,18,0,95,108,32,104,82,54,45,12,27,61,0,39,9,127,4,46,14,43,146,70,9,8,102,62,20,17,54,38,0,42,98,27,82,100,61,39,56,143,82,107,117

B-factor: mean 30.26, std 11.0, range [15.32, 95.62]